Protein AF-A0A7S2UP08-F1 (afdb_monomer_lite)

Sequence (417 aa):
ATNTATASASAKASRRDDASAARTVTSLYASFSDHDEEEDDNLSGISNASERPEPPRLHTQDLPDSFAPLLSSSEMEFLFNQLTADLIHAVHLKGGVRLREGRHEIPLDRDQSRPQFIVVAPKGGCRITAAAGIGSDGFSSQQDLDVSQPVRSRSRPMVKHAGIVLDPPLQLQNVAPTLIHFPTLFEDNVVPTLRRRQILRFALDLLISLSSFIEKILWIIESKCQVHLSKIRVTPLYKGRRQTKSSTDGSSFSSPQWRLDLAFSGHVSLFGWIPIPFISVTLPTFIIPQPHALLEYLLTAQPLASAKLKRENVDEQKIMLALLDMVDRWNLEATAVATPPAVMVDLTLPGGLTLAFEMMHGRDATGVRHGGVSSPSKRSGGIPESISGDSLSTWGSHSVDVNMPQLSSTSRGKKRG

Structure (mmCIF, N/CA/C/O backbone):
data_AF-A0A7S2UP08-F1
#
_entry.id   AF-A0A7S2UP08-F1
#
loop_
_atom_site.group_PDB
_atom_site.id
_atom_site.type_symbol
_atom_site.label_atom_id
_atom_site.label_alt_id
_atom_site.label_comp_id
_atom_site.label_asym_id
_atom_site.label_entity_id
_atom_site.label_seq_id
_atom_site.pdbx_PDB_ins_code
_atom_site.Cartn_x
_atom_site.Cartn_y
_atom_site.Cartn_z
_atom_site.occupancy
_atom_site.B_iso_or_equiv
_atom_site.auth_seq_id
_atom_site.auth_comp_id
_atom_site.auth_asym_id
_atom_site.auth_atom_id
_atom_site.pdbx_PDB_model_num
ATOM 1 N N . ALA A 1 1 ? -22.226 29.136 60.217 1.00 41.28 1 ALA A N 1
ATOM 2 C CA . ALA A 1 1 ? -22.351 28.718 61.622 1.00 41.28 1 ALA A CA 1
ATOM 3 C C . ALA A 1 1 ? -23.608 27.877 61.766 1.00 41.28 1 ALA A C 1
ATOM 5 O O . ALA A 1 1 ? -24.674 28.461 61.795 1.00 41.28 1 ALA A O 1
ATOM 6 N N . THR A 1 2 ? -23.455 26.550 61.762 1.00 36.75 2 THR A N 1
ATOM 7 C CA . THR A 1 2 ? -24.227 25.544 62.521 1.00 36.75 2 THR A CA 1
ATOM 8 C C . THR A 1 2 ? -23.760 24.170 62.044 1.00 36.75 2 THR A C 1
ATOM 10 O O . THR A 1 2 ? -24.014 23.753 60.920 1.00 36.75 2 THR A O 1
ATOM 13 N N . ASN A 1 3 ? -22.996 23.513 62.912 1.00 30.33 3 ASN A N 1
ATOM 14 C CA . ASN A 1 3 ? -22.605 22.117 62.794 1.00 30.33 3 ASN A CA 1
ATOM 15 C C . ASN A 1 3 ? -23.787 21.226 63.180 1.00 30.33 3 ASN A C 1
ATOM 17 O O . ASN A 1 3 ? -24.498 21.527 64.135 1.00 30.33 3 ASN A O 1
ATOM 21 N N . THR A 1 4 ? -23.908 20.076 62.529 1.00 36.66 4 THR A N 1
ATOM 22 C CA . THR A 1 4 ? -24.427 18.854 63.154 1.00 36.66 4 THR A CA 1
ATOM 23 C C . THR A 1 4 ? -23.675 17.673 62.552 1.00 36.66 4 THR A C 1
ATOM 25 O O . THR A 1 4 ? -23.637 17.477 61.342 1.00 36.66 4 THR A O 1
ATOM 28 N N . ALA A 1 5 ? -23.000 16.946 63.434 1.00 33.19 5 ALA A N 1
ATOM 29 C CA . ALA A 1 5 ? -22.283 15.707 63.187 1.00 33.19 5 ALA A CA 1
ATOM 30 C C . ALA A 1 5 ? -22.940 14.595 64.020 1.00 33.19 5 ALA A C 1
ATOM 32 O O . ALA A 1 5 ? -23.767 14.894 64.881 1.00 33.19 5 ALA A O 1
ATOM 33 N N . THR A 1 6 ? -22.456 13.362 63.822 1.00 29.92 6 THR A N 1
ATOM 34 C CA . THR A 1 6 ? -22.753 12.078 64.509 1.00 29.92 6 THR A CA 1
ATOM 35 C C . THR A 1 6 ? -23.987 11.313 64.013 1.00 29.92 6 THR A C 1
ATOM 37 O O . THR A 1 6 ? -25.017 11.915 63.762 1.00 29.92 6 THR A O 1
ATOM 40 N N . ALA A 1 7 ? -23.999 9.983 63.864 1.00 29.70 7 ALA A N 1
ATOM 41 C CA . ALA A 1 7 ? -22.993 8.908 63.830 1.00 29.70 7 ALA A CA 1
ATOM 42 C C . ALA A 1 7 ? -23.730 7.573 63.517 1.00 29.70 7 ALA A C 1
ATOM 44 O O . ALA A 1 7 ? -24.946 7.497 63.667 1.00 29.70 7 ALA A O 1
ATOM 45 N N . SER A 1 8 ? -22.960 6.512 63.225 1.00 28.72 8 SER A N 1
ATOM 46 C CA . SER A 1 8 ? -23.284 5.062 63.321 1.00 28.72 8 SER A CA 1
ATOM 47 C C . SER A 1 8 ? -24.187 4.451 62.226 1.00 28.72 8 SER A C 1
ATOM 49 O O . SER A 1 8 ? -25.308 4.884 62.013 1.00 28.72 8 SER A O 1
ATOM 51 N N . ALA A 1 9 ? -23.685 3.578 61.341 1.00 31.19 9 ALA A N 1
ATOM 52 C CA . ALA A 1 9 ? -23.204 2.190 61.500 1.00 31.19 9 ALA A CA 1
ATOM 53 C C . ALA A 1 9 ? -24.337 1.142 61.472 1.00 31.19 9 ALA A C 1
ATOM 55 O O . ALA A 1 9 ? -25.090 1.008 62.427 1.00 31.19 9 ALA A O 1
ATOM 56 N N . SER A 1 10 ? -24.397 0.337 60.404 1.00 31.97 10 SER A N 1
ATOM 57 C CA . SER A 1 10 ? -24.912 -1.036 60.468 1.00 31.97 10 SER A CA 1
ATOM 58 C C . SER A 1 10 ? -24.390 -1.861 59.293 1.00 31.97 10 SER A C 1
ATOM 60 O O . SER A 1 10 ? -24.509 -1.486 58.128 1.00 31.97 10 SER A O 1
ATOM 62 N N . ALA A 1 11 ? -23.761 -2.974 59.647 1.00 32.41 11 ALA A N 1
ATOM 63 C CA . ALA A 1 11 ? -23.191 -3.969 58.766 1.00 32.41 11 ALA A CA 1
ATOM 64 C C . ALA A 1 11 ? -24.276 -4.892 58.194 1.00 32.41 11 ALA A C 1
ATOM 66 O O . ALA A 1 11 ? -25.198 -5.294 58.903 1.00 32.41 11 ALA A O 1
ATOM 67 N N . LYS A 1 12 ? -24.101 -5.347 56.949 1.00 35.34 12 LYS A N 1
ATOM 68 C CA . LYS A 1 12 ? -24.614 -6.661 56.551 1.00 35.34 12 LYS A CA 1
ATOM 69 C C . LYS A 1 12 ? -23.697 -7.313 55.527 1.00 35.34 12 LYS A C 1
ATOM 71 O O . LYS A 1 12 ? -23.622 -6.916 54.369 1.00 35.34 12 LYS A O 1
ATOM 76 N N . ALA A 1 13 ? -22.983 -8.312 56.025 1.00 33.34 13 ALA A N 1
ATOM 77 C CA . ALA A 1 13 ? -22.244 -9.292 55.262 1.00 33.34 13 ALA A CA 1
ATOM 78 C C . ALA A 1 13 ? -23.208 -10.149 54.426 1.00 33.34 13 ALA A C 1
ATOM 80 O O . ALA A 1 13 ? -24.230 -10.609 54.935 1.00 33.34 13 ALA A O 1
ATOM 81 N N . SER A 1 14 ? -22.850 -10.414 53.170 1.00 39.62 14 SER A N 1
ATOM 82 C CA . SER A 1 14 ? -23.363 -11.560 52.420 1.00 39.62 14 SER A CA 1
ATOM 83 C C . SER A 1 14 ? -22.185 -12.290 51.799 1.00 39.62 14 SER A C 1
ATOM 85 O O . SER A 1 14 ? -21.625 -11.896 50.782 1.00 39.62 14 SER A O 1
ATOM 87 N N . ARG A 1 15 ? -21.833 -13.351 52.510 1.00 33.25 15 ARG A N 1
ATOM 88 C CA . ARG A 1 15 ? -20.907 -14.427 52.197 1.00 33.25 15 ARG A CA 1
ATOM 89 C C . ARG A 1 15 ? -21.455 -15.241 51.017 1.00 33.25 15 ARG A C 1
ATOM 91 O O . ARG A 1 15 ? -22.618 -15.639 51.051 1.00 33.25 15 ARG A O 1
ATOM 98 N N . ARG A 1 16 ? -20.618 -15.543 50.029 1.00 38.16 16 ARG A N 1
ATOM 99 C CA . ARG A 1 16 ? -20.699 -16.793 49.265 1.00 38.16 16 ARG A CA 1
ATOM 100 C C . ARG A 1 16 ? -19.281 -17.176 48.865 1.00 38.16 16 ARG A C 1
ATOM 102 O O . ARG A 1 16 ? -18.704 -16.593 47.954 1.00 38.16 16 ARG A O 1
ATOM 109 N N . ASP A 1 17 ? -18.751 -18.081 49.674 1.00 37.50 17 ASP A N 1
ATOM 110 C CA . ASP A 1 17 ? -17.548 -18.860 49.436 1.00 37.50 17 ASP A CA 1
ATOM 111 C C . ASP A 1 17 ? -17.874 -20.053 48.515 1.00 37.50 17 ASP A C 1
ATOM 113 O O . ASP A 1 17 ? -19.046 -20.387 48.314 1.00 37.50 17 ASP A O 1
ATOM 117 N N . ASP A 1 18 ? -16.784 -20.657 48.035 1.00 35.81 18 ASP A N 1
ATOM 118 C CA . ASP A 1 18 ? -16.583 -21.975 47.406 1.00 35.81 18 ASP A CA 1
ATOM 119 C C . ASP A 1 18 ? -16.184 -21.874 45.918 1.00 35.81 18 ASP A C 1
ATOM 121 O O . ASP A 1 18 ? -17.007 -21.618 45.044 1.00 35.81 18 ASP A O 1
ATOM 125 N N . ALA A 1 19 ? -14.882 -21.834 45.578 1.00 34.44 19 ALA A N 1
ATOM 126 C CA . ALA A 1 19 ? -13.882 -22.927 45.628 1.00 34.44 19 ALA A CA 1
ATOM 127 C C . ALA A 1 19 ? -14.303 -24.093 44.707 1.00 34.44 19 ALA A C 1
ATOM 129 O O . ALA A 1 19 ? -15.436 -24.534 44.753 1.00 34.44 19 ALA A O 1
ATOM 130 N N . SER A 1 20 ? -13.503 -24.699 43.835 1.00 31.61 20 SER A N 1
ATOM 131 C CA . SER A 1 20 ? -12.060 -24.786 43.630 1.00 31.61 20 SER A CA 1
ATOM 132 C C . SER A 1 20 ? -11.844 -25.481 42.273 1.00 31.61 20 SER A C 1
ATOM 134 O O . SER A 1 20 ? -12.682 -26.288 41.882 1.00 31.61 20 SER A O 1
ATOM 136 N N . ALA A 1 21 ? -10.731 -25.222 41.587 1.00 31.42 21 ALA A N 1
ATOM 137 C CA . ALA A 1 21 ? -10.004 -26.242 40.821 1.00 31.42 21 ALA A CA 1
ATOM 138 C C . ALA A 1 21 ? -8.688 -25.630 40.337 1.00 31.42 21 ALA A C 1
ATOM 140 O O . ALA A 1 21 ? -8.648 -24.776 39.454 1.00 31.42 21 ALA A O 1
ATOM 141 N N . ALA A 1 22 ? -7.610 -26.043 40.989 1.00 32.78 22 ALA A N 1
ATOM 142 C CA . ALA A 1 22 ? -6.250 -25.681 40.657 1.00 32.78 22 ALA A CA 1
ATOM 143 C C . ALA A 1 22 ? -5.657 -26.672 39.645 1.00 32.78 22 ALA A C 1
ATOM 145 O O . ALA A 1 22 ? -5.979 -27.854 39.685 1.00 32.78 22 ALA A O 1
ATOM 146 N N . ARG A 1 23 ? -4.688 -26.158 38.873 1.00 31.97 23 ARG A N 1
ATOM 147 C CA . ARG A 1 23 ? -3.528 -26.850 38.280 1.00 31.97 23 ARG A CA 1
ATOM 148 C C . ARG A 1 23 ? -3.795 -27.991 37.293 1.00 31.97 23 ARG A C 1
ATOM 150 O O . ARG A 1 23 ? -4.070 -29.094 37.731 1.00 31.97 23 ARG A O 1
ATOM 157 N N . THR A 1 24 ? -3.390 -27.762 36.038 1.00 28.09 24 THR A N 1
ATOM 158 C CA . THR A 1 24 ? -2.429 -28.648 35.350 1.00 28.09 24 THR A CA 1
ATOM 159 C C . THR A 1 24 ? -1.573 -27.833 34.376 1.00 28.09 24 THR A C 1
ATOM 161 O O . THR A 1 24 ? -2.083 -27.214 33.449 1.00 28.09 24 THR A O 1
ATOM 164 N N . VAL A 1 25 ? -0.259 -27.835 34.611 1.00 34.84 25 VAL A N 1
ATOM 165 C CA . VAL A 1 25 ? 0.796 -27.448 33.665 1.00 34.84 25 VAL A CA 1
ATOM 166 C C . VAL A 1 25 ? 1.508 -28.741 33.290 1.00 34.84 25 VAL A C 1
ATOM 168 O O . VAL A 1 25 ? 2.118 -29.355 34.162 1.00 34.84 25 VAL A O 1
ATOM 171 N N . THR A 1 26 ? 1.425 -29.167 32.029 1.00 30.69 26 THR A N 1
ATOM 172 C CA . THR A 1 26 ? 2.316 -30.164 31.392 1.00 30.69 26 THR A CA 1
ATOM 173 C C . THR A 1 26 ? 2.113 -30.018 29.875 1.00 30.69 26 THR A C 1
ATOM 175 O O . THR A 1 26 ? 1.002 -30.182 29.391 1.00 30.69 26 THR A O 1
ATOM 178 N N . SER A 1 27 ? 3.030 -29.375 29.145 1.00 33.50 27 SER A N 1
ATOM 179 C CA . SER A 1 27 ? 4.113 -30.017 28.379 1.00 33.50 27 SER A CA 1
ATOM 180 C C . SER A 1 27 ? 3.636 -31.171 27.491 1.00 33.50 27 SER A C 1
ATOM 182 O O . SER A 1 27 ? 3.550 -32.297 27.966 1.00 33.50 27 SER A O 1
ATOM 184 N N . LEU A 1 28 ? 3.437 -30.900 26.196 1.00 32.03 28 LEU A N 1
ATOM 185 C CA . LEU A 1 28 ? 3.489 -31.912 25.138 1.00 32.03 28 LEU A CA 1
ATOM 186 C C . LEU A 1 28 ? 4.263 -31.356 23.933 1.00 32.03 28 LEU A C 1
ATOM 188 O O . LEU A 1 28 ? 3.722 -30.675 23.066 1.00 32.03 28 LEU A O 1
ATOM 192 N N . TYR A 1 29 ? 5.563 -31.648 23.943 1.00 34.31 29 TYR A N 1
ATOM 193 C CA . TYR A 1 29 ? 6.340 -31.977 22.753 1.00 34.31 29 TYR A CA 1
ATOM 194 C C . TYR A 1 29 ? 6.031 -33.446 22.411 1.00 34.31 29 TYR A C 1
ATOM 196 O O . TYR A 1 29 ? 6.154 -34.307 23.278 1.00 34.31 29 TYR A O 1
ATOM 204 N N . ALA A 1 30 ? 5.659 -33.725 21.166 1.00 33.00 30 ALA A N 1
ATOM 205 C CA . ALA A 1 30 ? 5.719 -35.039 20.517 1.00 33.00 30 ALA A CA 1
ATOM 206 C C . ALA A 1 30 ? 6.007 -34.713 19.040 1.00 33.00 30 ALA A C 1
ATOM 208 O O . ALA A 1 30 ? 5.207 -34.027 18.413 1.00 33.00 30 ALA A O 1
ATOM 209 N N . SER A 1 31 ? 7.216 -34.876 18.495 1.00 31.64 31 SER A N 1
ATOM 210 C CA . SER A 1 31 ? 8.018 -36.097 18.322 1.00 31.64 31 SER A CA 1
ATOM 211 C C . SER A 1 31 ? 7.214 -37.206 17.646 1.00 31.64 31 SER A C 1
ATOM 213 O O . SER A 1 31 ? 6.534 -37.975 18.313 1.00 31.64 31 SER A O 1
ATOM 215 N N . PHE A 1 32 ? 7.293 -37.240 16.315 1.00 31.33 32 PHE A N 1
ATOM 216 C CA . PHE A 1 32 ? 6.953 -38.388 15.481 1.00 31.33 32 PHE A CA 1
ATOM 217 C C . PHE A 1 32 ? 8.262 -38.882 14.860 1.00 31.33 32 PHE A C 1
ATOM 219 O O . PHE A 1 32 ? 8.738 -38.311 13.880 1.00 31.33 32 PHE A O 1
ATOM 226 N N . SER A 1 33 ? 8.831 -39.909 15.482 1.00 37.72 33 SER A N 1
ATOM 227 C CA . SER A 1 33 ? 9.824 -40.813 14.910 1.00 37.72 33 SER A CA 1
ATOM 228 C C . SER A 1 33 ? 9.404 -42.235 15.266 1.00 37.72 33 SER A C 1
ATOM 230 O O . SER A 1 33 ? 8.808 -42.449 16.320 1.00 37.72 33 SER A O 1
ATOM 232 N N . ASP A 1 34 ? 9.792 -43.139 14.377 1.00 33.53 34 ASP A N 1
ATOM 233 C CA . ASP A 1 34 ? 9.967 -44.577 14.561 1.00 33.53 34 ASP A CA 1
ATOM 234 C C . ASP A 1 34 ? 8.716 -45.460 14.507 1.00 33.53 34 ASP A C 1
ATOM 236 O O . ASP A 1 34 ? 7.857 -45.496 15.385 1.00 33.53 34 ASP A O 1
ATOM 240 N N . HIS A 1 35 ? 8.651 -46.178 13.383 1.00 39.34 35 HIS A N 1
ATOM 241 C CA . HIS A 1 35 ? 7.831 -47.354 13.180 1.00 39.34 35 HIS A CA 1
ATOM 242 C C . HIS A 1 35 ? 8.716 -48.558 13.498 1.00 39.34 35 HIS A C 1
ATOM 244 O O . HIS A 1 35 ? 9.706 -48.792 12.801 1.00 39.34 35 HIS A O 1
ATOM 250 N N . ASP A 1 36 ? 8.356 -49.248 14.575 1.00 43.56 36 ASP A N 1
ATOM 251 C CA . ASP A 1 36 ? 9.024 -50.438 15.077 1.00 43.56 36 ASP A CA 1
ATOM 252 C C . ASP A 1 36 ? 8.933 -51.632 14.123 1.00 43.56 36 ASP A C 1
ATOM 254 O O . ASP A 1 36 ? 7.954 -51.847 13.401 1.00 43.56 36 ASP A O 1
ATOM 258 N N . GLU A 1 37 ? 10.018 -52.391 14.203 1.00 44.38 37 GLU A N 1
ATOM 259 C CA . GLU A 1 37 ? 10.237 -53.753 13.759 1.00 44.38 37 GLU A CA 1
ATOM 260 C C . GLU A 1 37 ? 9.276 -54.722 14.471 1.00 44.38 37 GLU A C 1
ATOM 262 O O . GLU A 1 37 ? 9.091 -54.643 15.684 1.00 44.38 37 GLU A O 1
ATOM 267 N N . GLU A 1 38 ? 8.729 -55.691 13.735 1.00 51.19 38 GLU A N 1
ATOM 268 C CA . GLU A 1 38 ? 8.321 -56.975 14.310 1.00 51.19 38 GLU A CA 1
ATOM 269 C C . GLU A 1 38 ? 9.062 -58.090 13.566 1.00 51.19 38 GLU A C 1
ATOM 271 O O . GLU A 1 38 ? 8.920 -58.280 12.353 1.00 51.19 38 GLU A O 1
ATOM 276 N N . GLU A 1 39 ? 9.910 -58.772 14.336 1.00 47.31 39 GLU A N 1
ATOM 277 C CA . GLU A 1 39 ? 10.458 -60.095 14.073 1.00 47.31 39 GLU A CA 1
ATOM 278 C C . GLU A 1 39 ? 9.319 -61.116 14.005 1.00 47.31 39 GLU A C 1
ATOM 280 O O . GLU A 1 39 ? 8.429 -61.104 14.851 1.00 47.31 39 GLU A O 1
ATOM 285 N N . ASP A 1 40 ? 9.400 -62.057 13.065 1.00 49.84 40 ASP A N 1
ATOM 286 C CA . ASP A 1 40 ? 8.863 -63.391 13.305 1.00 49.84 40 ASP A CA 1
ATOM 287 C C . ASP A 1 40 ? 9.660 -64.460 12.545 1.00 49.84 40 ASP A C 1
ATOM 289 O O . ASP A 1 40 ? 10.155 -64.279 11.428 1.00 49.84 40 ASP A O 1
ATOM 293 N N . ASP A 1 41 ? 9.806 -65.569 13.254 1.00 48.38 41 ASP A N 1
ATOM 294 C CA . ASP A 1 41 ? 10.808 -66.617 13.151 1.00 48.38 41 ASP A CA 1
ATOM 295 C C . ASP A 1 41 ? 10.665 -67.616 11.981 1.00 48.38 41 ASP A C 1
ATOM 297 O O . ASP A 1 41 ? 9.579 -67.964 11.529 1.00 48.38 41 ASP A O 1
ATOM 301 N N . ASN A 1 42 ? 11.822 -68.203 11.642 1.00 41.66 42 ASN A N 1
ATOM 302 C CA . ASN A 1 42 ? 12.063 -69.600 11.241 1.00 41.66 42 ASN A CA 1
ATOM 303 C C . ASN A 1 42 ? 11.245 -70.253 10.106 1.00 41.66 42 ASN A C 1
ATOM 305 O O . ASN A 1 42 ? 10.087 -70.616 10.271 1.00 41.66 42 ASN A O 1
ATOM 309 N N . LEU A 1 43 ? 11.964 -70.707 9.066 1.00 47.88 43 LEU A N 1
ATOM 310 C CA . LEU A 1 43 ? 12.069 -72.143 8.741 1.00 47.88 43 LEU A CA 1
ATOM 311 C C . LEU A 1 43 ? 13.160 -72.406 7.691 1.00 47.88 43 LEU A C 1
ATOM 313 O O . LEU A 1 43 ? 13.165 -71.867 6.587 1.00 47.88 43 LEU A O 1
ATOM 317 N N . SER A 1 44 ? 14.087 -73.283 8.064 1.00 47.19 44 SER A N 1
ATOM 318 C CA . SER A 1 44 ? 15.120 -73.866 7.215 1.00 47.19 44 SER A CA 1
ATOM 319 C C . SER A 1 44 ? 14.543 -74.982 6.337 1.00 47.19 44 SER A C 1
ATOM 321 O O . SER A 1 44 ? 13.720 -75.782 6.778 1.00 47.19 44 SER A O 1
ATOM 323 N N . GLY A 1 45 ? 15.013 -75.070 5.090 1.00 39.38 45 GLY A N 1
ATOM 324 C CA . GLY A 1 45 ? 14.627 -76.123 4.150 1.00 39.38 45 GLY A CA 1
ATOM 325 C C . GLY A 1 45 ? 15.608 -76.234 2.988 1.00 39.38 45 GLY A C 1
ATOM 326 O O . GLY A 1 45 ? 15.556 -75.472 2.032 1.00 39.38 45 GLY A O 1
ATOM 327 N N . ILE A 1 46 ? 16.524 -77.189 3.110 1.00 47.22 46 ILE A N 1
ATOM 328 C CA . ILE A 1 46 ? 17.547 -77.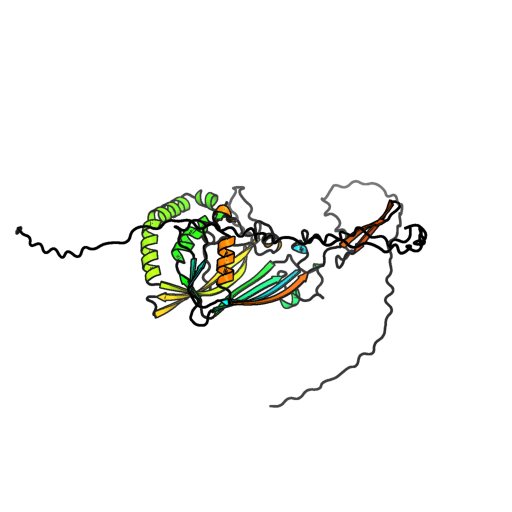594 2.142 1.00 47.22 46 ILE A CA 1
ATOM 329 C C . ILE A 1 46 ? 16.891 -78.207 0.894 1.00 47.22 46 ILE A C 1
ATOM 331 O O . ILE A 1 46 ? 16.143 -79.170 1.037 1.00 47.22 46 ILE A O 1
ATOM 335 N N . SER A 1 47 ? 17.275 -77.780 -0.316 1.00 43.34 47 SER A N 1
ATOM 336 C CA . SER A 1 47 ? 17.384 -78.700 -1.465 1.00 43.34 47 SER A CA 1
ATOM 337 C C . SER A 1 47 ? 18.201 -78.136 -2.635 1.00 43.34 47 SER A C 1
ATOM 339 O O . SER A 1 47 ? 17.815 -77.181 -3.301 1.00 43.34 47 SER A O 1
ATOM 341 N N . ASN A 1 48 ? 19.328 -78.810 -2.847 1.00 40.50 48 ASN A N 1
ATOM 342 C CA . ASN A 1 48 ? 20.136 -79.051 -4.042 1.00 40.50 48 ASN A CA 1
ATOM 343 C C . ASN A 1 48 ? 19.624 -78.660 -5.448 1.00 40.50 48 ASN A C 1
ATOM 345 O O . ASN A 1 48 ? 18.478 -78.897 -5.810 1.00 40.50 48 ASN A O 1
ATOM 349 N N . ALA A 1 49 ? 20.637 -78.349 -6.272 1.00 45.56 49 ALA A N 1
ATOM 350 C CA . ALA A 1 49 ? 20.789 -78.668 -7.697 1.00 45.56 49 ALA A CA 1
ATOM 351 C C . ALA A 1 49 ? 20.012 -77.832 -8.728 1.00 45.56 49 ALA A C 1
ATOM 353 O O . ALA A 1 49 ? 18.824 -78.020 -8.952 1.00 45.56 49 ALA A O 1
ATOM 354 N N . SER A 1 50 ? 20.750 -77.023 -9.493 1.00 47.91 50 SER A N 1
ATOM 355 C CA . SER A 1 50 ? 20.992 -77.295 -10.919 1.00 47.91 50 SER A CA 1
ATOM 356 C C . SER A 1 50 ? 21.873 -76.187 -11.494 1.00 47.91 50 SER A C 1
ATOM 358 O O . SER A 1 50 ? 21.423 -75.061 -11.696 1.00 47.91 50 SER A O 1
ATOM 360 N N . GLU A 1 51 ? 23.121 -76.531 -11.806 1.00 51.50 51 GLU A N 1
ATOM 361 C CA . GLU A 1 51 ? 23.962 -75.764 -12.721 1.00 51.50 51 GLU A CA 1
ATOM 362 C C . GLU A 1 51 ? 23.215 -75.552 -14.048 1.00 51.50 51 GLU A C 1
ATOM 364 O O . GLU A 1 51 ? 22.681 -76.494 -14.641 1.00 51.50 51 GLU A O 1
ATOM 369 N N . ARG A 1 52 ? 23.180 -74.305 -14.520 1.00 48.38 52 ARG A N 1
ATOM 370 C CA . ARG A 1 52 ? 22.940 -73.969 -15.925 1.00 48.38 52 ARG A CA 1
ATOM 371 C C . ARG A 1 52 ? 24.098 -73.085 -16.391 1.00 48.38 52 ARG A C 1
ATOM 373 O O . ARG A 1 52 ? 24.397 -72.108 -15.709 1.00 48.38 52 ARG A O 1
ATOM 380 N N . PRO A 1 53 ? 24.750 -73.410 -17.516 1.00 56.75 53 PRO A N 1
ATOM 381 C CA . PRO A 1 53 ? 25.874 -72.635 -18.023 1.00 56.75 53 PRO A CA 1
ATOM 382 C C . PRO A 1 53 ? 25.385 -71.285 -18.567 1.00 56.75 53 PRO A C 1
ATOM 384 O O . PRO A 1 53 ? 24.535 -71.243 -19.460 1.00 56.75 53 PRO A O 1
ATOM 387 N N . GLU A 1 54 ? 25.917 -70.185 -18.027 1.00 52.25 54 GLU A N 1
ATOM 388 C CA . GLU A 1 54 ? 25.754 -68.849 -18.609 1.00 52.25 54 GLU A CA 1
ATOM 389 C C . GLU A 1 54 ? 26.448 -68.794 -19.984 1.00 52.25 54 GLU A C 1
ATOM 391 O O . GLU A 1 54 ? 27.609 -69.196 -20.104 1.00 52.25 54 GLU A O 1
ATOM 396 N N . PRO A 1 55 ? 25.780 -68.289 -21.037 1.00 60.62 55 PRO A N 1
ATOM 397 C CA . PRO A 1 55 ? 26.439 -68.021 -22.305 1.00 60.62 55 PRO A CA 1
ATOM 398 C C . PRO A 1 55 ? 27.386 -66.814 -22.170 1.00 60.62 55 PRO A C 1
ATOM 400 O O . PRO A 1 55 ? 27.084 -65.869 -21.435 1.00 60.62 55 PRO A O 1
ATOM 403 N N . PRO A 1 56 ? 28.516 -66.802 -22.899 1.00 56.72 56 PRO A N 1
ATOM 404 C CA . PRO A 1 56 ? 29.482 -65.714 -22.842 1.00 56.72 56 PRO A CA 1
ATOM 405 C C . PRO A 1 56 ? 28.820 -64.409 -23.290 1.00 56.72 56 PRO A C 1
ATOM 407 O O . PRO A 1 56 ? 28.406 -64.263 -24.442 1.00 56.72 56 PRO A O 1
ATOM 410 N N . ARG A 1 57 ? 28.721 -63.447 -22.366 1.00 47.28 57 ARG A N 1
ATOM 411 C CA . ARG A 1 57 ? 28.340 -62.070 -22.684 1.00 47.28 57 ARG A CA 1
ATOM 412 C C . ARG A 1 57 ? 29.428 -61.485 -23.579 1.00 47.28 57 ARG A C 1
ATOM 414 O O . ARG A 1 57 ? 30.515 -61.154 -23.116 1.00 47.28 57 ARG A O 1
ATOM 421 N N . LEU A 1 58 ? 29.126 -61.406 -24.872 1.00 47.34 58 LEU A N 1
ATOM 422 C CA . LEU A 1 58 ? 29.890 -60.650 -25.854 1.00 47.34 58 LEU A CA 1
ATOM 423 C C . LEU A 1 58 ? 30.088 -59.226 -25.322 1.00 47.34 58 LEU A C 1
ATOM 425 O O . LEU A 1 58 ? 29.126 -58.469 -25.197 1.00 47.34 58 LEU A O 1
ATOM 429 N N . HIS A 1 59 ? 31.337 -58.882 -25.000 1.00 54.06 59 HIS A N 1
ATOM 430 C CA . HIS A 1 59 ? 31.789 -57.504 -24.869 1.00 54.06 59 HIS A CA 1
ATOM 431 C C . HIS A 1 59 ? 31.533 -56.800 -26.203 1.00 54.06 59 HIS A C 1
ATOM 433 O O . HIS A 1 59 ? 32.319 -56.893 -27.148 1.00 54.06 59 HIS A O 1
ATOM 439 N N . THR A 1 60 ? 30.397 -56.114 -26.292 1.00 50.09 60 THR A N 1
ATOM 440 C CA . THR A 1 60 ? 30.181 -55.054 -27.268 1.00 50.09 60 THR A CA 1
ATOM 441 C C . THR A 1 60 ? 31.155 -53.937 -26.941 1.00 50.09 60 THR A C 1
ATOM 443 O O . THR A 1 60 ? 30.886 -53.103 -26.087 1.00 50.09 60 THR A O 1
ATOM 446 N N . GLN A 1 61 ? 32.320 -54.039 -27.577 1.00 52.78 61 GLN A N 1
ATOM 447 C CA . GLN A 1 61 ? 33.036 -52.955 -28.233 1.00 52.78 61 GLN A CA 1
ATOM 448 C C . GLN A 1 61 ? 32.897 -51.594 -27.551 1.00 52.78 61 GLN A C 1
ATOM 450 O O . GLN A 1 61 ? 31.903 -50.891 -27.733 1.00 52.78 61 GLN A O 1
ATOM 455 N N . ASP A 1 62 ? 33.982 -51.230 -26.869 1.00 52.06 62 ASP A N 1
ATOM 456 C CA . ASP A 1 62 ? 34.470 -49.868 -26.690 1.00 52.06 62 ASP A CA 1
ATOM 457 C C . ASP A 1 62 ? 34.397 -49.104 -28.023 1.00 52.06 62 ASP A C 1
ATOM 459 O O . ASP A 1 62 ? 35.345 -49.045 -28.811 1.00 52.06 62 ASP A O 1
ATOM 463 N N . LEU A 1 63 ? 33.233 -48.532 -28.309 1.00 51.81 63 LEU A N 1
ATOM 464 C CA . LEU A 1 63 ? 33.143 -47.385 -29.190 1.00 51.81 63 LEU A CA 1
ATOM 465 C C . LEU A 1 63 ? 33.777 -46.223 -28.418 1.00 51.81 63 LEU A C 1
ATOM 467 O O . LEU A 1 63 ? 33.416 -46.016 -27.258 1.00 51.81 63 LEU A O 1
ATOM 471 N N . PRO A 1 64 ? 34.726 -45.474 -29.008 1.00 52.47 64 PRO A N 1
ATOM 472 C CA . PRO A 1 64 ? 35.265 -44.299 -28.352 1.00 52.47 64 PRO A CA 1
ATOM 473 C C . PRO A 1 64 ? 34.096 -43.379 -28.010 1.00 52.47 64 PRO A C 1
ATOM 475 O O . PRO A 1 64 ? 33.313 -43.010 -28.888 1.00 52.47 64 PRO A O 1
ATOM 478 N N . ASP A 1 65 ? 34.006 -43.007 -26.737 1.00 53.31 65 ASP A N 1
ATOM 479 C CA . ASP A 1 65 ? 33.017 -42.109 -26.124 1.00 53.31 65 ASP A CA 1
ATOM 480 C C . ASP A 1 65 ? 33.142 -40.654 -26.649 1.00 53.31 65 ASP A C 1
ATOM 482 O O . ASP A 1 65 ? 32.924 -39.666 -25.960 1.00 53.31 65 ASP A O 1
ATOM 486 N N . SER A 1 66 ? 33.571 -40.498 -27.905 1.00 54.41 66 SER A N 1
ATOM 487 C CA . SER A 1 66 ? 33.799 -39.244 -28.627 1.00 54.41 66 SER A CA 1
ATOM 488 C C . SER A 1 66 ? 32.524 -38.682 -29.266 1.00 54.41 66 SER A C 1
ATOM 490 O O . SER A 1 66 ? 32.582 -37.660 -29.945 1.00 54.41 66 SER A O 1
ATOM 492 N N . PHE A 1 67 ? 31.379 -39.335 -29.048 1.00 48.78 67 PHE A N 1
ATOM 493 C CA . PHE A 1 67 ? 30.052 -38.866 -29.454 1.00 48.78 67 PHE A CA 1
ATOM 494 C C . PHE A 1 67 ? 29.037 -38.899 -28.306 1.00 48.78 67 PHE A C 1
ATOM 496 O O . PHE A 1 67 ? 27.834 -38.882 -28.569 1.00 48.78 67 PHE A O 1
ATOM 503 N N . ALA A 1 68 ? 29.482 -38.898 -27.042 1.00 55.41 68 ALA A N 1
ATOM 504 C CA . ALA A 1 68 ? 28.602 -38.448 -25.973 1.00 55.41 68 ALA A CA 1
ATOM 505 C C . ALA A 1 68 ? 28.146 -37.030 -26.367 1.00 55.41 68 ALA A C 1
ATOM 507 O O . ALA A 1 68 ? 29.008 -36.154 -26.512 1.00 55.41 68 ALA A O 1
ATOM 508 N N . PRO A 1 69 ? 26.847 -36.800 -26.661 1.00 48.28 69 PRO A N 1
ATOM 509 C CA . PRO A 1 69 ? 26.367 -35.472 -27.008 1.00 48.28 69 PRO A CA 1
ATOM 510 C C . PRO A 1 69 ? 26.799 -34.594 -25.856 1.00 48.28 69 PRO A C 1
ATOM 512 O O . PRO A 1 69 ? 26.401 -34.892 -24.734 1.00 48.28 69 PRO A O 1
ATOM 515 N N . LEU A 1 70 ? 27.692 -33.636 -26.144 1.00 47.94 70 LEU A N 1
ATOM 516 C CA . LEU A 1 70 ? 28.337 -32.771 -25.167 1.00 47.94 70 LEU A CA 1
ATOM 517 C C . LEU A 1 70 ? 27.294 -32.427 -24.115 1.00 47.94 70 LEU A C 1
ATOM 519 O O . LEU A 1 70 ? 26.405 -31.613 -24.376 1.00 47.94 70 LEU A O 1
ATOM 523 N N . LEU A 1 71 ? 27.362 -33.122 -22.975 1.00 44.72 71 LEU A N 1
ATOM 524 C CA . LEU A 1 71 ? 26.568 -32.822 -21.804 1.00 44.72 71 LEU A CA 1
ATOM 525 C C . LEU A 1 71 ? 27.187 -31.525 -21.333 1.00 44.72 71 LEU A C 1
ATOM 527 O O . LEU A 1 71 ? 28.096 -31.502 -20.508 1.00 44.72 71 LEU A O 1
ATOM 531 N N . SER A 1 72 ? 26.776 -30.451 -22.007 1.00 43.28 72 SER A N 1
ATOM 532 C CA . SER A 1 72 ? 26.971 -29.101 -21.566 1.00 43.28 72 SER A CA 1
ATOM 533 C C . SER A 1 72 ? 26.572 -29.163 -20.110 1.00 43.28 72 SER A C 1
ATOM 535 O O . SER A 1 72 ? 25.427 -29.483 -19.784 1.00 43.28 72 SER A O 1
ATOM 537 N N . SER A 1 73 ? 27.535 -28.937 -19.227 1.00 46.03 73 SER A N 1
ATOM 538 C CA . SER A 1 73 ? 27.261 -28.511 -17.870 1.00 46.03 73 SER A CA 1
ATOM 539 C C . SER A 1 73 ? 26.620 -27.124 -17.982 1.00 46.03 73 SER A C 1
ATOM 541 O O . SER A 1 73 ? 27.210 -26.115 -17.611 1.00 46.03 73 SER A O 1
ATOM 543 N N . SER A 1 74 ? 25.452 -27.051 -18.622 1.00 45.66 74 SER A N 1
ATOM 544 C CA . SER A 1 74 ? 24.637 -25.867 -18.787 1.00 45.66 74 SER A CA 1
ATOM 545 C C . SER A 1 74 ? 23.844 -25.729 -17.504 1.00 45.66 74 SER A C 1
ATOM 547 O O . SER A 1 74 ? 22.619 -25.855 -17.490 1.00 45.66 74 SER A O 1
ATOM 549 N N . GLU A 1 75 ? 24.552 -25.490 -16.404 1.00 45.56 75 GLU A N 1
ATOM 550 C CA . GLU A 1 75 ? 23.962 -24.678 -15.355 1.00 45.56 75 GLU A CA 1
ATOM 551 C C . GLU A 1 75 ? 23.780 -23.288 -15.959 1.00 45.56 75 GLU A C 1
ATOM 553 O O . GLU A 1 75 ? 24.668 -22.441 -15.976 1.00 45.56 75 GLU A O 1
ATOM 558 N N . MET A 1 76 ? 22.617 -23.098 -16.574 1.00 47.31 76 MET A N 1
ATOM 559 C CA . MET A 1 76 ? 22.154 -21.79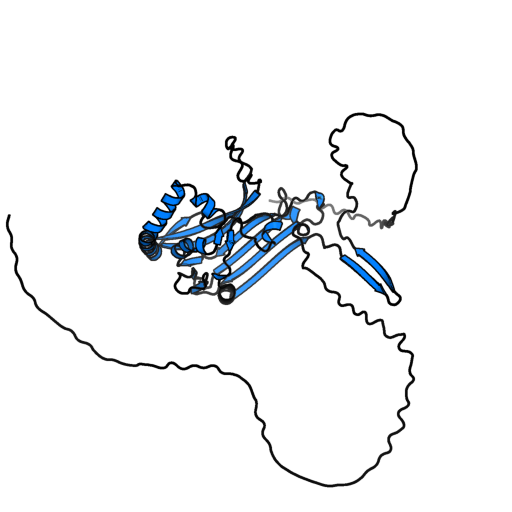5 -16.997 1.00 47.31 76 MET A CA 1
ATOM 560 C C . MET A 1 76 ? 21.469 -21.164 -15.788 1.00 47.31 76 MET A C 1
ATOM 562 O O . MET A 1 76 ? 20.287 -21.398 -15.535 1.00 47.31 76 MET A O 1
ATOM 566 N N . GLU A 1 77 ? 22.220 -20.393 -15.008 1.00 49.69 77 GLU A N 1
ATOM 567 C CA . GLU A 1 77 ? 21.646 -19.621 -13.912 1.00 49.69 77 GLU A CA 1
ATOM 568 C C . GLU A 1 77 ? 21.062 -18.311 -14.458 1.00 49.69 77 GLU A C 1
ATOM 570 O O . GLU A 1 77 ? 21.776 -17.398 -14.876 1.00 49.69 77 GLU A O 1
ATOM 575 N N . PHE A 1 78 ? 19.733 -18.199 -14.459 1.00 47.31 78 PHE A N 1
ATOM 576 C CA . PHE A 1 78 ? 19.063 -16.930 -14.731 1.00 47.31 78 PHE A CA 1
ATOM 577 C C . PHE A 1 78 ? 19.078 -16.063 -13.469 1.00 47.31 78 PHE A C 1
ATOM 579 O O . PHE A 1 78 ? 18.198 -16.151 -12.612 1.00 47.31 78 PHE A O 1
ATOM 586 N N . LEU A 1 79 ? 20.077 -15.189 -13.358 1.00 52.06 79 LEU A N 1
ATOM 587 C CA . LEU A 1 79 ? 20.168 -14.216 -12.272 1.00 52.06 79 LEU A CA 1
ATOM 588 C C . LEU A 1 79 ? 19.188 -13.052 -12.498 1.00 52.06 79 LEU A C 1
ATOM 590 O O . LEU A 1 79 ? 19.551 -11.987 -12.994 1.00 52.06 79 LEU A O 1
ATOM 594 N N . PHE A 1 80 ? 17.939 -13.213 -12.055 1.00 55.00 80 PHE A N 1
ATOM 595 C CA . PHE A 1 80 ? 16.951 -12.119 -12.006 1.00 55.00 80 PHE A CA 1
ATOM 596 C C . PHE A 1 80 ? 17.318 -10.999 -11.009 1.00 55.00 80 PHE A C 1
ATOM 598 O O . PHE A 1 80 ? 16.651 -9.965 -10.959 1.00 55.00 80 PHE A O 1
ATOM 605 N N . ASN A 1 81 ? 18.410 -11.161 -10.256 1.00 54.69 81 ASN A N 1
ATOM 606 C CA . ASN A 1 81 ? 18.927 -10.209 -9.268 1.00 54.69 81 ASN A CA 1
ATOM 607 C C . ASN A 1 81 ? 19.347 -8.847 -9.861 1.00 54.69 81 ASN A C 1
ATOM 609 O O . ASN A 1 81 ? 19.662 -7.929 -9.108 1.00 54.69 81 ASN A O 1
ATOM 613 N N . GLN A 1 82 ? 19.348 -8.700 -11.191 1.00 62.41 82 GLN A N 1
ATOM 614 C CA . GLN A 1 82 ? 19.701 -7.459 -11.889 1.00 62.41 82 GLN A CA 1
ATOM 615 C C . GLN A 1 82 ? 18.513 -6.751 -12.551 1.00 62.41 82 GLN A C 1
ATOM 617 O O . GLN A 1 82 ? 18.720 -5.871 -13.387 1.00 62.41 82 GLN A O 1
ATOM 622 N N . LEU A 1 83 ? 17.267 -7.101 -12.213 1.00 66.50 83 LEU A N 1
ATOM 623 C CA . LEU A 1 83 ? 16.110 -6.386 -12.748 1.00 66.50 83 LEU A CA 1
ATOM 624 C C . LEU A 1 83 ? 16.047 -4.981 -12.126 1.00 66.50 83 LEU A C 1
ATOM 626 O O . LEU A 1 83 ? 15.474 -4.759 -11.061 1.00 66.50 83 LEU A O 1
ATOM 630 N N . THR A 1 84 ? 16.716 -4.029 -12.773 1.00 82.12 84 THR A N 1
ATOM 631 C CA . THR A 1 84 ? 16.761 -2.637 -12.338 1.00 82.12 84 THR A CA 1
ATOM 632 C C . THR A 1 84 ? 15.440 -1.949 -12.658 1.00 82.12 84 THR A C 1
ATOM 634 O O . THR A 1 84 ? 14.768 -2.261 -13.643 1.00 82.12 84 THR A O 1
ATOM 637 N N . ALA A 1 85 ? 15.065 -0.971 -11.832 1.00 85.38 85 ALA A N 1
ATOM 638 C CA . ALA A 1 85 ? 13.849 -0.188 -12.047 1.00 85.38 85 ALA A CA 1
ATOM 639 C C . ALA A 1 85 ? 13.813 0.485 -13.430 1.00 85.38 85 ALA A C 1
ATOM 641 O O . ALA A 1 85 ? 12.734 0.691 -13.969 1.00 85.38 85 ALA A O 1
ATOM 642 N N . ASP A 1 86 ? 14.979 0.778 -14.012 1.00 83.94 86 ASP A N 1
ATOM 643 C CA . ASP A 1 86 ? 15.123 1.405 -15.329 1.00 83.94 86 ASP A CA 1
ATOM 644 C C . ASP A 1 86 ? 14.633 0.521 -16.487 1.00 83.94 86 ASP A C 1
ATOM 646 O O . ASP A 1 86 ? 14.335 1.030 -17.567 1.00 83.94 86 ASP A O 1
ATOM 650 N N . LEU A 1 87 ? 14.543 -0.797 -16.279 1.00 87.88 87 LEU A N 1
ATOM 651 C CA . LEU A 1 87 ? 13.992 -1.723 -17.268 1.00 87.88 87 LEU A CA 1
ATOM 652 C C . LEU A 1 87 ? 12.463 -1.739 -17.253 1.00 87.88 87 LEU A C 1
ATOM 654 O O . LEU A 1 87 ? 11.850 -2.133 -18.242 1.00 87.88 87 LEU A O 1
ATOM 658 N N . ILE A 1 88 ? 11.835 -1.317 -16.155 1.00 91.62 88 ILE A N 1
ATOM 659 C CA . ILE A 1 88 ? 10.384 -1.330 -15.992 1.00 91.62 88 ILE A CA 1
ATOM 660 C C . ILE A 1 88 ? 9.829 0.024 -16.428 1.00 91.62 88 ILE A C 1
ATOM 662 O O . ILE A 1 88 ? 10.005 1.027 -15.744 1.00 91.62 88 ILE A O 1
ATOM 666 N N . HIS A 1 89 ? 9.088 0.055 -17.531 1.00 93.44 89 HIS A N 1
ATOM 667 C CA . HIS A 1 89 ? 8.493 1.300 -18.024 1.00 93.44 89 HIS A CA 1
ATOM 668 C C . HIS A 1 89 ? 7.127 1.563 -17.422 1.00 93.44 89 HIS A C 1
ATOM 670 O O . HIS A 1 89 ? 6.808 2.691 -17.049 1.00 93.44 89 HIS A O 1
ATOM 676 N N . ALA A 1 90 ? 6.311 0.516 -17.353 1.00 96.00 90 ALA A N 1
ATOM 677 C CA . ALA A 1 90 ? 4.931 0.610 -16.928 1.00 96.00 90 ALA A CA 1
ATOM 678 C C . ALA A 1 90 ? 4.497 -0.665 -16.228 1.00 96.00 90 ALA A C 1
ATOM 680 O O . ALA A 1 90 ? 4.809 -1.766 -16.678 1.00 96.00 90 ALA A O 1
ATOM 681 N N . VAL A 1 91 ? 3.731 -0.516 -15.156 1.00 96.12 91 VAL A N 1
ATOM 682 C CA . VAL A 1 91 ? 3.090 -1.640 -14.476 1.00 96.12 91 VAL A CA 1
ATOM 683 C C . VAL A 1 91 ? 1.697 -1.206 -14.067 1.00 96.12 91 VAL A C 1
ATOM 685 O O . VAL A 1 91 ? 1.528 -0.203 -13.382 1.00 96.12 91 VAL A O 1
ATOM 688 N N . HIS A 1 92 ? 0.692 -1.973 -14.453 1.00 97.31 92 HIS A N 1
ATOM 689 C CA . HIS A 1 92 ? -0.670 -1.815 -13.987 1.00 97.31 92 HIS A CA 1
ATOM 690 C C . HIS A 1 92 ? -1.111 -3.111 -13.309 1.00 97.31 92 HIS A C 1
ATOM 692 O O . HIS A 1 92 ? -1.206 -4.170 -13.933 1.00 97.31 92 HIS A O 1
ATOM 698 N N . LEU A 1 93 ? -1.331 -3.004 -12.002 1.00 97.19 93 LEU A N 1
ATOM 699 C CA . LEU A 1 93 ? -1.758 -4.077 -11.118 1.00 97.19 93 LEU A CA 1
ATOM 700 C C . LEU A 1 93 ? -3.193 -3.817 -10.691 1.00 97.19 93 LEU A C 1
ATOM 702 O O . LEU A 1 93 ? -3.525 -2.728 -10.218 1.00 97.19 93 LEU A O 1
ATOM 706 N N . LYS A 1 94 ? -4.028 -4.842 -10.784 1.00 97.81 94 LYS A N 1
ATOM 707 C CA . LYS A 1 94 ? -5.385 -4.839 -10.259 1.00 97.81 94 LYS A CA 1
ATOM 708 C C . LYS A 1 94 ? -5.618 -6.147 -9.523 1.00 97.81 94 LYS A C 1
ATOM 710 O O . LYS A 1 94 ? -5.569 -7.220 -10.107 1.00 97.81 94 LYS A O 1
ATOM 715 N N . GLY A 1 95 ? -5.864 -6.052 -8.227 1.00 97.81 95 GLY A N 1
ATOM 716 C CA . GLY A 1 95 ? -6.131 -7.190 -7.365 1.00 97.81 95 GLY A CA 1
ATOM 717 C C . GLY A 1 95 ? -7.491 -7.070 -6.699 1.00 97.81 95 GLY A C 1
ATOM 718 O O . GLY A 1 95 ? -7.944 -5.974 -6.367 1.00 97.81 95 GLY A O 1
ATOM 719 N N . GLY A 1 96 ? -8.146 -8.198 -6.484 1.00 97.69 96 GLY A N 1
ATOM 720 C CA . GLY A 1 96 ? -9.283 -8.319 -5.589 1.00 97.69 96 GLY A CA 1
ATOM 721 C C . GLY A 1 96 ? -8.980 -9.361 -4.524 1.00 97.69 96 GLY A C 1
ATOM 722 O O . GLY A 1 96 ? -8.369 -10.390 -4.790 1.00 97.69 96 GLY A O 1
ATOM 723 N N . VAL A 1 97 ? -9.401 -9.090 -3.300 1.00 97.81 97 VAL A N 1
ATOM 724 C CA . VAL A 1 97 ? -9.276 -10.002 -2.169 1.00 97.81 97 VAL A CA 1
ATOM 725 C C . VAL A 1 97 ? -10.615 -10.021 -1.454 1.00 97.81 97 VAL A C 1
ATOM 727 O O . VAL A 1 97 ? -11.187 -8.975 -1.163 1.00 97.81 97 VAL A O 1
ATOM 730 N N . ARG A 1 98 ? -11.146 -11.207 -1.183 1.00 98.12 98 ARG A N 1
ATOM 731 C CA . ARG A 1 98 ? -12.305 -11.391 -0.319 1.00 98.12 98 ARG A CA 1
ATOM 732 C C . ARG A 1 98 ? -11.803 -11.772 1.064 1.00 98.12 98 ARG A C 1
ATOM 734 O O . ARG A 1 98 ? -11.119 -12.781 1.203 1.00 98.12 98 ARG A O 1
ATOM 741 N N . LEU A 1 99 ? -12.141 -10.968 2.062 1.00 98.00 99 LEU A N 1
ATOM 742 C CA . LEU A 1 99 ? -11.881 -11.275 3.460 1.00 98.00 99 LEU A CA 1
ATOM 743 C C . LEU A 1 99 ? -12.966 -12.192 4.010 1.00 98.00 99 LEU A C 1
ATOM 745 O O . LEU A 1 99 ? -14.152 -11.999 3.710 1.00 98.00 99 LEU A O 1
ATOM 749 N N . ARG A 1 100 ? -12.559 -13.139 4.853 1.00 97.88 100 ARG A N 1
ATOM 750 C CA . ARG A 1 100 ? -13.469 -13.950 5.663 1.00 97.88 100 ARG A CA 1
ATOM 751 C C . ARG A 1 100 ? -14.216 -13.062 6.648 1.00 97.88 100 ARG A C 1
ATOM 753 O O . ARG A 1 100 ? -13.664 -12.088 7.157 1.00 97.88 100 ARG A O 1
ATOM 760 N N . GLU A 1 101 ? -15.474 -13.391 6.915 1.00 97.81 101 GLU A N 1
ATOM 761 C CA . GLU A 1 101 ? -16.225 -12.723 7.978 1.00 97.81 101 GLU A CA 1
ATOM 762 C C . GLU A 1 101 ? -15.584 -12.984 9.346 1.00 97.81 101 GLU A C 1
ATOM 764 O O . GLU A 1 101 ? -14.966 -14.026 9.558 1.00 97.81 101 GLU A O 1
ATOM 769 N N . GLY A 1 102 ? -15.728 -12.037 10.272 1.00 97.50 102 GLY A N 1
ATOM 770 C CA . GLY A 1 102 ? -15.222 -12.183 11.633 1.00 97.50 102 GLY A CA 1
ATOM 771 C C . GLY A 1 102 ? -14.225 -11.108 12.044 1.00 97.50 102 GLY A C 1
ATOM 772 O O . GLY A 1 102 ? -14.018 -10.101 11.363 1.00 97.50 102 GLY A O 1
ATOM 773 N N . ARG A 1 103 ? -13.654 -11.312 13.230 1.00 97.50 103 ARG A N 1
ATOM 774 C CA . ARG A 1 103 ? -12.669 -10.423 13.843 1.00 97.50 103 ARG A CA 1
ATOM 775 C C . ARG A 1 103 ? -11.280 -10.995 13.594 1.00 97.50 103 ARG A C 1
ATOM 777 O O . ARG A 1 103 ? -10.997 -12.101 14.038 1.00 97.50 103 ARG A O 1
ATOM 784 N N . HIS A 1 104 ? -10.438 -10.208 12.943 1.00 96.94 104 HIS A N 1
ATOM 785 C CA . HIS A 1 104 ? -9.078 -10.565 12.562 1.00 96.94 104 HIS A CA 1
ATOM 786 C C . HIS A 1 104 ? -8.104 -9.638 13.276 1.00 96.94 104 HIS A C 1
ATOM 788 O O . HIS A 1 104 ? -8.225 -8.414 13.199 1.00 96.94 104 HIS A O 1
ATOM 794 N N . GLU A 1 105 ? -7.160 -10.217 14.003 1.00 95.81 105 GLU A N 1
ATOM 795 C CA . GLU A 1 105 ? -6.123 -9.478 14.714 1.00 95.81 105 GLU A CA 1
ATOM 796 C C . GLU A 1 105 ? -4.837 -9.493 13.892 1.00 95.81 105 GLU A C 1
ATOM 798 O O . GLU A 1 105 ? -4.361 -10.552 13.491 1.00 95.81 105 GLU A O 1
ATOM 803 N N . ILE A 1 106 ? -4.286 -8.310 13.625 1.00 94.94 106 ILE A N 1
ATOM 804 C CA . ILE A 1 106 ? -3.041 -8.138 12.882 1.00 94.94 106 ILE A CA 1
ATOM 805 C C . ILE A 1 106 ? -1.970 -7.706 13.889 1.00 94.94 106 ILE A C 1
ATOM 807 O O . ILE A 1 106 ? -1.988 -6.551 14.336 1.00 94.94 106 ILE A O 1
ATOM 811 N N . PRO A 1 107 ? -1.046 -8.611 14.261 1.00 93.00 107 PRO A N 1
ATOM 812 C CA . PRO A 1 107 ? -0.043 -8.321 15.270 1.00 93.00 107 PRO A CA 1
ATOM 813 C C . PRO A 1 107 ? 1.047 -7.418 14.684 1.00 93.00 107 PRO A C 1
ATOM 815 O O . PRO A 1 107 ? 1.941 -7.893 13.991 1.00 93.00 107 PRO A O 1
ATOM 818 N N . LEU A 1 108 ? 0.968 -6.108 14.916 1.00 89.12 108 LEU A N 1
ATOM 819 C CA . LEU A 1 108 ? 1.926 -5.144 14.355 1.00 89.12 108 LEU A CA 1
ATOM 820 C C . LEU A 1 108 ? 3.250 -5.101 15.126 1.00 89.12 108 LEU A C 1
ATOM 822 O O . LEU A 1 108 ? 4.273 -4.727 14.553 1.00 89.12 108 LEU A O 1
ATOM 826 N N . ASP A 1 109 ? 3.220 -5.465 16.407 1.00 89.62 109 ASP A N 1
ATOM 827 C CA . ASP A 1 109 ? 4.370 -5.439 17.311 1.00 89.62 109 ASP A CA 1
ATOM 828 C C . ASP A 1 109 ? 4.603 -6.841 17.899 1.00 89.62 109 ASP A C 1
ATOM 830 O O . ASP A 1 109 ? 3.653 -7.586 18.159 1.00 89.62 109 ASP A O 1
ATOM 834 N N . ARG A 1 110 ? 5.870 -7.211 18.114 1.00 91.38 110 ARG A N 1
ATOM 835 C CA . ARG A 1 110 ? 6.246 -8.459 18.799 1.00 91.38 110 ARG A CA 1
ATOM 836 C C . ARG A 1 110 ? 5.781 -8.475 20.250 1.00 91.38 110 ARG A C 1
ATOM 838 O O . ARG A 1 110 ? 5.516 -9.550 20.791 1.00 91.38 110 ARG A O 1
ATOM 845 N N . ASP A 1 111 ? 5.707 -7.305 20.876 1.00 91.62 111 ASP A N 1
ATOM 846 C CA . ASP A 1 111 ? 5.228 -7.155 22.241 1.00 91.62 111 ASP A CA 1
ATOM 847 C C . ASP A 1 111 ? 3.697 -7.286 22.298 1.00 91.62 111 ASP A C 1
ATOM 849 O O . ASP A 1 111 ? 2.950 -6.405 21.872 1.00 91.62 111 ASP A O 1
ATOM 853 N N . GLN A 1 112 ? 3.223 -8.400 22.862 1.00 89.25 112 GLN A N 1
ATOM 854 C CA . GLN A 1 112 ? 1.793 -8.693 23.009 1.00 89.25 112 GLN A CA 1
ATOM 855 C C . GLN A 1 112 ? 1.077 -7.754 23.985 1.00 89.25 112 GLN A C 1
ATOM 857 O O . GLN A 1 112 ? -0.149 -7.682 23.963 1.00 89.25 112 GLN A O 1
ATOM 862 N N . SER A 1 113 ? 1.809 -7.037 24.844 1.00 87.56 113 SER A N 1
ATOM 863 C CA . SER A 1 113 ? 1.198 -6.072 25.765 1.00 87.56 113 SER A CA 1
ATOM 864 C C . SER A 1 113 ? 0.695 -4.814 25.052 1.00 87.56 113 SER A C 1
ATOM 866 O O . SER A 1 113 ? -0.101 -4.057 25.610 1.00 87.56 113 SER A O 1
ATOM 868 N N . ARG A 1 114 ? 1.142 -4.588 23.812 1.00 87.06 114 ARG A N 1
ATOM 869 C CA . ARG A 1 114 ? 0.766 -3.428 23.011 1.00 87.06 114 ARG A CA 1
ATOM 870 C C . ARG A 1 114 ? -0.548 -3.655 22.270 1.00 87.06 114 ARG A C 1
ATOM 872 O O . ARG A 1 114 ? -0.859 -4.781 21.881 1.00 87.06 114 ARG A O 1
ATOM 879 N N . PRO A 1 115 ? -1.320 -2.580 22.034 1.00 86.00 115 PRO A N 1
ATOM 880 C CA . PRO A 1 115 ? -2.585 -2.679 21.325 1.00 86.00 115 PRO A CA 1
ATOM 881 C C . PRO A 1 115 ? -2.351 -3.132 19.881 1.00 86.00 115 PRO A C 1
ATOM 883 O O . PRO A 1 115 ? -1.749 -2.415 19.076 1.00 86.00 115 PRO A O 1
ATOM 886 N N . GLN A 1 116 ? -2.861 -4.318 19.558 1.00 90.38 116 GLN A N 1
ATOM 887 C CA . GLN A 1 116 ? -2.813 -4.864 18.208 1.00 90.38 116 GLN A CA 1
ATOM 888 C C . GLN A 1 116 ? -3.911 -4.256 17.339 1.00 90.38 116 GLN A C 1
ATOM 890 O O . GLN A 1 116 ? -4.973 -3.853 17.828 1.00 90.38 116 GLN A O 1
ATOM 895 N N . PHE A 1 117 ? -3.647 -4.183 16.037 1.00 92.50 117 PHE A N 1
ATOM 896 C CA . PHE A 1 117 ? -4.591 -3.633 15.077 1.00 92.50 117 PHE A CA 1
ATOM 897 C C . PHE A 1 117 ? -5.655 -4.676 14.753 1.00 92.50 117 PHE A C 1
ATOM 899 O O . PHE A 1 117 ? -5.334 -5.801 14.376 1.00 92.50 117 PHE A O 1
ATOM 906 N N . ILE A 1 118 ? -6.927 -4.316 14.906 1.00 95.38 118 ILE A N 1
ATOM 907 C CA . ILE A 1 118 ? -8.024 -5.273 14.772 1.00 95.38 118 ILE A CA 1
ATOM 908 C C . ILE A 1 118 ? -8.949 -4.837 13.648 1.00 95.38 118 ILE A C 1
ATOM 910 O O . ILE A 1 118 ? -9.462 -3.717 13.615 1.00 95.38 118 ILE A O 1
ATOM 914 N N . VAL A 1 119 ? -9.193 -5.776 12.747 1.00 96.44 119 VAL A N 1
ATOM 915 C CA . VAL A 1 119 ? -10.056 -5.631 11.588 1.00 96.44 119 VAL A CA 1
ATOM 916 C C . VAL A 1 119 ? -11.308 -6.464 11.813 1.00 96.44 119 VAL A C 1
ATOM 918 O O . VAL A 1 119 ? -11.225 -7.656 12.090 1.00 96.44 119 VAL A O 1
ATOM 921 N N . VAL A 1 120 ? -12.485 -5.856 11.682 1.00 97.31 120 VAL A N 1
ATOM 922 C CA . VAL A 1 120 ? -13.758 -6.579 11.781 1.00 97.31 120 VAL A CA 1
ATOM 923 C C . VAL A 1 120 ? -14.434 -6.587 10.419 1.00 97.31 120 VAL A C 1
ATOM 925 O O . VAL A 1 120 ? -14.964 -5.573 9.957 1.00 97.31 120 VAL A O 1
ATOM 928 N N . ALA A 1 121 ? -14.404 -7.751 9.774 1.00 97.50 121 ALA A N 1
ATOM 929 C CA . ALA A 1 121 ? -15.120 -8.004 8.538 1.00 97.50 121 ALA A CA 1
ATOM 930 C C . ALA A 1 121 ? -16.593 -8.328 8.856 1.00 97.50 121 ALA A C 1
ATOM 932 O O . ALA A 1 121 ? -16.863 -9.199 9.692 1.00 97.50 121 ALA A O 1
ATOM 933 N N . PRO A 1 122 ? -17.560 -7.647 8.216 1.00 96.94 122 PRO A N 1
ATOM 934 C CA . PRO A 1 122 ? -18.975 -7.875 8.478 1.00 96.94 122 PRO A CA 1
ATOM 935 C C . PRO A 1 122 ? -19.436 -9.251 7.983 1.00 96.94 122 PRO A C 1
ATOM 937 O O . PRO A 1 122 ? -18.714 -9.962 7.280 1.00 96.94 122 PRO A O 1
ATOM 940 N N . LYS A 1 123 ? -20.671 -9.619 8.345 1.00 96.94 123 LYS A N 1
ATOM 941 C CA . LYS A 1 123 ? -21.306 -10.862 7.885 1.00 96.94 123 LYS A CA 1
ATOM 942 C C . LYS A 1 123 ? -21.309 -10.929 6.356 1.00 96.94 123 LYS A C 1
ATOM 944 O O . LYS A 1 123 ? -21.704 -9.967 5.701 1.00 96.94 123 LYS A O 1
ATOM 949 N N . GLY A 1 124 ? -20.884 -12.061 5.801 1.00 96.06 124 GLY A N 1
ATOM 950 C CA . GLY A 1 124 ? -20.693 -12.248 4.357 1.00 96.06 124 GLY A CA 1
ATOM 951 C C . GLY A 1 124 ? -19.309 -11.842 3.824 1.00 96.06 124 GLY A C 1
ATOM 952 O O . GLY A 1 124 ? -19.018 -12.085 2.642 1.00 96.06 124 GLY A O 1
ATOM 953 N N . GLY A 1 125 ? -18.445 -11.296 4.687 1.00 96.12 125 GLY A N 1
ATOM 954 C CA . GLY A 1 125 ? -17.072 -10.900 4.387 1.00 96.12 125 GLY A CA 1
ATOM 955 C C . GLY A 1 125 ? -16.937 -9.451 3.913 1.00 96.12 125 GLY A C 1
ATOM 956 O O . GLY A 1 125 ? -17.879 -8.662 3.942 1.00 96.12 125 GLY A O 1
ATOM 957 N N . CYS A 1 126 ? -15.737 -9.094 3.458 1.00 97.81 126 CYS A N 1
ATOM 958 C CA . CYS A 1 126 ? -15.450 -7.792 2.850 1.00 97.81 126 CYS A CA 1
ATOM 959 C C . CYS A 1 126 ? -14.697 -7.995 1.538 1.00 97.81 126 CYS A C 1
ATOM 961 O O . CYS A 1 126 ? -13.765 -8.794 1.472 1.00 97.81 126 CYS A O 1
ATOM 963 N N . ARG A 1 127 ? -15.084 -7.282 0.482 1.00 98.25 127 ARG A N 1
ATOM 964 C CA . ARG A 1 127 ? -14.342 -7.255 -0.774 1.00 98.25 127 ARG A CA 1
ATOM 965 C C . ARG A 1 127 ? -13.368 -6.087 -0.757 1.00 98.25 127 ARG A C 1
ATOM 967 O O . ARG A 1 127 ? -13.757 -4.924 -0.767 1.00 98.25 127 ARG A O 1
ATOM 974 N N . ILE A 1 128 ? -12.090 -6.411 -0.823 1.00 98.06 128 ILE A N 1
ATOM 975 C CA . ILE A 1 128 ? -11.002 -5.469 -1.023 1.00 98.06 128 ILE A CA 1
ATOM 976 C C . ILE A 1 128 ? -10.655 -5.457 -2.505 1.00 98.06 128 ILE A C 1
ATOM 978 O O . ILE A 1 128 ? -10.393 -6.498 -3.094 1.00 98.06 128 ILE A O 1
ATOM 982 N N . THR A 1 129 ? -10.642 -4.284 -3.124 1.00 98.38 129 THR A N 1
ATOM 983 C CA . THR A 1 129 ? -10.123 -4.097 -4.482 1.00 98.38 129 THR A CA 1
ATOM 984 C C . THR A 1 129 ? -8.927 -3.167 -4.413 1.00 98.38 129 THR A C 1
ATOM 986 O O . THR A 1 129 ? -9.065 -2.018 -4.004 1.00 98.38 129 THR A O 1
ATOM 989 N N . ALA A 1 130 ? -7.760 -3.656 -4.811 1.00 98.00 130 ALA A N 1
ATOM 990 C CA . ALA A 1 130 ? -6.535 -2.883 -4.907 1.00 98.00 130 ALA A CA 1
ATOM 991 C C . ALA A 1 130 ? -6.214 -2.604 -6.379 1.00 98.00 130 ALA A C 1
ATOM 993 O O . ALA A 1 130 ? -6.349 -3.479 -7.232 1.00 98.00 130 ALA A O 1
ATOM 994 N N . ALA A 1 131 ? -5.784 -1.390 -6.689 1.00 97.94 131 ALA A N 1
ATOM 995 C CA . ALA A 1 131 ? -5.279 -1.035 -8.007 1.00 97.94 131 ALA A CA 1
ATOM 996 C C . ALA A 1 131 ? -4.045 -0.153 -7.851 1.00 97.94 131 ALA A C 1
ATOM 998 O O . ALA A 1 131 ? -4.043 0.764 -7.029 1.00 97.94 131 ALA A O 1
ATOM 999 N N . ALA A 1 132 ? -3.009 -0.419 -8.635 1.00 97.56 132 ALA A N 1
ATOM 1000 C CA . ALA A 1 132 ? -1.797 0.379 -8.676 1.00 97.56 132 ALA A CA 1
ATOM 1001 C C . ALA A 1 132 ? -1.331 0.547 -10.121 1.00 97.56 132 ALA A C 1
ATOM 1003 O O . ALA A 1 132 ? -1.322 -0.405 -10.896 1.00 97.56 132 ALA A O 1
ATOM 1004 N N . GLY A 1 133 ? -0.934 1.764 -10.472 1.00 97.38 133 GLY A N 1
ATOM 1005 C CA . GLY A 1 133 ? -0.365 2.108 -11.763 1.00 97.38 133 GLY A CA 1
ATOM 1006 C C . GLY A 1 133 ? 0.974 2.799 -11.582 1.00 97.38 133 GLY A C 1
ATOM 1007 O O . GLY A 1 133 ? 1.073 3.809 -10.880 1.00 97.38 133 GLY A O 1
ATOM 1008 N N . ILE A 1 134 ? 1.986 2.262 -12.245 1.00 97.12 134 ILE A N 1
ATOM 1009 C CA . ILE A 1 134 ? 3.336 2.792 -12.363 1.00 97.12 134 ILE A CA 1
ATOM 1010 C C . ILE A 1 134 ? 3.563 3.128 -13.835 1.00 97.12 134 ILE A C 1
ATOM 1012 O O . ILE A 1 134 ? 3.198 2.341 -14.707 1.00 97.12 134 ILE A O 1
ATOM 1016 N N . GLY A 1 135 ? 4.152 4.286 -14.108 1.00 96.50 135 GLY A N 1
ATOM 1017 C CA . GLY A 1 135 ? 4.441 4.733 -15.467 1.00 96.50 135 GLY A CA 1
ATOM 1018 C C . GLY A 1 135 ? 5.262 6.016 -15.501 1.00 96.50 135 GLY A C 1
ATOM 1019 O O . GLY A 1 135 ? 5.704 6.508 -14.460 1.00 96.50 135 GLY A O 1
ATOM 1020 N N . SER A 1 136 ? 5.426 6.592 -16.687 1.00 94.94 136 SER A N 1
ATOM 1021 C CA . SER A 1 136 ? 6.211 7.811 -16.899 1.00 94.94 136 SER A CA 1
ATOM 1022 C C . SER A 1 136 ? 5.399 9.077 -16.627 1.00 94.94 136 SER A C 1
ATOM 1024 O O . SER A 1 136 ? 4.253 9.194 -17.050 1.00 94.94 136 SER A O 1
ATOM 1026 N N . ASP A 1 137 ? 5.985 10.072 -15.969 1.00 93.19 137 ASP A N 1
ATOM 1027 C CA . ASP A 1 137 ? 5.380 11.403 -15.824 1.00 93.19 137 ASP A CA 1
ATOM 1028 C C . ASP A 1 137 ? 4.929 11.983 -17.177 1.00 93.19 137 ASP A C 1
ATOM 1030 O O . ASP A 1 137 ? 5.648 11.870 -18.170 1.00 93.19 137 ASP A O 1
ATOM 1034 N N . GLY A 1 138 ? 3.741 12.588 -17.211 1.00 91.75 138 GLY A N 1
ATOM 1035 C CA . GLY A 1 138 ? 3.132 13.183 -18.408 1.00 91.75 138 GLY A CA 1
ATOM 1036 C C . GLY A 1 138 ? 2.399 12.222 -19.356 1.00 91.75 138 GLY A C 1
ATOM 1037 O O . GLY A 1 138 ? 1.638 12.688 -20.200 1.00 91.75 138 GLY A O 1
ATOM 1038 N N . PHE A 1 139 ? 2.564 10.906 -19.213 1.00 94.44 139 PHE A N 1
ATOM 1039 C CA . PHE A 1 139 ? 1.879 9.913 -20.054 1.00 94.44 139 PHE A CA 1
ATOM 1040 C C . PHE A 1 139 ? 0.523 9.509 -19.446 1.00 94.44 139 PHE A C 1
ATOM 1042 O O . PHE A 1 139 ? 0.311 9.606 -18.233 1.00 94.44 139 PHE A O 1
ATOM 1049 N N . SER A 1 140 ? -0.417 9.025 -20.255 1.00 95.69 140 SER A N 1
ATOM 1050 C CA . SER A 1 140 ? -1.604 8.326 -19.741 1.00 95.69 140 SER A CA 1
ATOM 1051 C C . SER A 1 140 ? -1.274 6.861 -19.427 1.00 95.69 140 SER A C 1
ATOM 1053 O O . SER A 1 140 ? -0.343 6.302 -20.000 1.00 95.69 140 SER A O 1
ATOM 1055 N N . SER A 1 141 ? -2.059 6.200 -18.566 1.00 93.81 141 SER A N 1
ATOM 1056 C CA . SER A 1 141 ? -1.844 4.774 -18.258 1.00 93.81 141 SER A CA 1
ATOM 1057 C C . SER A 1 141 ? -1.890 3.879 -19.504 1.00 93.81 141 SER A C 1
ATOM 1059 O O . SER A 1 141 ? -1.225 2.853 -19.547 1.00 93.81 141 SER A O 1
ATOM 1061 N N . GLN A 1 142 ? -2.671 4.255 -20.524 1.00 95.50 142 GLN A N 1
ATOM 1062 C CA . GLN A 1 142 ? -2.734 3.519 -21.791 1.00 95.50 142 GLN A CA 1
ATOM 1063 C C . GLN A 1 142 ? -1.472 3.732 -22.629 1.00 95.50 142 GLN A C 1
ATOM 1065 O O . GLN A 1 142 ? -0.964 2.777 -23.202 1.00 95.50 142 GLN A O 1
ATOM 1070 N N . GLN A 1 143 ? -0.947 4.961 -22.668 1.00 96.19 143 GLN A N 1
ATOM 1071 C CA . GLN A 1 143 ? 0.296 5.266 -23.379 1.00 96.19 143 GLN A CA 1
ATOM 1072 C C . GLN A 1 143 ? 1.513 4.613 -22.715 1.00 96.19 143 GLN A C 1
ATOM 1074 O O . GLN A 1 143 ? 2.431 4.197 -23.409 1.00 96.19 143 GLN A O 1
ATOM 1079 N N . ASP A 1 144 ? 1.525 4.490 -21.386 1.00 95.06 144 ASP A N 1
ATOM 1080 C CA . ASP A 1 144 ? 2.589 3.764 -20.686 1.00 95.06 144 ASP A CA 1
ATOM 1081 C C . ASP A 1 144 ? 2.612 2.274 -21.067 1.00 95.06 144 ASP A C 1
ATOM 1083 O O . ASP A 1 144 ? 3.682 1.683 -21.224 1.00 95.06 144 ASP A O 1
ATOM 1087 N N . LEU A 1 145 ? 1.432 1.666 -21.226 1.00 94.88 145 LEU A N 1
ATOM 1088 C CA . LEU A 1 145 ? 1.279 0.256 -21.595 1.00 94.88 145 LEU A CA 1
ATOM 1089 C C . LEU A 1 145 ? 1.427 0.002 -23.106 1.00 94.88 145 LEU A C 1
ATOM 1091 O O . LEU A 1 145 ? 1.465 -1.150 -23.533 1.00 94.88 145 LEU A O 1
ATOM 1095 N N . ASP A 1 146 ? 1.523 1.053 -23.916 1.00 95.06 146 ASP A N 1
ATOM 1096 C CA . ASP A 1 146 ? 1.728 0.947 -25.356 1.00 95.06 146 ASP A CA 1
ATOM 1097 C C . ASP A 1 146 ? 3.199 0.628 -25.657 1.00 95.06 146 ASP A C 1
ATOM 1099 O O . ASP A 1 146 ? 4.102 1.425 -25.393 1.00 95.06 146 ASP A O 1
ATOM 1103 N N . VAL A 1 147 ? 3.452 -0.558 -26.211 1.00 92.31 147 VAL A N 1
ATOM 1104 C CA . VAL A 1 147 ? 4.802 -1.037 -26.555 1.00 92.31 147 VAL A CA 1
ATOM 1105 C C . VAL A 1 147 ? 5.374 -0.296 -27.772 1.00 92.31 147 VAL A C 1
ATOM 1107 O O . VAL A 1 147 ? 6.588 -0.270 -27.952 1.00 92.31 147 VAL A O 1
ATOM 1110 N N . SER A 1 148 ? 4.534 0.363 -28.580 1.00 92.50 148 SER A N 1
ATOM 1111 C CA . SER A 1 148 ? 4.989 1.128 -29.749 1.00 92.50 148 SER A CA 1
ATOM 1112 C C . SER A 1 148 ? 5.658 2.461 -29.388 1.00 92.50 148 SER A C 1
ATOM 1114 O O . SER A 1 148 ? 6.381 3.033 -30.204 1.00 92.50 148 SER A O 1
ATOM 1116 N N . GLN A 1 149 ? 5.456 2.954 -28.159 1.00 91.00 149 GLN A N 1
ATOM 1117 C CA . GLN A 1 149 ? 6.057 4.203 -27.696 1.00 91.00 149 GLN A CA 1
ATOM 1118 C C . GLN A 1 149 ? 7.568 4.042 -27.471 1.00 91.00 149 GLN A C 1
ATOM 1120 O O . GLN A 1 149 ? 7.972 3.160 -26.697 1.00 91.00 149 GLN A O 1
ATOM 1125 N N . PRO A 1 150 ? 8.407 4.922 -28.054 1.00 89.75 150 PRO A N 1
ATOM 1126 C CA . PRO A 1 150 ? 9.854 4.817 -27.948 1.00 89.75 150 PRO A CA 1
ATOM 1127 C C . PRO A 1 150 ? 10.314 4.966 -26.496 1.00 89.75 150 PRO A C 1
ATOM 1129 O O . PRO A 1 150 ? 9.885 5.857 -25.768 1.00 89.75 150 PRO A O 1
ATOM 1132 N N . VAL A 1 151 ? 11.253 4.123 -26.067 1.00 87.00 151 VAL A N 1
ATOM 1133 C CA . VAL A 1 151 ? 11.751 4.121 -24.679 1.00 87.00 151 VAL A CA 1
ATOM 1134 C C . VAL A 1 151 ? 12.371 5.471 -24.289 1.00 87.00 151 VAL A C 1
ATOM 1136 O O . VAL A 1 151 ? 12.230 5.914 -23.155 1.00 87.00 151 VAL A O 1
ATOM 1139 N N . ARG A 1 152 ? 12.996 6.186 -25.234 1.00 87.44 152 ARG A N 1
ATOM 1140 C CA . ARG A 1 152 ? 13.667 7.475 -24.975 1.00 87.44 152 ARG A CA 1
ATOM 1141 C C . ARG A 1 152 ? 12.719 8.619 -24.602 1.00 87.44 152 ARG A C 1
ATOM 1143 O O . ARG A 1 152 ? 13.177 9.591 -24.009 1.00 87.44 152 ARG A O 1
ATOM 1150 N N . SER A 1 153 ? 11.433 8.539 -24.952 1.00 90.25 153 SER A N 1
ATOM 1151 C CA . SER A 1 153 ? 10.451 9.557 -24.553 1.00 90.25 153 SER A CA 1
ATOM 1152 C C . SER A 1 153 ? 9.899 9.326 -23.148 1.00 90.25 153 SER A C 1
ATOM 1154 O O . SER A 1 153 ? 9.227 10.201 -22.605 1.00 90.25 153 SER A O 1
ATOM 1156 N N . ARG A 1 154 ? 10.159 8.153 -22.562 1.00 91.06 154 ARG A N 1
ATOM 1157 C CA . ARG A 1 154 ? 9.671 7.771 -21.241 1.00 91.06 154 ARG A CA 1
ATOM 1158 C C . ARG A 1 154 ? 10.541 8.420 -20.171 1.00 91.06 154 ARG A C 1
ATOM 1160 O O . ARG A 1 154 ? 11.768 8.367 -20.213 1.00 91.06 154 ARG A O 1
ATOM 1167 N N . SER A 1 155 ? 9.896 9.056 -19.203 1.00 92.25 155 SER A N 1
ATOM 1168 C CA . SER A 1 155 ? 10.568 9.522 -17.992 1.00 92.25 155 SER A CA 1
ATOM 1169 C C . SER A 1 155 ? 10.719 8.374 -16.993 1.00 92.25 155 SER A C 1
ATOM 1171 O O . SER A 1 155 ? 10.150 7.295 -17.176 1.00 92.25 155 SER A O 1
ATOM 1173 N N . ARG A 1 156 ? 11.484 8.616 -15.922 1.00 92.62 156 ARG A N 1
ATOM 1174 C CA . ARG A 1 156 ? 11.710 7.628 -14.862 1.00 92.62 156 ARG A CA 1
ATOM 1175 C C . ARG A 1 156 ? 10.375 7.086 -14.327 1.00 92.62 156 ARG A C 1
ATOM 1177 O O . ARG A 1 156 ? 9.503 7.895 -13.992 1.00 92.62 156 ARG A O 1
ATOM 1184 N N . PRO A 1 157 ? 10.224 5.757 -14.208 1.00 94.00 157 PRO A N 1
ATOM 1185 C CA . PRO A 1 157 ? 8.979 5.143 -13.773 1.00 94.00 157 PRO A CA 1
ATOM 1186 C C . PRO A 1 157 ? 8.626 5.585 -12.352 1.00 94.00 157 PRO A C 1
ATOM 1188 O O . PRO A 1 157 ? 9.443 5.534 -11.425 1.00 94.00 157 PRO A O 1
ATOM 1191 N N . MET A 1 158 ? 7.383 6.021 -12.173 1.00 95.25 158 MET A N 1
ATOM 1192 C CA . MET A 1 158 ? 6.841 6.437 -10.887 1.00 95.25 158 MET A CA 1
ATOM 1193 C C . MET A 1 158 ? 5.428 5.911 -10.679 1.00 95.25 158 MET A C 1
ATOM 1195 O O . MET A 1 158 ? 4.674 5.693 -11.625 1.00 95.25 158 MET A O 1
ATOM 1199 N N . VAL A 1 159 ? 5.046 5.751 -9.419 1.00 95.81 159 VAL A N 1
ATOM 1200 C CA . VAL A 1 159 ? 3.676 5.426 -9.031 1.00 95.81 159 VAL A CA 1
ATOM 1201 C C . VAL A 1 159 ? 2.772 6.615 -9.372 1.00 95.81 159 VAL A C 1
ATOM 1203 O O . VAL A 1 159 ? 2.859 7.679 -8.759 1.00 95.81 159 VAL A O 1
ATOM 1206 N N . LYS A 1 160 ? 1.878 6.422 -10.343 1.00 96.12 160 LYS A N 1
ATOM 1207 C CA . LYS A 1 160 ? 0.875 7.409 -10.771 1.00 96.12 160 LYS A CA 1
ATOM 1208 C C . LYS A 1 160 ? -0.346 7.412 -9.876 1.00 96.12 160 LYS A C 1
ATOM 1210 O O . LYS A 1 160 ? -0.928 8.454 -9.588 1.00 96.12 160 LYS A O 1
ATOM 1215 N N . HIS A 1 161 ? -0.761 6.224 -9.467 1.00 96.19 161 HIS A N 1
ATOM 1216 C CA . HIS A 1 161 ? -1.857 6.032 -8.540 1.00 96.19 161 HIS A CA 1
ATOM 1217 C C . HIS A 1 161 ? -1.680 4.686 -7.854 1.00 96.19 161 HIS A C 1
ATOM 1219 O O . HIS A 1 161 ? -1.293 3.710 -8.487 1.00 96.19 161 HIS A O 1
ATOM 1225 N N . ALA A 1 162 ? -2.013 4.618 -6.576 1.00 97.19 162 ALA A N 1
ATOM 1226 C CA . ALA A 1 162 ? -2.376 3.358 -5.956 1.00 97.19 162 ALA A CA 1
ATOM 1227 C C . ALA A 1 162 ? -3.605 3.584 -5.084 1.00 97.19 162 ALA A C 1
ATOM 1229 O O . ALA A 1 162 ? -3.854 4.687 -4.597 1.00 97.19 162 ALA A O 1
ATOM 1230 N N . GLY A 1 163 ? -4.437 2.571 -4.934 1.00 97.62 163 GLY A N 1
ATOM 1231 C CA . GLY A 1 163 ? -5.651 2.703 -4.161 1.00 97.62 163 GLY A CA 1
ATOM 1232 C C . GLY A 1 163 ? -6.199 1.363 -3.746 1.00 97.62 163 GLY A C 1
ATOM 1233 O O . GLY A 1 163 ? -6.061 0.371 -4.454 1.00 97.62 163 GLY A O 1
ATOM 1234 N N . ILE A 1 164 ? -6.833 1.366 -2.585 1.00 98.06 164 ILE A N 1
ATOM 1235 C CA . ILE A 1 164 ? -7.528 0.224 -2.018 1.00 98.06 164 ILE A CA 1
ATOM 1236 C C . ILE A 1 164 ? -8.952 0.685 -1.737 1.00 98.06 164 ILE A C 1
ATOM 1238 O O . ILE A 1 164 ? -9.159 1.742 -1.144 1.00 98.06 164 ILE A O 1
ATOM 1242 N N . VAL A 1 165 ? -9.931 -0.082 -2.191 1.00 98.38 165 VAL A N 1
ATOM 1243 C CA . VAL A 1 165 ? -11.355 0.132 -1.938 1.00 98.38 165 VAL A CA 1
ATOM 1244 C C . VAL A 1 165 ? -11.868 -1.057 -1.140 1.00 98.38 165 VAL A C 1
ATOM 1246 O O . VAL A 1 165 ? -11.583 -2.198 -1.494 1.00 98.38 165 VAL A O 1
ATOM 1249 N N . LEU A 1 166 ? -12.596 -0.777 -0.066 1.00 98.38 166 LEU A N 1
ATOM 1250 C CA . LEU A 1 166 ? -13.144 -1.738 0.883 1.00 98.38 166 LEU A CA 1
ATOM 1251 C C . LEU A 1 166 ? -14.670 -1.677 0.781 1.00 98.38 166 LEU A C 1
ATOM 1253 O O . LEU A 1 166 ? -15.259 -0.623 1.035 1.00 98.38 166 LEU A O 1
ATOM 1257 N N . ASP A 1 167 ? -15.290 -2.781 0.373 1.00 97.94 167 ASP A N 1
ATOM 1258 C CA . ASP A 1 167 ? -16.730 -2.869 0.132 1.00 97.94 167 ASP A CA 1
ATOM 1259 C C . ASP A 1 167 ? -17.333 -4.142 0.766 1.00 97.94 167 ASP A C 1
ATOM 1261 O O . ASP A 1 167 ? -17.022 -5.253 0.321 1.00 97.94 167 ASP A O 1
ATOM 1265 N N . PRO A 1 168 ? -18.171 -4.025 1.813 1.00 98.00 168 PRO A N 1
ATOM 1266 C CA . PRO A 1 168 ? -18.544 -2.785 2.510 1.00 98.00 168 PRO A CA 1
ATOM 1267 C C . PRO A 1 168 ? -17.364 -2.163 3.295 1.00 98.00 168 PRO A C 1
ATOM 1269 O O . PRO A 1 168 ? -16.342 -2.829 3.489 1.00 98.00 168 PRO A O 1
ATOM 1272 N N . PRO A 1 169 ? -17.494 -0.910 3.790 1.00 97.75 169 PRO A N 1
ATOM 1273 C CA . PRO A 1 169 ? -16.476 -0.270 4.619 1.00 97.75 169 PRO A CA 1
ATOM 1274 C C . PRO A 1 169 ? -16.088 -1.118 5.833 1.00 97.75 169 PRO A C 1
ATOM 1276 O O . PRO A 1 169 ? -16.938 -1.579 6.596 1.00 97.75 169 PRO A O 1
ATOM 1279 N N . LEU A 1 170 ? -14.786 -1.287 6.024 1.00 97.50 170 LEU A N 1
ATOM 1280 C CA . LEU A 1 170 ? -14.207 -2.180 7.013 1.00 97.50 170 LEU A CA 1
ATOM 1281 C C . LEU A 1 170 ? -14.109 -1.483 8.367 1.00 97.50 170 LEU A C 1
ATOM 1283 O O . LEU A 1 170 ? -13.531 -0.399 8.462 1.00 97.50 170 LEU A O 1
ATOM 1287 N N . GLN A 1 171 ? -14.663 -2.095 9.411 1.00 96.81 171 GLN A N 1
ATOM 1288 C CA . GLN A 1 171 ? -14.549 -1.556 10.759 1.00 96.81 171 GLN A CA 1
ATOM 1289 C C . GLN A 1 171 ? -13.141 -1.815 11.295 1.00 96.81 171 GLN A C 1
ATOM 1291 O O . GLN A 1 171 ? -12.666 -2.952 11.319 1.00 96.81 171 GLN A O 1
ATOM 1296 N N . LEU A 1 172 ? -12.494 -0.747 11.745 1.00 95.94 172 LEU A N 1
ATOM 1297 C CA . LEU A 1 172 ? -11.185 -0.775 12.369 1.00 95.94 172 LEU A CA 1
ATOM 1298 C C . LEU A 1 172 ? -11.343 -0.508 13.865 1.00 95.94 172 LEU A C 1
ATOM 1300 O O . LEU A 1 172 ? -11.983 0.463 14.274 1.00 95.94 172 LEU A O 1
ATOM 1304 N N . GLN A 1 173 ? -10.753 -1.378 14.672 1.00 94.38 173 GLN A N 1
ATOM 1305 C CA . GLN A 1 173 ? -10.651 -1.239 16.119 1.00 94.38 173 GLN A CA 1
ATOM 1306 C C . GLN A 1 173 ? -9.189 -0.994 16.498 1.00 94.38 173 GLN A C 1
ATOM 1308 O O . GLN A 1 173 ? -8.275 -1.357 15.756 1.00 94.38 173 GLN A O 1
ATOM 1313 N N . ASN A 1 174 ? -8.971 -0.370 17.651 1.00 91.75 174 ASN A N 1
ATOM 1314 C CA . ASN A 1 174 ? -7.663 0.014 18.179 1.00 91.75 174 ASN A CA 1
ATOM 1315 C C . ASN A 1 174 ? -6.913 1.029 17.307 1.00 91.75 174 ASN A C 1
ATOM 1317 O O . ASN A 1 174 ? -5.700 1.166 17.417 1.00 91.75 174 ASN A O 1
ATOM 1321 N N . VAL A 1 175 ? -7.611 1.799 16.463 1.00 91.31 175 VAL A N 1
ATOM 1322 C CA . VAL A 1 175 ? -6.960 2.723 15.516 1.00 91.31 175 VAL A CA 1
ATOM 1323 C C . VAL A 1 175 ? -6.145 3.785 16.246 1.00 91.31 175 VAL A C 1
ATOM 1325 O O . VAL A 1 175 ? -4.989 4.011 15.903 1.00 91.31 175 VAL A O 1
ATOM 1328 N N . ALA A 1 176 ? -6.726 4.454 17.244 1.00 89.12 176 ALA A N 1
ATOM 1329 C CA . ALA A 1 176 ? -6.043 5.558 17.910 1.00 89.12 176 ALA A CA 1
ATOM 1330 C C . ALA A 1 176 ? -4.850 5.094 18.770 1.00 89.12 176 ALA A C 1
ATOM 1332 O O . ALA A 1 176 ? -3.772 5.672 18.600 1.00 89.12 176 ALA A O 1
ATOM 1333 N N . PRO A 1 177 ? -4.973 4.039 19.606 1.00 87.25 177 PRO A N 1
ATOM 1334 C CA . PRO A 1 177 ? -3.819 3.461 20.294 1.00 87.25 177 PRO A CA 1
ATOM 1335 C C . PRO A 1 177 ? -2.723 3.012 19.319 1.00 87.25 177 PRO A C 1
ATOM 1337 O O . PRO A 1 177 ? -1.562 3.387 19.478 1.00 87.25 177 PRO A O 1
ATOM 1340 N N . THR A 1 178 ? -3.082 2.295 18.248 1.00 88.62 178 THR A N 1
ATOM 1341 C CA . THR A 1 178 ? -2.111 1.861 17.237 1.00 88.62 178 THR A CA 1
ATOM 1342 C C . THR A 1 178 ? -1.417 3.052 16.571 1.00 88.62 178 THR A C 1
ATOM 1344 O O . THR A 1 178 ? -0.199 3.025 16.431 1.00 88.62 178 THR A O 1
ATOM 1347 N N . LEU A 1 179 ? -2.132 4.128 16.215 1.00 87.31 179 LEU A N 1
ATOM 1348 C CA . LEU A 1 179 ? -1.534 5.321 15.596 1.00 87.31 179 LEU A CA 1
ATOM 1349 C C . LEU A 1 179 ? -0.566 6.071 16.522 1.00 87.31 179 LEU A C 1
ATOM 1351 O O . LEU A 1 179 ? 0.379 6.681 16.025 1.00 87.31 179 LEU A O 1
ATOM 1355 N N . ILE A 1 180 ? -0.768 6.029 17.843 1.00 85.75 180 ILE A N 1
ATOM 1356 C CA . ILE A 1 180 ? 0.178 6.606 18.814 1.00 85.75 180 ILE A CA 1
ATOM 1357 C C . ILE A 1 180 ? 1.485 5.815 18.836 1.00 85.75 180 ILE A C 1
ATOM 1359 O O . ILE A 1 180 ? 2.564 6.404 18.917 1.00 85.75 180 ILE A O 1
ATOM 1363 N N . HIS A 1 181 ? 1.398 4.488 18.753 1.00 85.25 181 HIS A N 1
ATOM 1364 C CA . HIS A 1 181 ? 2.570 3.616 18.775 1.00 85.25 181 HIS A CA 1
ATOM 1365 C C . HIS A 1 181 ? 3.226 3.455 17.404 1.00 85.25 181 HIS A C 1
ATOM 1367 O O . HIS A 1 181 ? 4.409 3.125 17.336 1.00 85.25 181 HIS A O 1
ATOM 1373 N N . PHE A 1 182 ? 2.509 3.745 16.320 1.00 86.62 182 PHE A N 1
ATOM 1374 C CA . PHE A 1 182 ? 2.986 3.567 14.952 1.00 86.62 182 PHE A CA 1
ATOM 1375 C C . PHE A 1 182 ? 4.334 4.257 14.672 1.00 86.62 182 PHE A C 1
ATOM 1377 O O . PHE A 1 182 ? 5.216 3.594 14.131 1.00 86.62 182 PHE A O 1
ATOM 1384 N N . PRO A 1 183 ? 4.597 5.509 15.112 1.00 85.75 183 PRO A N 1
ATOM 1385 C CA . PRO A 1 183 ? 5.905 6.140 14.931 1.00 85.75 183 PRO A CA 1
ATOM 1386 C C . PRO A 1 183 ? 7.059 5.385 15.600 1.00 85.75 183 PRO A C 1
ATOM 1388 O O . PRO A 1 183 ? 8.193 5.496 15.150 1.00 85.75 183 PRO A O 1
ATOM 1391 N N . THR A 1 184 ? 6.799 4.602 16.654 1.00 86.75 184 THR A N 1
ATOM 1392 C CA . THR A 1 184 ? 7.844 3.819 17.340 1.00 86.75 184 THR A CA 1
ATOM 1393 C C . THR A 1 184 ? 8.323 2.613 16.531 1.00 86.75 184 THR A C 1
ATOM 1395 O O . THR A 1 184 ? 9.395 2.077 16.813 1.00 86.75 184 THR A O 1
ATOM 1398 N N . LEU A 1 185 ? 7.571 2.224 15.495 1.00 86.69 185 LEU A N 1
ATOM 1399 C CA . LEU A 1 185 ? 7.964 1.187 14.541 1.00 86.69 185 LEU A CA 1
ATOM 1400 C C . LEU A 1 185 ? 9.011 1.689 13.534 1.00 86.69 185 LEU A C 1
ATOM 1402 O O . LEU A 1 185 ? 9.618 0.881 12.834 1.00 86.69 185 LEU A O 1
ATOM 1406 N N . PHE A 1 186 ? 9.257 3.002 13.468 1.00 86.62 186 PHE A N 1
ATOM 1407 C CA . PHE A 1 186 ? 10.167 3.609 12.503 1.00 86.62 186 PHE A CA 1
ATOM 1408 C C . PHE A 1 186 ? 11.329 4.344 13.185 1.00 86.62 186 PHE A C 1
ATOM 1410 O O . PHE A 1 186 ? 11.154 5.132 14.111 1.00 86.62 186 PHE A O 1
ATOM 1417 N N . GLU A 1 187 ? 12.540 4.142 12.677 1.00 83.38 187 GLU A N 1
ATOM 1418 C CA . GLU A 1 187 ? 13.702 4.993 12.918 1.00 83.38 187 GLU A CA 1
ATOM 1419 C C . GLU A 1 187 ? 13.705 6.129 11.909 1.00 83.38 187 GLU A C 1
ATOM 1421 O O . GLU A 1 187 ? 14.256 6.006 10.814 1.00 83.38 187 GLU A O 1
ATOM 1426 N N . ASP A 1 188 ? 13.074 7.245 12.255 1.00 74.38 188 ASP A N 1
ATOM 1427 C CA . ASP A 1 188 ? 13.185 8.448 11.439 1.00 74.38 188 ASP A CA 1
ATOM 1428 C C . ASP A 1 188 ? 14.424 9.249 11.850 1.00 74.38 188 ASP A C 1
ATOM 1430 O O . ASP A 1 188 ? 14.529 9.737 12.977 1.00 74.38 188 ASP A O 1
ATOM 1434 N N . ASN A 1 189 ? 15.351 9.435 10.910 1.00 70.62 189 ASN A N 1
ATOM 1435 C CA . ASN A 1 189 ? 16.517 10.300 11.102 1.00 70.62 189 ASN A CA 1
ATOM 1436 C C . ASN A 1 189 ? 16.123 11.787 11.152 1.00 70.62 189 ASN A C 1
ATOM 1438 O O . ASN A 1 189 ? 16.884 12.624 11.640 1.00 70.62 189 ASN A O 1
ATOM 1442 N N . VAL A 1 190 ? 14.925 12.137 10.671 1.00 67.06 190 VAL A N 1
ATOM 1443 C CA . VAL A 1 190 ? 14.432 13.516 10.609 1.00 67.06 190 VAL A CA 1
ATOM 1444 C C . VAL A 1 190 ? 13.757 13.931 11.914 1.00 67.06 190 VAL A C 1
ATOM 1446 O O . VAL A 1 190 ? 13.932 15.075 12.338 1.00 67.06 190 VAL A O 1
ATOM 1449 N N . VAL A 1 191 ? 13.067 13.028 12.617 1.00 66.44 191 VAL A N 1
ATOM 1450 C CA . VAL A 1 191 ? 12.470 13.315 13.936 1.00 66.44 191 VAL A CA 1
ATOM 1451 C C . VAL A 1 191 ? 13.470 13.931 14.927 1.00 66.44 191 VAL A C 1
ATOM 1453 O O . VAL A 1 191 ? 13.127 14.959 15.512 1.00 66.44 191 VAL A O 1
ATOM 1456 N N . PRO A 1 192 ? 14.712 13.438 15.106 1.00 63.38 192 PRO A N 1
ATOM 1457 C CA . PRO A 1 192 ? 15.669 14.083 16.003 1.00 63.38 192 PRO A CA 1
ATOM 1458 C C . PRO A 1 192 ? 16.116 15.469 15.510 1.00 63.38 192 PRO A C 1
ATOM 1460 O O . PRO A 1 192 ? 16.357 16.352 16.335 1.00 63.38 192 PRO A O 1
ATOM 1463 N N . THR A 1 193 ? 16.163 15.717 14.194 1.00 67.12 193 THR A N 1
ATOM 1464 C CA . THR A 1 193 ? 16.444 17.067 13.659 1.00 67.12 193 THR A CA 1
ATOM 1465 C C . THR A 1 193 ? 15.297 18.040 13.930 1.00 67.12 193 THR A C 1
ATOM 1467 O O . THR A 1 193 ? 15.526 19.188 14.308 1.00 67.12 193 THR A O 1
ATOM 1470 N N . LEU A 1 194 ? 14.056 17.567 13.833 1.00 63.06 194 LEU A N 1
ATOM 1471 C CA . LEU A 1 194 ? 12.856 18.320 14.180 1.00 63.06 194 LEU A CA 1
ATOM 1472 C C . LEU A 1 194 ? 12.758 18.549 15.698 1.00 63.06 194 LEU A C 1
ATOM 1474 O O . LEU A 1 194 ? 12.431 19.655 16.128 1.00 63.06 194 LEU A O 1
ATOM 1478 N N . ARG A 1 195 ? 13.155 17.562 16.513 1.00 60.66 195 ARG A N 1
ATOM 1479 C CA . ARG A 1 195 ? 13.238 17.653 17.981 1.00 60.66 195 ARG A CA 1
ATOM 1480 C C . ARG A 1 195 ? 14.270 18.678 18.459 1.00 60.66 195 ARG A C 1
ATOM 1482 O O . ARG A 1 195 ? 14.135 19.197 19.563 1.00 60.66 195 ARG A O 1
ATOM 1489 N N . ARG A 1 196 ? 15.276 19.026 17.642 1.00 66.06 196 ARG A N 1
ATOM 1490 C CA . ARG A 1 196 ? 16.211 20.125 17.957 1.00 66.06 196 ARG A CA 1
ATOM 1491 C C . ARG A 1 196 ? 15.549 21.505 17.930 1.00 66.06 196 ARG A C 1
ATOM 1493 O O . ARG A 1 196 ? 16.082 22.426 18.544 1.00 66.06 196 ARG A O 1
ATOM 1500 N N . ARG A 1 197 ? 14.384 21.677 17.291 1.00 76.75 197 ARG A N 1
ATOM 1501 C CA . ARG A 1 197 ? 13.619 22.928 17.399 1.00 76.75 197 ARG A CA 1
ATOM 1502 C C . ARG A 1 197 ? 12.908 22.953 18.754 1.00 76.75 197 ARG A C 1
ATOM 1504 O O . ARG A 1 197 ? 11.994 22.168 18.985 1.00 76.75 197 ARG A O 1
ATOM 1511 N N . GLN A 1 198 ? 13.314 23.865 19.639 1.00 70.81 198 GLN A N 1
ATOM 1512 C CA . GLN A 1 198 ? 12.835 23.958 21.030 1.00 70.81 198 GLN A CA 1
ATOM 1513 C C . GLN A 1 198 ? 11.301 23.941 21.169 1.00 70.81 198 GLN A C 1
ATOM 1515 O O . GLN A 1 198 ? 10.779 23.294 22.071 1.00 70.81 198 GLN A O 1
ATOM 1520 N N . ILE A 1 199 ? 10.576 24.568 20.237 1.00 73.38 199 ILE A N 1
ATOM 1521 C CA . ILE A 1 199 ? 9.102 24.581 20.214 1.00 73.38 199 ILE A CA 1
ATOM 1522 C C . ILE A 1 199 ? 8.529 23.173 20.010 1.00 73.38 199 ILE A C 1
ATOM 1524 O O . ILE A 1 199 ? 7.571 22.788 20.675 1.00 73.38 199 ILE A O 1
ATOM 1528 N N . LEU A 1 200 ? 9.125 22.380 19.115 1.00 69.56 200 LEU A N 1
ATOM 1529 C CA . LEU A 1 200 ? 8.658 21.023 18.851 1.00 69.56 200 LEU A CA 1
ATOM 1530 C C . LEU A 1 200 ? 9.012 20.080 19.998 1.00 69.56 200 LEU A C 1
ATOM 1532 O O . LEU A 1 200 ? 8.236 19.185 20.301 1.00 69.56 200 LEU A O 1
ATOM 1536 N N . ARG A 1 201 ? 10.155 20.298 20.659 1.00 71.94 201 ARG A N 1
ATOM 1537 C CA . ARG A 1 201 ? 10.500 19.571 21.883 1.00 71.94 201 ARG A CA 1
ATOM 1538 C C . ARG A 1 201 ? 9.473 19.829 22.977 1.00 71.94 201 ARG A C 1
ATOM 1540 O O . ARG A 1 201 ? 8.969 18.870 23.537 1.00 71.94 201 ARG A O 1
ATOM 1547 N N . PHE A 1 202 ? 9.109 21.089 23.214 1.00 77.75 202 PHE A N 1
ATOM 1548 C CA . PHE A 1 202 ? 8.068 21.424 24.184 1.00 77.75 202 PHE A CA 1
ATOM 1549 C C . PHE A 1 202 ? 6.719 20.805 23.801 1.00 77.75 202 PHE A C 1
ATOM 1551 O O . PHE A 1 202 ? 6.067 20.214 24.649 1.00 77.75 202 PHE A O 1
ATOM 1558 N N . ALA A 1 203 ? 6.326 20.863 22.525 1.00 75.94 203 ALA A N 1
ATOM 1559 C CA . ALA A 1 203 ? 5.089 20.242 22.055 1.00 75.94 203 ALA A CA 1
ATOM 1560 C C . ALA A 1 203 ? 5.100 18.708 22.186 1.00 75.94 203 ALA A C 1
ATOM 1562 O O . ALA A 1 203 ? 4.094 18.130 22.576 1.00 75.94 203 ALA A O 1
ATOM 1563 N N . LEU A 1 204 ? 6.223 18.045 21.893 1.00 71.88 204 LEU A N 1
ATOM 1564 C CA . LEU A 1 204 ? 6.378 16.598 22.057 1.00 71.88 204 LEU A CA 1
ATOM 1565 C C . LEU A 1 204 ? 6.402 16.192 23.526 1.00 71.88 204 LEU A C 1
ATOM 1567 O O . LEU A 1 204 ? 5.717 15.249 23.892 1.00 71.88 204 LEU A O 1
ATOM 1571 N N . ASP A 1 205 ? 7.149 16.899 24.370 1.00 74.31 205 ASP A N 1
ATOM 1572 C CA . ASP A 1 205 ? 7.216 16.612 25.802 1.00 74.31 205 ASP A CA 1
ATOM 1573 C C . ASP A 1 205 ? 5.853 16.899 26.468 1.00 74.31 205 ASP A C 1
ATOM 1575 O O . ASP A 1 205 ? 5.415 16.133 27.326 1.00 74.31 205 ASP A O 1
ATOM 1579 N N . LEU A 1 206 ? 5.117 17.918 26.000 1.00 79.56 206 LEU A N 1
ATOM 1580 C CA . LEU A 1 206 ? 3.719 18.159 26.362 1.00 79.56 206 LEU A CA 1
ATOM 1581 C C . LEU A 1 206 ? 2.817 17.014 25.884 1.00 79.56 206 LEU A C 1
ATOM 1583 O O . LEU A 1 206 ? 2.022 16.527 26.673 1.00 79.56 206 LEU A O 1
ATOM 1587 N N . LEU A 1 207 ? 2.945 16.551 24.635 1.00 74.56 207 LEU A N 1
ATOM 1588 C CA . LEU A 1 207 ? 2.180 15.414 24.105 1.00 74.56 207 LEU A CA 1
ATOM 1589 C C . LEU A 1 207 ? 2.478 14.114 24.859 1.00 74.56 207 LEU A C 1
ATOM 1591 O O . LEU A 1 207 ? 1.564 13.331 25.081 1.00 74.56 207 LEU A O 1
ATOM 1595 N N . ILE A 1 208 ? 3.724 13.892 25.282 1.00 74.62 208 ILE A N 1
ATOM 1596 C CA . ILE A 1 208 ? 4.125 12.740 26.097 1.00 74.62 208 ILE A CA 1
ATOM 1597 C C . ILE A 1 208 ? 3.570 12.884 27.517 1.00 74.62 208 ILE A C 1
ATOM 1599 O O . ILE A 1 208 ? 3.020 11.927 28.049 1.00 74.62 208 ILE A O 1
ATOM 1603 N N . SER A 1 209 ? 3.640 14.068 28.129 1.00 78.19 209 SER A N 1
ATOM 1604 C CA . SER A 1 209 ? 3.043 14.313 29.449 1.00 78.19 209 SER A CA 1
ATOM 1605 C C . SER A 1 209 ? 1.517 14.169 29.418 1.00 78.19 209 SER A C 1
ATOM 1607 O O . SER A 1 209 ? 0.934 13.539 30.300 1.00 78.19 209 SER A O 1
ATOM 1609 N N . LEU A 1 210 ? 0.879 14.662 28.354 1.00 79.75 210 LEU A N 1
ATOM 1610 C CA . LEU A 1 210 ? -0.535 14.451 28.084 1.00 79.75 210 LEU A CA 1
ATOM 1611 C C . LEU A 1 210 ? -0.843 13.044 27.580 1.00 79.75 210 LEU A C 1
ATOM 1613 O O . LEU A 1 210 ? -2.020 12.719 27.539 1.00 79.75 210 LEU A O 1
ATOM 1617 N N . SER A 1 211 ? 0.132 12.205 27.218 1.00 76.81 211 SER A N 1
ATOM 1618 C CA . SER A 1 211 ? -0.148 10.916 26.570 1.00 76.81 211 SER A CA 1
ATOM 1619 C C . SER A 1 211 ? -1.042 10.036 27.435 1.00 76.81 211 SER A C 1
ATOM 1621 O O . SER A 1 211 ? -2.021 9.522 26.922 1.00 76.81 211 SER A O 1
ATOM 1623 N N . SER A 1 212 ? -0.817 9.990 28.751 1.00 77.25 212 SER A N 1
ATOM 1624 C CA . SER A 1 212 ? -1.673 9.246 29.691 1.00 77.25 212 SER A CA 1
ATOM 1625 C C . SER A 1 212 ? -3.106 9.798 29.795 1.00 77.25 212 SER A C 1
ATOM 1627 O O . SER A 1 212 ? -4.062 9.054 30.014 1.00 77.25 212 SER A O 1
ATOM 1629 N N . PHE A 1 213 ? -3.287 11.112 29.633 1.00 80.62 213 PHE A N 1
ATOM 1630 C CA . PHE A 1 213 ? -4.603 11.756 29.633 1.00 80.62 213 PHE A CA 1
ATOM 1631 C C . PHE A 1 213 ? -5.306 11.603 28.280 1.00 80.62 213 PHE A C 1
ATOM 1633 O O . PHE A 1 213 ? -6.494 11.289 28.224 1.00 80.62 213 PHE A O 1
ATOM 1640 N N . ILE A 1 214 ? -4.555 11.773 27.193 1.00 79.62 214 ILE A N 1
ATOM 1641 C CA . ILE A 1 214 ? -4.980 11.534 25.817 1.00 79.62 214 ILE A CA 1
ATOM 1642 C C . ILE A 1 214 ? -5.375 10.073 25.659 1.00 79.62 214 ILE A C 1
ATOM 1644 O O . ILE A 1 214 ? -6.409 9.819 25.072 1.00 79.62 214 ILE A O 1
ATOM 1648 N N . GLU A 1 215 ? -4.641 9.125 26.232 1.00 78.12 215 GLU A N 1
ATOM 1649 C CA . GLU A 1 215 ? -4.969 7.701 26.215 1.00 78.12 215 GLU A CA 1
ATOM 1650 C C . GLU A 1 215 ? -6.330 7.440 26.868 1.00 78.12 215 GLU A C 1
ATOM 1652 O O . GLU A 1 215 ? -7.175 6.779 26.271 1.00 78.12 215 GLU A O 1
ATOM 1657 N N . LYS A 1 216 ? -6.619 8.054 28.025 1.00 82.38 216 LYS A N 1
ATOM 1658 C CA . LYS A 1 216 ? -7.952 7.973 28.651 1.00 82.38 216 LYS A CA 1
ATOM 1659 C C . LYS A 1 216 ? -9.048 8.588 27.781 1.00 82.38 216 LYS A C 1
ATOM 1661 O O . LYS A 1 216 ? -10.116 7.996 27.640 1.00 82.38 216 LYS A O 1
ATOM 1666 N N . ILE A 1 217 ? -8.808 9.766 27.203 1.00 79.00 217 ILE A N 1
ATOM 1667 C CA . ILE A 1 217 ? -9.772 10.414 26.300 1.00 79.00 217 ILE A CA 1
ATOM 1668 C C . ILE A 1 217 ? -9.987 9.568 25.048 1.00 79.00 217 ILE A C 1
ATOM 1670 O O . ILE A 1 217 ? -11.124 9.387 24.626 1.00 79.00 217 ILE A O 1
ATOM 1674 N N . LEU A 1 218 ? -8.921 9.032 24.464 1.00 78.88 218 LEU A N 1
ATOM 1675 C CA . LEU A 1 218 ? -8.971 8.190 23.281 1.00 78.88 218 LEU A CA 1
ATOM 1676 C C . LEU A 1 218 ? -9.694 6.891 23.570 1.00 78.88 218 LEU A C 1
ATOM 1678 O O . LEU A 1 218 ? -10.491 6.488 22.740 1.00 78.88 218 LEU A O 1
ATOM 1682 N N . TRP A 1 219 ? -9.509 6.297 24.746 1.00 79.25 219 TRP A N 1
ATOM 1683 C CA . TRP A 1 219 ? -10.268 5.124 25.161 1.00 79.25 219 TRP A CA 1
ATOM 1684 C C . TRP A 1 219 ? -11.768 5.432 25.267 1.00 79.25 219 TRP A C 1
ATOM 1686 O O . TRP A 1 219 ? -12.604 4.663 24.794 1.00 79.25 219 TRP A O 1
ATOM 1696 N N . ILE A 1 220 ? -12.133 6.602 25.807 1.00 82.31 220 ILE A N 1
ATOM 1697 C CA . ILE A 1 220 ? -13.531 7.060 25.840 1.00 82.31 220 ILE A CA 1
ATOM 1698 C C . ILE A 1 220 ? -14.060 7.276 24.419 1.00 82.31 220 ILE A C 1
ATOM 1700 O O . ILE A 1 220 ? -15.150 6.799 24.099 1.00 82.31 220 ILE A O 1
ATOM 1704 N N . ILE A 1 221 ? -13.300 7.965 23.566 1.00 82.75 221 ILE A N 1
ATOM 1705 C CA . ILE A 1 221 ? -13.672 8.221 22.173 1.00 82.75 221 ILE A CA 1
ATOM 1706 C C . ILE A 1 221 ? -13.836 6.894 21.442 1.00 82.75 221 ILE A C 1
ATOM 1708 O O . ILE A 1 221 ? -14.880 6.685 20.850 1.00 82.75 221 ILE A O 1
ATOM 1712 N N . GLU A 1 222 ? -12.884 5.977 21.537 1.00 80.19 222 GLU A N 1
ATOM 1713 C CA . GLU A 1 222 ? -12.898 4.664 20.894 1.00 80.19 222 GLU A CA 1
ATOM 1714 C C . GLU A 1 222 ? -14.063 3.795 21.370 1.00 80.19 222 GLU A C 1
ATOM 1716 O O . GLU A 1 222 ? -14.757 3.192 20.553 1.00 80.19 222 GLU A O 1
ATOM 1721 N N . SER A 1 223 ? -14.379 3.823 22.669 1.00 84.94 223 SER A N 1
ATOM 1722 C CA . SER A 1 223 ? -15.560 3.131 23.198 1.00 84.94 223 SER A CA 1
ATOM 1723 C C . SER A 1 223 ? -16.874 3.632 22.580 1.00 84.94 223 SER A C 1
ATOM 1725 O O . SER A 1 223 ? -17.886 2.928 22.607 1.00 84.94 223 SER A O 1
ATOM 1727 N N . LYS A 1 224 ? -16.879 4.854 22.028 1.00 89.56 224 LYS A N 1
ATOM 1728 C CA . LYS A 1 224 ? -18.054 5.511 21.441 1.00 89.56 224 LYS A CA 1
ATOM 1729 C C . LYS A 1 224 ? -17.943 5.767 19.937 1.00 89.56 224 LYS A C 1
ATOM 1731 O O . LYS A 1 224 ? -18.957 6.115 19.342 1.00 89.56 224 LYS A O 1
ATOM 1736 N N . CYS A 1 225 ? -16.778 5.604 19.322 1.00 92.69 225 CYS A N 1
ATOM 1737 C CA . CYS A 1 225 ? -16.495 5.990 17.943 1.00 92.69 225 CYS A CA 1
ATOM 1738 C C . CYS A 1 225 ? -15.877 4.807 17.214 1.00 92.69 225 CYS A C 1
ATOM 1740 O O . CYS A 1 225 ? -14.721 4.459 17.436 1.00 92.69 225 CYS A O 1
ATOM 1742 N N . GLN A 1 226 ? -16.645 4.209 16.309 1.00 94.81 226 GLN A N 1
ATOM 1743 C CA . GLN A 1 226 ? -16.150 3.130 15.462 1.00 94.81 226 GLN A CA 1
ATOM 1744 C C . GLN A 1 226 ? -15.677 3.725 14.142 1.00 94.81 226 GLN A C 1
ATOM 1746 O O . GLN A 1 226 ? -16.436 4.413 13.460 1.00 94.81 226 GLN A O 1
ATOM 1751 N N . VAL A 1 227 ? -14.417 3.493 13.786 1.00 96.12 227 VAL A N 1
ATOM 1752 C CA . VAL A 1 227 ? -13.856 3.990 12.529 1.00 96.12 227 VAL A CA 1
ATOM 1753 C C . VAL A 1 227 ? -14.099 2.945 11.451 1.00 96.12 227 VAL A C 1
ATOM 1755 O O . VAL A 1 227 ? -13.660 1.807 11.575 1.00 96.12 227 VAL A O 1
ATOM 1758 N N . HIS A 1 228 ? -14.778 3.333 10.380 1.00 97.50 228 HIS A N 1
ATOM 1759 C CA . HIS A 1 228 ? -14.974 2.500 9.204 1.00 97.50 228 HIS A CA 1
ATOM 1760 C C . HIS A 1 228 ? -14.160 3.065 8.049 1.00 97.50 228 HIS A C 1
ATOM 1762 O O . HIS A 1 228 ? -14.370 4.203 7.622 1.00 97.50 228 HIS A O 1
ATOM 1768 N N . LEU A 1 229 ? -13.241 2.266 7.520 1.00 97.88 229 LEU A N 1
ATOM 1769 C CA . LEU A 1 229 ? -12.424 2.639 6.378 1.00 97.88 229 LEU A CA 1
ATOM 1770 C C . LEU A 1 229 ? -13.064 2.117 5.092 1.00 97.88 229 LEU A C 1
ATOM 1772 O O . LEU A 1 229 ? -13.403 0.945 4.985 1.00 97.88 229 LEU A O 1
ATOM 1776 N N . SER A 1 230 ? -13.223 2.993 4.104 1.00 98.06 230 SER A N 1
ATOM 1777 C CA . SER A 1 230 ? -13.821 2.641 2.807 1.00 98.06 230 SER A CA 1
ATOM 1778 C C . SER A 1 230 ? -12.810 2.690 1.669 1.00 98.06 230 SER A C 1
ATOM 1780 O O . SER A 1 230 ? -12.862 1.884 0.745 1.00 98.06 230 SER A O 1
ATOM 1782 N N . LYS A 1 231 ? -11.877 3.645 1.709 1.00 98.25 231 LYS A N 1
ATOM 1783 C CA . LYS A 1 231 ? -10.935 3.869 0.620 1.00 98.25 231 LYS A CA 1
ATOM 1784 C C . LYS A 1 231 ? -9.615 4.401 1.141 1.00 98.25 231 LYS A C 1
ATOM 1786 O O . LYS A 1 231 ? -9.584 5.352 1.919 1.00 98.25 231 LYS A O 1
ATOM 1791 N N . ILE A 1 232 ? -8.534 3.828 0.640 1.00 97.62 232 ILE A N 1
ATOM 1792 C CA . ILE A 1 232 ? -7.174 4.333 0.775 1.00 97.62 232 ILE A CA 1
ATOM 1793 C C . ILE A 1 232 ? -6.747 4.768 -0.618 1.00 97.62 232 ILE A C 1
ATOM 1795 O O . ILE A 1 232 ? -6.914 4.027 -1.586 1.00 97.62 232 ILE A O 1
ATOM 1799 N N . ARG A 1 233 ? -6.229 5.982 -0.745 1.00 97.56 233 ARG A N 1
ATOM 1800 C CA . ARG A 1 233 ? -5.724 6.522 -2.000 1.00 97.56 233 ARG A CA 1
ATOM 1801 C C . ARG A 1 233 ? -4.298 6.990 -1.785 1.00 97.56 233 ARG A C 1
ATOM 1803 O O . ARG A 1 233 ? -4.012 7.699 -0.832 1.00 97.56 233 ARG A O 1
ATOM 1810 N N . VAL A 1 234 ? -3.434 6.611 -2.705 1.00 96.50 234 VAL A N 1
ATOM 1811 C CA . VAL A 1 234 ? -2.036 6.998 -2.753 1.00 96.50 234 VAL A CA 1
ATOM 1812 C C . VAL A 1 234 ? -1.834 7.796 -4.033 1.00 96.50 234 VAL A C 1
ATOM 1814 O O . VAL A 1 234 ? -2.091 7.298 -5.134 1.00 96.50 234 VAL A O 1
ATOM 1817 N N . THR A 1 235 ? -1.425 9.052 -3.892 1.00 95.69 235 THR A N 1
ATOM 1818 C CA . THR A 1 235 ? -1.214 9.967 -5.021 1.00 95.69 235 THR A CA 1
ATOM 1819 C C . THR A 1 235 ? 0.195 10.537 -5.011 1.00 95.69 235 THR A C 1
ATOM 1821 O O . THR A 1 235 ? 0.688 10.897 -3.941 1.00 95.69 235 THR A O 1
ATOM 1824 N N . PRO A 1 236 ? 0.846 10.675 -6.176 1.00 95.56 236 PRO A N 1
ATOM 1825 C CA . PRO A 1 236 ? 2.128 11.349 -6.257 1.00 95.56 236 PRO A CA 1
ATOM 1826 C C . PRO A 1 236 ? 1.964 12.846 -5.961 1.00 95.56 236 PRO A C 1
ATOM 1828 O O . PRO A 1 236 ? 1.084 13.522 -6.490 1.00 95.56 236 PRO A O 1
ATOM 1831 N N . LEU A 1 237 ? 2.845 13.362 -5.114 1.00 93.69 237 LEU A N 1
ATOM 1832 C CA . LEU A 1 237 ? 2.976 14.754 -4.721 1.00 93.69 237 LEU A CA 1
ATOM 1833 C C . LEU A 1 237 ? 4.391 15.217 -5.071 1.00 93.69 237 LEU A C 1
ATOM 1835 O O . LEU A 1 237 ? 5.383 14.731 -4.514 1.00 93.69 237 LEU A O 1
ATOM 1839 N N . TYR A 1 238 ? 4.494 16.193 -5.969 1.00 91.56 238 TYR A N 1
ATOM 1840 C CA . TYR A 1 238 ? 5.770 16.819 -6.283 1.00 91.56 238 TYR A CA 1
ATOM 1841 C C . TYR A 1 238 ? 6.155 17.821 -5.193 1.00 91.56 238 TYR A C 1
ATOM 1843 O O . TYR A 1 238 ? 5.566 18.898 -5.075 1.00 91.56 238 TYR A O 1
ATOM 1851 N N . LYS A 1 239 ? 7.180 17.500 -4.398 1.00 86.50 239 LYS A N 1
ATOM 1852 C CA . LYS A 1 239 ? 7.800 18.472 -3.492 1.00 86.50 239 LYS A CA 1
ATOM 1853 C C . LYS A 1 239 ? 8.932 19.173 -4.231 1.00 86.50 239 LYS A C 1
ATOM 1855 O O . LYS A 1 239 ? 10.097 18.800 -4.120 1.00 86.50 239 LYS A O 1
ATOM 1860 N N . GLY A 1 240 ? 8.567 20.182 -5.018 1.00 83.31 240 GLY A N 1
ATOM 1861 C CA . GLY A 1 240 ? 9.531 21.062 -5.670 1.00 83.31 240 GLY A CA 1
ATOM 1862 C C . GLY A 1 240 ? 10.343 21.869 -4.655 1.00 83.31 240 GLY A C 1
ATOM 1863 O O . GLY A 1 240 ? 9.889 22.129 -3.537 1.00 83.31 240 GLY A O 1
ATOM 1864 N N . ARG A 1 241 ? 11.544 22.300 -5.060 1.00 69.31 241 ARG A N 1
ATOM 1865 C CA . ARG A 1 241 ? 12.387 23.231 -4.300 1.00 69.31 241 ARG A CA 1
ATOM 1866 C C . ARG A 1 241 ? 11.605 24.531 -4.110 1.00 69.31 241 ARG A C 1
ATOM 1868 O O . ARG A 1 241 ? 11.644 25.405 -4.973 1.00 69.31 241 ARG A O 1
ATOM 1875 N N . ARG A 1 242 ? 10.876 24.675 -2.996 1.00 60.56 242 ARG A N 1
ATOM 1876 C CA . ARG A 1 242 ? 10.409 25.995 -2.565 1.00 60.56 242 ARG A CA 1
ATOM 1877 C C . ARG A 1 242 ? 11.677 26.822 -2.420 1.00 60.56 242 ARG A C 1
ATOM 1879 O O . ARG A 1 242 ? 12.492 26.540 -1.547 1.00 60.56 242 ARG A O 1
ATOM 1886 N N . GLN A 1 243 ? 11.883 27.779 -3.320 1.00 52.56 243 GLN A N 1
ATOM 1887 C CA . GLN A 1 243 ? 12.928 28.783 -3.187 1.00 52.56 243 GLN A CA 1
ATOM 1888 C C . GLN A 1 243 ? 12.568 29.667 -1.990 1.00 52.56 243 GLN A C 1
ATOM 1890 O O . GLN A 1 243 ? 12.124 30.801 -2.139 1.00 52.56 243 GLN A O 1
ATOM 1895 N N . THR A 1 244 ? 12.706 29.146 -0.775 1.00 53.31 244 THR A N 1
ATOM 1896 C CA . THR A 1 244 ? 12.790 29.989 0.406 1.00 53.31 244 THR A CA 1
ATOM 1897 C C . THR A 1 244 ? 14.136 30.688 0.291 1.00 53.31 244 THR A C 1
ATOM 1899 O O . THR A 1 244 ? 15.174 30.113 0.604 1.00 53.31 244 THR A O 1
ATOM 1902 N N . LYS A 1 245 ? 14.115 31.900 -0.272 1.00 55.59 245 LYS A N 1
ATOM 1903 C CA . LYS A 1 245 ? 15.264 32.755 -0.614 1.00 55.59 245 LYS A CA 1
ATOM 1904 C C . LYS A 1 245 ? 16.154 33.164 0.579 1.00 55.59 245 LYS A C 1
ATOM 1906 O O . LYS A 1 245 ? 16.932 34.097 0.445 1.00 55.59 245 LYS A O 1
ATOM 1911 N N . SER A 1 246 ? 16.067 32.531 1.745 1.00 53.44 246 SER A N 1
ATOM 1912 C CA . SER A 1 246 ? 16.619 33.112 2.972 1.00 53.44 246 SER A CA 1
ATOM 1913 C C . SER A 1 246 ? 17.014 32.079 4.027 1.00 53.44 246 SER A C 1
ATOM 1915 O O . SER A 1 246 ? 16.465 32.067 5.128 1.00 53.44 246 SER A O 1
ATOM 1917 N N . SER A 1 247 ? 17.981 31.218 3.729 1.00 49.00 247 SER A N 1
ATOM 1918 C CA . SER A 1 247 ? 18.722 30.557 4.805 1.00 49.00 247 SER A CA 1
ATOM 1919 C C . SER A 1 247 ? 20.153 30.282 4.370 1.00 49.00 247 SER A C 1
ATOM 1921 O O . SER A 1 247 ? 20.420 29.371 3.592 1.00 49.00 247 SER A O 1
ATOM 1923 N N . THR A 1 248 ? 21.051 31.111 4.892 1.00 60.91 248 THR A N 1
ATOM 1924 C CA . THR A 1 248 ? 22.515 31.074 4.771 1.00 60.91 248 THR A CA 1
ATOM 1925 C C . THR A 1 248 ? 23.143 29.872 5.494 1.00 60.91 248 THR A C 1
ATOM 1927 O O . THR A 1 248 ? 24.352 29.684 5.437 1.00 60.91 248 THR A O 1
ATOM 1930 N N . ASP A 1 249 ? 22.341 29.022 6.138 1.00 55.78 249 ASP A N 1
ATOM 1931 C CA . ASP A 1 249 ? 22.827 27.820 6.808 1.00 55.78 249 ASP A CA 1
ATOM 1932 C C . ASP A 1 249 ? 22.883 26.643 5.833 1.00 55.78 249 ASP A C 1
ATOM 1934 O O . ASP A 1 249 ? 21.859 26.113 5.400 1.00 55.78 249 ASP A O 1
ATOM 1938 N N . GLY A 1 250 ? 24.106 26.223 5.502 1.00 57.41 250 GLY A N 1
ATOM 1939 C CA . GLY A 1 250 ? 24.445 25.154 4.558 1.00 57.41 250 GLY A CA 1
ATOM 1940 C C . GLY A 1 250 ? 24.044 23.735 4.976 1.00 57.41 250 GLY A C 1
ATOM 1941 O O . GLY A 1 250 ? 24.785 22.794 4.707 1.00 57.41 250 GLY A O 1
ATOM 1942 N N . SER A 1 251 ? 22.889 23.543 5.618 1.00 55.06 251 SER A N 1
ATOM 1943 C CA . SER A 1 251 ? 22.402 22.215 5.998 1.00 55.06 251 SER A CA 1
ATOM 1944 C C . SER A 1 251 ? 21.221 21.760 5.130 1.00 55.06 251 SER A C 1
ATOM 1946 O O . SER A 1 251 ? 20.095 22.241 5.220 1.00 55.06 251 SER A O 1
ATOM 1948 N N . SER A 1 252 ? 21.514 20.771 4.283 1.00 55.00 252 SER A N 1
ATOM 1949 C CA . SER A 1 252 ? 20.599 19.976 3.451 1.00 55.00 252 SER A CA 1
ATOM 1950 C C . SER A 1 252 ? 19.808 20.738 2.377 1.00 55.00 252 SER A C 1
ATOM 1952 O O . SER A 1 252 ? 18.658 21.142 2.543 1.00 55.00 252 SER A O 1
ATOM 1954 N N . PHE A 1 253 ? 20.400 20.840 1.187 1.00 55.47 253 PHE A N 1
ATOM 1955 C CA . PHE A 1 253 ? 19.624 21.045 -0.031 1.00 55.47 253 PHE A CA 1
ATOM 1956 C C . PHE A 1 253 ? 18.736 19.816 -0.258 1.00 55.47 253 PHE A C 1
ATOM 1958 O O . PHE A 1 253 ? 19.185 18.818 -0.813 1.00 55.47 253 PHE A O 1
ATOM 1965 N N . SER A 1 254 ? 17.474 19.874 0.173 1.00 65.00 254 SER A N 1
ATOM 1966 C CA . SER A 1 254 ? 16.481 18.890 -0.261 1.00 65.00 254 SER A CA 1
ATOM 1967 C C . SER A 1 254 ? 16.307 19.054 -1.768 1.00 65.00 254 SER A C 1
ATOM 1969 O O . SER A 1 254 ? 15.748 20.053 -2.232 1.00 65.00 254 SER A O 1
ATOM 1971 N N . SER A 1 255 ? 16.817 18.095 -2.539 1.00 71.31 255 SER A N 1
ATOM 1972 C CA . SER A 1 255 ? 16.537 18.000 -3.966 1.00 71.31 255 SER A CA 1
ATOM 1973 C C . SER A 1 255 ? 15.019 17.887 -4.182 1.00 71.31 255 SER A C 1
ATOM 1975 O O . SER A 1 255 ? 14.306 17.362 -3.317 1.00 71.31 255 SER A O 1
ATOM 1977 N N . PRO A 1 256 ? 14.488 18.436 -5.290 1.00 80.88 256 PRO A N 1
ATOM 1978 C CA . PRO A 1 256 ? 13.090 18.235 -5.641 1.00 80.88 256 PRO A CA 1
ATOM 1979 C C . PRO A 1 256 ? 12.821 16.735 -5.763 1.00 80.88 256 PRO A C 1
ATOM 1981 O O . PRO A 1 256 ? 13.574 16.022 -6.425 1.00 80.88 256 PRO A O 1
ATOM 1984 N N . GLN A 1 257 ? 11.770 16.253 -5.104 1.00 88.00 257 GLN A N 1
ATOM 1985 C CA . GLN A 1 257 ? 11.496 14.823 -5.049 1.00 88.00 257 GLN A CA 1
ATOM 1986 C C . GLN A 1 257 ? 9.999 14.536 -5.114 1.00 88.00 257 GLN A C 1
ATOM 1988 O O . GLN A 1 257 ? 9.190 15.177 -4.437 1.00 88.00 257 GLN A O 1
ATOM 1993 N N . TRP A 1 258 ? 9.645 13.533 -5.914 1.00 91.44 258 TRP A N 1
ATOM 1994 C CA . TRP A 1 258 ? 8.306 12.965 -5.949 1.00 91.44 258 TRP A CA 1
ATOM 1995 C C . TRP A 1 258 ? 8.084 12.060 -4.737 1.00 91.44 258 TRP A C 1
ATOM 1997 O O . TRP A 1 258 ? 8.850 11.122 -4.490 1.00 91.44 258 TRP A O 1
ATOM 2007 N N . ARG A 1 259 ? 7.035 12.351 -3.971 1.00 92.31 259 ARG A N 1
ATOM 2008 C CA . ARG A 1 259 ? 6.623 11.568 -2.802 1.00 92.31 259 ARG A CA 1
ATOM 2009 C C . ARG A 1 259 ? 5.200 11.081 -2.967 1.00 92.31 259 ARG A C 1
ATOM 2011 O O . ARG A 1 259 ? 4.453 11.632 -3.760 1.00 92.31 259 ARG A O 1
ATOM 2018 N N . LEU A 1 260 ? 4.832 10.064 -2.214 1.00 93.62 260 LEU A N 1
ATOM 2019 C CA . LEU A 1 260 ? 3.481 9.542 -2.175 1.00 93.62 260 LEU A CA 1
ATOM 2020 C C . LEU A 1 260 ? 2.742 10.140 -0.988 1.00 93.62 260 LEU A C 1
ATOM 2022 O O . LEU A 1 260 ? 3.227 10.118 0.143 1.00 93.62 260 LEU A O 1
ATOM 2026 N N . ASP A 1 261 ? 1.575 10.694 -1.275 1.00 94.00 261 ASP A N 1
ATOM 2027 C CA . ASP A 1 261 ? 0.632 11.177 -0.284 1.00 94.00 261 ASP A CA 1
ATOM 2028 C C . ASP A 1 261 ? -0.452 10.124 -0.062 1.00 94.00 261 ASP A C 1
ATOM 2030 O O . ASP A 1 261 ? -1.005 9.594 -1.029 1.00 94.00 261 ASP A O 1
ATOM 2034 N N . LEU A 1 262 ? -0.716 9.796 1.203 1.00 94.69 262 LEU A N 1
ATOM 2035 C CA . LEU A 1 262 ? -1.694 8.788 1.600 1.00 94.69 262 LEU A CA 1
ATOM 2036 C C . LEU A 1 262 ? -2.937 9.486 2.149 1.00 94.69 262 LEU A C 1
ATOM 2038 O O . LEU A 1 262 ? -2.883 10.161 3.177 1.00 94.69 262 LEU A O 1
ATOM 2042 N N . ALA A 1 263 ? -4.061 9.285 1.472 1.00 96.94 263 ALA A N 1
ATOM 2043 C CA . ALA A 1 263 ? -5.355 9.841 1.823 1.00 96.94 263 ALA A CA 1
ATOM 2044 C C . ALA A 1 263 ? -6.354 8.724 2.149 1.00 96.94 263 ALA A C 1
ATOM 2046 O O . ALA A 1 263 ? -6.505 7.755 1.403 1.00 96.94 263 ALA A O 1
ATOM 2047 N N . PHE A 1 264 ? -7.085 8.893 3.245 1.00 97.50 264 PHE A N 1
ATOM 2048 C CA . PHE A 1 264 ? -8.042 7.924 3.769 1.00 97.50 264 PHE A CA 1
ATOM 2049 C C . PHE A 1 264 ? -9.460 8.484 3.663 1.00 97.50 264 PHE A C 1
ATOM 2051 O O . PHE A 1 264 ? -9.699 9.667 3.898 1.00 97.50 264 PHE A O 1
ATOM 2058 N N . SER A 1 265 ? -10.421 7.648 3.285 1.00 98.50 265 SER A N 1
ATOM 2059 C CA . SER A 1 265 ? -11.841 8.009 3.253 1.00 98.50 265 SER A CA 1
ATOM 2060 C C . SER A 1 265 ? -12.679 6.925 3.907 1.00 98.50 265 SER A C 1
ATOM 2062 O O . SER A 1 265 ? -12.383 5.731 3.798 1.00 98.50 265 SER A O 1
ATOM 2064 N N . GLY A 1 266 ? -13.762 7.324 4.552 1.00 98.12 266 GLY A N 1
ATOM 2065 C CA . GLY A 1 266 ? -14.585 6.427 5.343 1.00 98.12 266 GLY A CA 1
ATOM 2066 C C . GLY A 1 266 ? -15.632 7.189 6.129 1.00 98.12 266 GLY A C 1
ATOM 2067 O O . GLY A 1 266 ? -16.051 8.278 5.737 1.00 98.12 266 GLY A O 1
ATOM 2068 N N . HIS A 1 267 ? -16.056 6.610 7.241 1.00 97.62 267 HIS A N 1
ATOM 2069 C CA . HIS A 1 267 ? -16.922 7.284 8.193 1.00 97.62 267 HIS A CA 1
ATOM 2070 C C . HIS A 1 267 ? -16.582 6.863 9.618 1.00 97.62 267 HIS A C 1
ATOM 2072 O O . HIS A 1 267 ? -16.042 5.785 9.854 1.00 97.62 267 HIS A O 1
ATOM 2078 N N . VAL A 1 268 ? -16.884 7.732 10.572 1.00 96.75 268 VAL A N 1
ATOM 2079 C CA . VAL A 1 268 ? -16.836 7.423 11.998 1.00 96.75 268 VAL A CA 1
ATOM 2080 C C . VAL A 1 268 ? -18.267 7.294 12.488 1.00 96.75 268 VAL A C 1
ATOM 2082 O O . VAL A 1 268 ? -19.054 8.223 12.341 1.00 96.75 268 VAL A O 1
ATOM 2085 N N . SER A 1 269 ? -18.611 6.155 13.072 1.00 96.25 269 SER A N 1
ATOM 2086 C CA . SER A 1 269 ? -19.918 5.927 13.679 1.00 96.25 269 SER A CA 1
ATOM 2087 C C . SER A 1 269 ? -19.873 6.394 15.129 1.00 96.25 269 SER A C 1
ATOM 2089 O O . SER A 1 269 ? -19.334 5.697 15.993 1.00 96.25 269 SER A O 1
ATOM 2091 N N . LEU A 1 270 ? -20.424 7.579 15.405 1.00 93.88 270 LEU A N 1
ATOM 2092 C CA . LEU A 1 270 ? -20.603 8.064 16.773 1.00 93.88 270 LEU A CA 1
ATOM 2093 C C . LEU A 1 270 ? -21.736 7.291 17.437 1.00 93.88 270 LEU A C 1
ATOM 2095 O O . LEU A 1 270 ? -22.802 7.134 16.846 1.00 93.88 270 LEU A O 1
ATOM 2099 N N . PHE A 1 271 ? -21.513 6.817 18.660 1.00 90.38 271 PHE A N 1
ATOM 2100 C CA . PHE A 1 271 ? -22.454 6.025 19.458 1.00 90.38 271 PHE A CA 1
ATOM 2101 C C . PHE A 1 271 ? -23.037 4.807 18.713 1.00 90.38 271 PHE A C 1
ATOM 2103 O O . PHE A 1 271 ? -24.121 4.339 19.043 1.00 90.38 271 PHE A O 1
ATOM 2110 N N . GLY A 1 272 ? -22.333 4.307 17.690 1.00 89.06 272 GLY A N 1
ATOM 2111 C CA . GLY A 1 272 ? -22.754 3.168 16.868 1.00 89.06 272 GLY A CA 1
ATOM 2112 C C . GLY A 1 272 ? -23.894 3.438 15.876 1.00 89.06 272 GLY A C 1
ATOM 2113 O O . GLY A 1 272 ? -24.269 2.521 15.155 1.00 89.06 272 GLY A O 1
ATOM 2114 N N . TRP A 1 273 ? -24.438 4.659 15.806 1.00 92.94 273 TRP A N 1
ATOM 2115 C CA . TRP A 1 273 ? -25.637 4.951 14.997 1.00 92.94 273 TRP A CA 1
ATOM 2116 C C . TRP A 1 273 ? -25.554 6.188 14.092 1.00 92.94 273 TRP A C 1
ATOM 2118 O O . TRP A 1 273 ? -26.305 6.265 13.124 1.00 92.94 273 TRP A O 1
ATOM 2128 N N . ILE A 1 274 ? -24.657 7.147 14.355 1.00 96.38 274 ILE A N 1
ATOM 2129 C CA . ILE A 1 274 ? -24.543 8.384 13.568 1.00 96.38 274 ILE A CA 1
ATOM 2130 C C . ILE A 1 274 ? -23.259 8.294 12.738 1.00 96.38 274 ILE A C 1
ATOM 2132 O O . ILE A 1 274 ? -22.175 8.495 13.295 1.00 96.38 274 ILE A O 1
ATOM 2136 N N . PRO A 1 275 ? -23.347 7.987 11.431 1.00 96.88 275 PRO A N 1
ATOM 2137 C CA . PRO A 1 275 ? -22.181 7.951 10.563 1.00 96.88 275 PRO A CA 1
ATOM 2138 C C . PRO A 1 275 ? -21.768 9.374 10.172 1.00 96.88 275 PRO A C 1
ATOM 2140 O O . PRO A 1 275 ? -22.506 10.093 9.500 1.00 96.88 275 PRO A O 1
ATOM 2143 N N . ILE A 1 276 ? -20.561 9.777 10.561 1.00 97.31 276 ILE A N 1
ATOM 2144 C CA . ILE A 1 276 ? -19.933 11.031 10.138 1.00 97.31 276 ILE A CA 1
ATOM 2145 C C . ILE A 1 276 ? -18.885 10.709 9.071 1.00 97.31 276 ILE A C 1
ATOM 2147 O O . ILE A 1 276 ? -17.861 10.102 9.398 1.00 97.31 276 ILE A O 1
ATOM 2151 N N . PRO A 1 277 ? -19.102 11.084 7.798 1.00 97.81 277 PRO A N 1
ATOM 2152 C CA . PRO A 1 277 ? -18.152 10.789 6.738 1.00 97.81 277 PRO A CA 1
ATOM 2153 C C . PRO A 1 277 ? -16.887 11.639 6.870 1.00 97.81 277 PRO A C 1
ATOM 2155 O O . PRO A 1 277 ? -16.936 12.816 7.225 1.00 97.81 277 PRO A O 1
ATOM 2158 N N . PHE A 1 278 ? -15.752 11.055 6.499 1.00 97.31 278 PHE A N 1
ATOM 2159 C CA . PHE A 1 278 ? -14.506 11.775 6.271 1.00 97.31 278 PHE A CA 1
ATOM 2160 C C . PHE A 1 278 ? -13.965 11.422 4.886 1.00 97.31 278 PHE A C 1
ATOM 2162 O O . PHE A 1 278 ? -13.983 10.264 4.461 1.00 97.31 278 PHE A O 1
ATOM 2169 N N . ILE A 1 279 ? -13.507 12.435 4.154 1.00 97.31 279 ILE A N 1
ATOM 2170 C CA . ILE A 1 279 ? -13.156 12.309 2.738 1.00 97.31 279 ILE A CA 1
ATOM 2171 C C . ILE A 1 279 ? -11.726 12.791 2.546 1.00 97.31 279 ILE A C 1
ATOM 2173 O O . ILE A 1 279 ? -11.415 13.941 2.835 1.00 97.31 279 ILE A O 1
ATOM 2177 N N . SER A 1 280 ? -10.880 11.913 2.007 1.00 95.62 280 SER A N 1
ATOM 2178 C CA . SER A 1 280 ? -9.487 12.212 1.652 1.00 95.62 280 SER A CA 1
ATOM 2179 C C . SER A 1 280 ? -8.685 12.866 2.784 1.00 95.62 280 SER A C 1
ATOM 2181 O O . SER A 1 280 ? -7.947 13.822 2.564 1.00 95.62 280 SER A O 1
ATOM 2183 N N . VAL A 1 281 ? -8.824 12.344 4.002 1.00 96.56 281 VAL A N 1
ATOM 2184 C CA . VAL A 1 281 ? -8.031 12.782 5.153 1.00 96.56 281 VAL A CA 1
ATOM 2185 C C . VAL A 1 281 ? -6.601 12.293 4.972 1.00 96.56 281 VAL A C 1
ATOM 2187 O O . VAL A 1 281 ? -6.360 11.090 4.902 1.00 96.56 281 VAL A O 1
ATOM 2190 N N . THR A 1 282 ? -5.655 13.221 4.899 1.00 94.50 282 THR A N 1
ATOM 2191 C CA . THR A 1 282 ? -4.220 12.927 4.828 1.00 94.50 282 THR A CA 1
ATOM 2192 C C . THR A 1 282 ? -3.625 12.920 6.227 1.00 94.50 282 THR A C 1
ATOM 2194 O O . THR A 1 282 ? -3.789 13.892 6.972 1.00 94.50 282 THR A O 1
ATOM 2197 N N . LEU A 1 283 ? -2.919 11.849 6.589 1.00 88.38 283 LEU A N 1
ATOM 2198 C CA . LEU A 1 283 ? -2.242 11.790 7.882 1.00 88.38 283 LEU A CA 1
ATOM 2199 C C . LEU A 1 283 ? -0.948 12.621 7.856 1.00 88.38 283 LEU A C 1
ATOM 2201 O O . LEU A 1 283 ? -0.240 12.636 6.846 1.00 88.38 283 LEU A O 1
ATOM 2205 N N . PRO A 1 284 ? -0.608 13.317 8.955 1.00 85.31 284 PRO A N 1
ATOM 2206 C CA . PRO A 1 284 ? 0.649 14.043 9.049 1.00 85.31 284 PRO A CA 1
ATOM 2207 C C . PRO A 1 284 ? 1.875 13.143 8.850 1.00 85.31 284 PRO A C 1
ATOM 2209 O O . PRO A 1 284 ? 1.914 12.004 9.314 1.00 85.31 284 PRO A O 1
ATOM 2212 N N . THR A 1 285 ? 2.932 13.700 8.252 1.00 82.75 285 THR A N 1
ATOM 2213 C CA . THR A 1 285 ? 4.172 12.969 7.917 1.00 82.75 285 THR A CA 1
ATOM 2214 C C . THR A 1 285 ? 4.917 12.401 9.121 1.00 82.75 285 THR A C 1
ATOM 2216 O O . THR A 1 285 ? 5.753 11.525 8.951 1.00 82.75 285 THR A O 1
ATOM 2219 N N . PHE A 1 286 ? 4.672 12.935 10.321 1.00 79.81 286 PHE A N 1
ATOM 2220 C CA . PHE A 1 286 ? 5.274 12.423 11.553 1.00 79.81 286 PHE A CA 1
ATOM 2221 C C . PHE A 1 286 ? 4.574 11.158 12.070 1.00 79.81 286 PHE A C 1
ATOM 2223 O O . PHE A 1 286 ? 5.153 10.450 12.885 1.00 79.81 286 PHE A O 1
ATOM 2230 N N . ILE A 1 287 ? 3.336 10.897 11.627 1.00 83.75 287 ILE A N 1
ATOM 2231 C CA . ILE A 1 287 ? 2.615 9.657 11.930 1.00 83.75 287 ILE A CA 1
ATOM 2232 C C . ILE A 1 287 ? 2.998 8.610 10.893 1.00 83.75 287 ILE A C 1
ATOM 2234 O O . ILE A 1 287 ? 3.475 7.542 11.249 1.00 83.75 287 ILE A O 1
ATOM 2238 N N . ILE A 1 288 ? 2.820 8.935 9.610 1.00 85.25 288 ILE A N 1
ATOM 2239 C CA . ILE A 1 288 ? 3.146 8.038 8.500 1.00 85.25 288 ILE A CA 1
ATOM 2240 C C . ILE A 1 288 ? 4.187 8.718 7.608 1.00 85.25 288 ILE A C 1
ATOM 2242 O O . ILE A 1 288 ? 3.862 9.706 6.936 1.00 85.25 288 ILE A O 1
ATOM 2246 N N . PRO A 1 289 ? 5.432 8.207 7.569 1.00 84.81 289 PRO A N 1
ATOM 2247 C CA . PRO A 1 289 ? 6.443 8.686 6.639 1.00 84.81 289 PRO A CA 1
ATOM 2248 C C . PRO A 1 289 ? 5.945 8.572 5.192 1.00 84.81 289 PRO A C 1
ATOM 2250 O O . PRO A 1 289 ? 5.420 7.540 4.787 1.00 84.81 289 PRO A O 1
ATOM 2253 N N . GLN A 1 290 ? 6.103 9.636 4.402 1.00 87.94 290 GLN A N 1
ATOM 2254 C CA . GLN A 1 290 ? 5.647 9.671 3.006 1.00 87.94 290 GLN A CA 1
ATOM 2255 C C . GLN A 1 290 ? 6.632 8.939 2.082 1.00 87.94 290 GLN A C 1
ATOM 2257 O O . GLN A 1 290 ? 7.723 9.482 1.867 1.00 87.94 290 GLN A O 1
ATOM 2262 N N . PRO A 1 291 ? 6.270 7.779 1.497 1.00 89.94 291 PRO A N 1
ATOM 2263 C CA . PRO A 1 291 ? 7.178 6.994 0.669 1.00 89.94 291 PRO A CA 1
ATOM 2264 C C . PRO A 1 291 ? 7.598 7.737 -0.602 1.00 89.94 291 PRO A C 1
ATOM 2266 O O . PRO A 1 291 ? 6.972 8.712 -1.029 1.00 89.94 291 PRO A O 1
ATOM 2269 N N . HIS A 1 292 ? 8.681 7.277 -1.221 1.00 91.31 292 HIS A N 1
ATOM 2270 C CA . HIS A 1 292 ? 9.107 7.789 -2.519 1.00 91.31 292 HIS A CA 1
ATOM 2271 C C . HIS A 1 292 ? 8.137 7.340 -3.614 1.00 91.31 292 HIS A C 1
ATOM 2273 O O . HIS A 1 292 ? 7.637 6.223 -3.577 1.00 91.31 292 HIS A O 1
ATOM 2279 N N . ALA A 1 293 ? 7.862 8.205 -4.593 1.00 93.75 293 ALA A N 1
ATOM 2280 C CA . ALA A 1 293 ? 6.994 7.825 -5.711 1.00 93.75 293 ALA A CA 1
ATOM 2281 C C . ALA A 1 293 ? 7.752 7.138 -6.853 1.00 93.75 293 ALA A C 1
ATOM 2283 O O . ALA A 1 293 ? 7.138 6.443 -7.655 1.00 93.75 293 ALA A O 1
ATOM 2284 N N . LEU A 1 294 ? 9.067 7.350 -6.955 1.00 93.25 294 LEU A N 1
ATOM 2285 C CA . LEU A 1 294 ? 9.893 6.753 -8.005 1.00 93.25 294 LEU A CA 1
ATOM 2286 C C . LEU A 1 294 ? 10.111 5.267 -7.722 1.00 93.25 294 LEU A C 1
ATOM 2288 O O . LEU A 1 294 ? 10.481 4.898 -6.605 1.00 93.25 294 LEU A O 1
ATOM 2292 N N . LEU A 1 295 ? 9.925 4.438 -8.749 1.00 92.19 295 LEU A N 1
ATOM 2293 C CA . LEU A 1 295 ? 10.039 2.985 -8.641 1.00 92.19 295 LEU A CA 1
ATOM 2294 C C . LEU A 1 295 ? 11.447 2.550 -8.217 1.00 92.19 295 LEU A C 1
ATOM 2296 O O . LEU A 1 295 ? 11.578 1.633 -7.414 1.00 92.19 295 LEU A O 1
ATOM 2300 N N . GLU A 1 296 ? 12.476 3.262 -8.688 1.00 90.31 296 GLU A N 1
ATOM 2301 C CA . GLU A 1 296 ? 13.880 3.060 -8.301 1.00 90.31 296 GLU A CA 1
ATOM 2302 C C . GLU A 1 296 ? 14.035 2.970 -6.783 1.00 90.31 296 GLU A C 1
ATOM 2304 O O . GLU A 1 296 ? 14.616 2.014 -6.284 1.00 90.31 296 GLU A O 1
ATOM 2309 N N . TYR A 1 297 ? 13.441 3.909 -6.042 1.00 88.88 297 TYR A N 1
ATOM 2310 C CA . TYR A 1 297 ? 13.530 3.932 -4.583 1.00 88.88 297 TYR A CA 1
ATOM 2311 C C . TYR A 1 297 ? 12.644 2.876 -3.917 1.00 88.88 297 TYR A C 1
ATOM 2313 O O . TYR A 1 297 ? 13.036 2.325 -2.891 1.00 88.88 297 TYR A O 1
ATOM 2321 N N . LEU A 1 298 ? 11.481 2.566 -4.495 1.00 87.25 298 LEU A N 1
ATOM 2322 C CA . LEU A 1 298 ? 10.554 1.561 -3.960 1.00 87.25 298 LEU A CA 1
ATOM 2323 C C . LEU A 1 298 ? 11.070 0.124 -4.096 1.00 87.25 298 LEU A C 1
ATOM 2325 O O . LEU A 1 298 ? 10.706 -0.718 -3.282 1.00 87.25 298 LEU A O 1
ATOM 2329 N N . LEU A 1 299 ? 11.903 -0.154 -5.102 1.00 85.94 299 LEU A N 1
ATOM 2330 C CA . LEU A 1 299 ? 12.534 -1.465 -5.288 1.00 85.94 299 LEU A CA 1
ATOM 2331 C C . LEU A 1 299 ? 13.820 -1.633 -4.471 1.00 85.94 299 LEU A C 1
ATOM 2333 O O . LEU A 1 299 ? 14.334 -2.744 -4.359 1.00 85.94 299 LEU A O 1
ATOM 2337 N N . THR A 1 300 ? 14.348 -0.560 -3.875 1.00 83.44 300 THR A N 1
ATOM 2338 C CA . THR A 1 300 ? 15.475 -0.700 -2.948 1.00 83.44 300 THR A CA 1
ATOM 2339 C C . THR A 1 300 ? 15.046 -1.376 -1.648 1.00 83.44 300 THR A C 1
ATOM 2341 O O . THR A 1 300 ? 13.894 -1.297 -1.225 1.00 83.44 300 THR A O 1
ATOM 2344 N N . ALA A 1 301 ? 16.007 -1.970 -0.939 1.00 75.44 301 ALA A N 1
ATOM 2345 C CA . ALA A 1 301 ? 15.778 -2.576 0.374 1.00 75.44 301 ALA A CA 1
ATOM 2346 C C . ALA A 1 301 ? 15.320 -1.577 1.464 1.00 75.44 301 ALA A C 1
ATOM 2348 O O . ALA A 1 301 ? 14.927 -2.000 2.551 1.00 75.44 301 ALA A O 1
ATOM 2349 N N . GLN A 1 302 ? 15.360 -0.263 1.200 1.00 66.69 302 GLN A N 1
ATOM 2350 C CA . GLN A 1 302 ? 14.908 0.791 2.118 1.00 66.69 302 GLN A CA 1
ATOM 2351 C C . GLN A 1 302 ? 13.818 1.663 1.464 1.00 66.69 302 GLN A C 1
ATOM 2353 O O . GLN A 1 302 ? 14.036 2.848 1.213 1.00 66.69 302 GLN A O 1
ATOM 2358 N N . PRO A 1 303 ? 12.624 1.102 1.194 1.00 59.19 303 PRO A N 1
ATOM 2359 C CA . PRO A 1 303 ? 11.613 1.752 0.357 1.00 59.19 303 PRO A CA 1
ATOM 2360 C C . PRO A 1 303 ? 10.837 2.889 1.053 1.00 59.19 303 PRO A C 1
ATOM 2362 O O . PRO A 1 303 ? 10.128 3.660 0.399 1.00 59.19 303 PRO A O 1
ATOM 2365 N N . LEU A 1 304 ? 10.944 3.015 2.381 1.00 60.19 304 LEU A N 1
ATOM 2366 C CA . LEU A 1 304 ? 10.037 3.815 3.213 1.00 60.19 304 LEU A CA 1
ATOM 2367 C C . LEU A 1 304 ? 10.610 5.182 3.602 1.00 60.19 304 LEU A C 1
ATOM 2369 O O . LEU A 1 304 ? 10.798 5.478 4.773 1.00 60.19 304 LEU A O 1
ATOM 2373 N N . ALA A 1 305 ? 10.778 6.083 2.635 1.00 64.00 305 ALA A N 1
ATOM 2374 C CA . ALA A 1 305 ? 11.009 7.501 2.941 1.00 64.00 305 ALA A CA 1
ATOM 2375 C C . ALA A 1 305 ? 12.215 7.753 3.878 1.00 64.00 305 ALA A C 1
ATOM 2377 O O . ALA A 1 305 ? 13.148 6.964 3.961 1.00 64.00 305 ALA A O 1
ATOM 2378 N N . SER A 1 306 ? 12.212 8.872 4.607 1.00 62.34 306 SER A N 1
ATOM 2379 C CA . SER A 1 306 ? 13.265 9.254 5.557 1.00 62.34 306 SER A CA 1
ATOM 2380 C C . SER A 1 306 ? 13.450 8.314 6.759 1.00 62.34 306 SER A C 1
ATOM 2382 O O . SER A 1 306 ? 14.314 8.591 7.597 1.00 62.34 306 SER A O 1
ATOM 2384 N N . ALA A 1 307 ? 12.656 7.244 6.866 1.00 72.38 307 ALA A N 1
ATOM 2385 C CA . ALA A 1 307 ? 12.564 6.427 8.062 1.00 72.38 307 ALA A CA 1
ATOM 2386 C C . ALA A 1 307 ? 12.794 4.937 7.774 1.00 72.38 307 ALA A C 1
ATOM 2388 O O . ALA A 1 307 ? 12.292 4.377 6.805 1.00 72.38 307 ALA A O 1
ATOM 2389 N N . LYS A 1 308 ? 13.553 4.260 8.634 1.00 83.12 308 LYS A N 1
ATOM 2390 C CA . LYS A 1 308 ? 13.787 2.815 8.520 1.00 83.12 308 LYS A CA 1
ATOM 2391 C C . LYS A 1 308 ? 12.794 2.065 9.394 1.00 83.12 308 LYS A C 1
ATOM 2393 O O . LYS A 1 308 ? 12.602 2.433 10.544 1.00 83.12 308 LYS A O 1
ATOM 2398 N N . LEU A 1 309 ? 12.161 1.019 8.871 1.00 85.62 309 LEU A N 1
ATOM 2399 C CA . LEU A 1 309 ? 11.316 0.150 9.690 1.00 85.62 309 LEU A CA 1
ATOM 2400 C C . LEU A 1 309 ? 12.200 -0.669 10.643 1.00 85.62 309 LEU A C 1
ATOM 2402 O O . LEU A 1 309 ? 13.132 -1.335 10.188 1.00 85.62 309 LEU A O 1
ATOM 2406 N N . LYS A 1 310 ? 11.880 -0.648 11.938 1.00 88.69 310 LYS A N 1
ATOM 2407 C CA . LYS A 1 310 ? 12.495 -1.500 12.962 1.00 88.69 310 LYS A CA 1
ATOM 2408 C C . LYS A 1 310 ? 11.987 -2.927 12.832 1.00 88.69 310 LYS A C 1
ATOM 2410 O O . LYS A 1 310 ? 11.010 -3.306 13.478 1.00 88.69 310 LYS A O 1
ATOM 2415 N N . ARG A 1 311 ? 12.625 -3.724 11.973 1.00 89.31 311 ARG A N 1
ATOM 2416 C CA . ARG A 1 311 ? 12.248 -5.134 11.758 1.00 89.31 311 ARG A CA 1
ATOM 2417 C C . ARG A 1 311 ? 12.323 -5.960 13.043 1.00 89.31 311 ARG A C 1
ATOM 2419 O O . ARG A 1 311 ? 11.622 -6.954 13.173 1.00 89.31 311 ARG A O 1
ATOM 2426 N N . GLU A 1 312 ? 13.131 -5.541 14.010 1.00 90.75 312 GLU A N 1
ATOM 2427 C CA . GLU A 1 312 ? 13.215 -6.157 15.331 1.00 90.75 312 GLU A CA 1
ATOM 2428 C C . GLU A 1 312 ? 11.929 -6.021 16.157 1.00 90.75 312 GLU A C 1
ATOM 2430 O O . GLU A 1 312 ? 11.668 -6.886 16.990 1.00 90.75 312 GLU A O 1
ATOM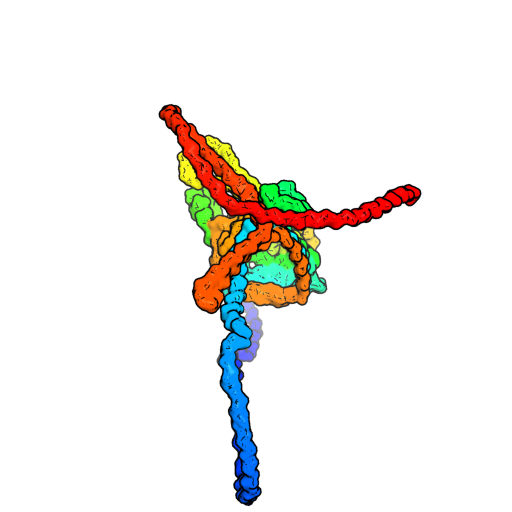 2435 N N . ASN A 1 313 ? 11.113 -4.991 15.904 1.00 89.56 313 ASN A N 1
ATOM 2436 C CA . ASN A 1 313 ? 9.843 -4.767 16.599 1.00 89.56 313 ASN A CA 1
ATOM 2437 C C . ASN A 1 313 ? 8.660 -5.416 15.874 1.00 89.56 313 ASN A C 1
ATOM 2439 O O . ASN A 1 313 ? 7.611 -5.615 16.475 1.00 89.56 313 ASN A O 1
ATOM 2443 N N . VAL A 1 314 ? 8.815 -5.754 14.594 1.00 89.94 314 VAL A N 1
ATOM 2444 C CA . VAL A 1 314 ? 7.737 -6.292 13.761 1.00 89.94 314 VAL A CA 1
ATOM 2445 C C . VAL A 1 314 ? 7.867 -7.812 13.666 1.00 89.94 314 VAL A C 1
ATOM 2447 O O . VAL A 1 314 ? 8.944 -8.363 13.428 1.00 89.94 314 VAL A O 1
ATOM 2450 N N . ASP A 1 315 ? 6.760 -8.520 13.867 1.00 90.94 315 ASP A N 1
ATOM 2451 C CA . ASP A 1 315 ? 6.689 -9.962 13.637 1.00 90.94 315 ASP A CA 1
ATOM 2452 C C . ASP A 1 315 ? 6.139 -10.239 12.232 1.00 90.94 315 ASP A C 1
ATOM 2454 O O . ASP A 1 315 ? 4.953 -10.512 12.044 1.00 90.94 315 ASP A O 1
ATOM 2458 N N . GLU A 1 316 ? 7.002 -10.114 11.220 1.00 92.00 316 GLU A N 1
ATOM 2459 C CA . GLU A 1 316 ? 6.618 -10.255 9.807 1.00 92.00 316 GLU A CA 1
ATOM 2460 C C . GLU A 1 316 ? 5.919 -11.597 9.526 1.00 92.00 316 GLU A C 1
ATOM 2462 O O . GLU A 1 316 ? 4.956 -11.650 8.759 1.00 92.00 316 GLU A O 1
ATOM 2467 N N . GLN A 1 317 ? 6.352 -12.671 10.196 1.00 94.12 317 GLN A N 1
ATOM 2468 C CA . GLN A 1 317 ? 5.769 -14.004 10.047 1.00 94.12 317 GLN A CA 1
ATOM 2469 C C . GLN A 1 317 ? 4.343 -14.052 10.593 1.00 94.12 317 GLN A C 1
ATOM 2471 O O . GLN A 1 317 ? 3.443 -14.525 9.899 1.00 94.12 317 GLN A O 1
ATOM 2476 N N . LYS A 1 318 ? 4.104 -13.527 11.801 1.00 94.50 318 LYS A N 1
ATOM 2477 C CA . LYS A 1 318 ? 2.749 -13.493 12.369 1.00 94.50 318 LYS A CA 1
ATOM 2478 C C . LYS A 1 318 ? 1.812 -12.584 11.587 1.00 94.50 318 LYS A C 1
ATOM 2480 O O . LYS A 1 318 ? 0.656 -12.949 11.401 1.00 94.50 318 LYS A O 1
ATOM 2485 N N . ILE A 1 319 ? 2.297 -11.442 11.097 1.00 93.81 319 ILE A N 1
ATOM 2486 C CA . ILE A 1 319 ? 1.507 -10.566 10.221 1.00 93.81 319 ILE A CA 1
ATOM 2487 C C . ILE A 1 319 ? 1.105 -11.327 8.963 1.00 93.81 319 ILE A C 1
ATOM 2489 O O . ILE A 1 319 ? -0.065 -11.324 8.596 1.00 93.81 319 ILE A O 1
ATOM 2493 N N . MET A 1 320 ? 2.053 -12.007 8.316 1.00 94.69 320 MET A N 1
ATOM 2494 C CA . MET A 1 320 ? 1.773 -12.771 7.105 1.00 94.69 320 MET A CA 1
ATOM 2495 C C . MET A 1 320 ? 0.767 -13.896 7.364 1.00 94.69 320 MET A C 1
ATOM 2497 O O . MET A 1 320 ? -0.174 -14.045 6.591 1.00 94.69 320 MET A O 1
ATOM 2501 N N . LEU A 1 321 ? 0.915 -14.646 8.458 1.00 96.06 321 LEU A N 1
ATOM 2502 C CA . LEU A 1 321 ? -0.032 -15.698 8.837 1.00 96.06 321 LEU A CA 1
ATOM 2503 C C . LEU A 1 321 ? -1.430 -15.136 9.127 1.00 96.06 321 LEU A C 1
ATOM 2505 O O . LEU A 1 321 ? -2.408 -15.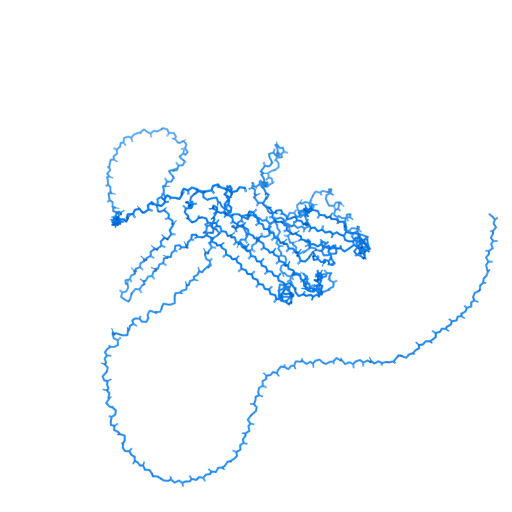679 8.625 1.00 96.06 321 LEU A O 1
ATOM 2509 N N . ALA A 1 322 ? -1.529 -14.024 9.861 1.00 95.31 322 ALA A N 1
ATOM 2510 C CA . ALA A 1 322 ? -2.801 -13.356 10.136 1.00 95.31 322 ALA A CA 1
ATOM 2511 C C . ALA A 1 322 ? -3.474 -12.844 8.853 1.00 95.31 322 ALA A C 1
ATOM 2513 O O . ALA A 1 322 ? -4.682 -12.985 8.672 1.00 95.31 322 ALA A O 1
ATOM 2514 N N . LEU A 1 323 ? -2.692 -12.283 7.926 1.00 94.88 323 LEU A N 1
ATOM 2515 C CA . LEU A 1 323 ? -3.197 -11.854 6.625 1.00 94.88 323 LEU A CA 1
ATOM 2516 C C . LEU A 1 323 ? -3.668 -13.044 5.785 1.00 94.88 323 LEU A C 1
ATOM 2518 O O . LEU A 1 323 ? -4.730 -12.956 5.180 1.00 94.88 323 LEU A O 1
ATOM 2522 N N . LEU A 1 324 ? -2.917 -14.147 5.754 1.00 96.06 324 LEU A N 1
ATOM 2523 C CA . LEU A 1 324 ? -3.304 -15.356 5.023 1.00 96.06 324 LEU A CA 1
ATOM 2524 C C . LEU A 1 324 ? -4.578 -15.985 5.594 1.00 96.06 324 LEU A C 1
ATOM 2526 O O . LEU A 1 324 ? -5.437 -16.396 4.820 1.00 96.06 324 LEU A O 1
ATOM 2530 N N . ASP A 1 325 ? -4.731 -16.015 6.918 1.00 96.25 325 ASP A N 1
ATOM 2531 C CA . ASP A 1 325 ? -5.935 -16.547 7.563 1.00 96.25 325 ASP A CA 1
ATOM 2532 C C . ASP A 1 325 ? -7.177 -15.679 7.300 1.00 96.25 325 ASP A C 1
ATOM 2534 O O . ASP A 1 325 ? -8.283 -16.189 7.094 1.00 96.25 325 ASP A O 1
ATOM 2538 N N . MET A 1 326 ? -6.987 -14.360 7.214 1.00 96.44 326 MET A N 1
ATOM 2539 C CA . MET A 1 326 ? -8.048 -13.405 6.896 1.00 96.44 326 MET A CA 1
ATOM 2540 C C . MET A 1 326 ? -8.551 -13.531 5.445 1.00 96.44 326 MET A C 1
ATOM 2542 O O . MET A 1 326 ? -9.696 -13.170 5.149 1.00 96.44 326 MET A O 1
ATOM 2546 N N . VAL A 1 327 ? -7.720 -14.021 4.521 1.00 97.25 327 VAL A N 1
ATOM 2547 C CA . VAL A 1 327 ? -8.033 -14.103 3.088 1.00 97.25 327 VAL A CA 1
ATOM 2548 C C . VAL A 1 327 ? -8.838 -15.367 2.777 1.00 97.25 327 VAL A C 1
ATOM 2550 O O . VAL A 1 327 ? -8.392 -16.490 2.976 1.00 97.25 327 VAL A O 1
ATOM 2553 N N . ASP A 1 328 ? -10.035 -15.187 2.216 1.00 96.81 328 ASP A N 1
ATOM 2554 C CA . ASP A 1 328 ? -10.851 -16.283 1.682 1.00 96.81 328 ASP A CA 1
ATOM 2555 C C . ASP A 1 328 ? -10.443 -16.616 0.243 1.00 96.81 328 ASP A C 1
ATOM 2557 O O . ASP A 1 328 ? -10.135 -17.753 -0.108 1.00 96.81 328 ASP A O 1
ATOM 2561 N N . ARG A 1 329 ? -10.443 -15.594 -0.616 1.00 96.38 329 ARG A N 1
ATOM 2562 C CA . ARG A 1 329 ? -10.138 -15.717 -2.045 1.00 96.38 329 ARG A CA 1
ATOM 2563 C C . ARG A 1 329 ? -9.403 -14.485 -2.516 1.00 96.38 329 ARG A C 1
ATOM 2565 O O . ARG A 1 329 ? -9.668 -13.385 -2.038 1.00 96.38 329 ARG A O 1
ATOM 2572 N N . TRP A 1 330 ? -8.547 -14.649 -3.509 1.00 96.62 330 TRP A N 1
ATOM 2573 C CA . TRP A 1 330 ? -7.872 -13.533 -4.149 1.00 96.62 330 TRP A CA 1
ATOM 2574 C C . TRP A 1 330 ? -7.814 -13.741 -5.659 1.00 96.62 330 TRP A C 1
ATOM 2576 O O . TRP A 1 330 ? -7.859 -14.865 -6.156 1.00 96.62 330 TRP A O 1
ATOM 2586 N N . ASN A 1 331 ? -7.752 -12.638 -6.389 1.00 95.38 331 ASN A N 1
ATOM 2587 C CA . ASN A 1 331 ? -7.467 -12.608 -7.809 1.00 95.38 331 ASN A CA 1
ATOM 2588 C C . ASN A 1 331 ? -6.509 -11.454 -8.090 1.00 95.38 331 ASN A C 1
ATOM 2590 O O . ASN A 1 331 ? -6.646 -10.373 -7.520 1.00 95.38 331 ASN A O 1
ATOM 2594 N N . LEU A 1 332 ? -5.541 -11.680 -8.970 1.00 95.94 332 LEU A N 1
ATOM 2595 C CA . LEU A 1 332 ? -4.557 -10.679 -9.349 1.00 95.94 332 LEU A CA 1
ATOM 2596 C C . LEU A 1 332 ? -4.432 -10.653 -10.865 1.00 95.94 332 LEU A C 1
ATOM 2598 O O . LEU A 1 332 ? -4.232 -11.681 -11.502 1.00 95.94 332 LEU A O 1
ATOM 2602 N N . GLU A 1 333 ? -4.540 -9.459 -11.417 1.00 96.88 333 GLU A N 1
ATOM 2603 C CA . GLU A 1 333 ? -4.293 -9.151 -12.811 1.00 96.88 333 GLU A CA 1
ATOM 2604 C C . GLU A 1 333 ? -3.120 -8.172 -12.855 1.00 96.88 333 GLU A C 1
ATOM 2606 O O . GLU A 1 333 ? -3.163 -7.097 -12.250 1.00 96.88 333 GLU A O 1
ATOM 2611 N N . ALA A 1 334 ? -2.048 -8.569 -13.533 1.00 95.69 334 ALA A N 1
ATOM 2612 C CA . ALA A 1 334 ? -0.836 -7.781 -13.656 1.00 95.69 334 ALA A CA 1
ATOM 2613 C C . ALA A 1 334 ? -0.491 -7.620 -15.132 1.00 95.69 334 ALA A C 1
ATOM 2615 O O . ALA A 1 334 ? -0.363 -8.595 -15.867 1.00 95.69 334 ALA A O 1
ATOM 2616 N N . THR A 1 335 ? -0.330 -6.372 -15.552 1.00 96.25 335 THR A N 1
ATOM 2617 C CA . THR A 1 335 ? 0.118 -6.009 -16.897 1.00 96.25 335 THR A CA 1
ATOM 2618 C C . THR A 1 335 ? 1.360 -5.153 -16.751 1.00 96.25 335 THR A C 1
ATOM 2620 O O . THR A 1 335 ? 1.358 -4.185 -15.993 1.00 96.25 335 THR A O 1
ATOM 2623 N N . ALA A 1 336 ? 2.440 -5.535 -17.418 1.00 94.00 336 ALA A N 1
ATOM 2624 C CA . ALA A 1 336 ? 3.715 -4.849 -17.304 1.00 94.00 336 ALA A CA 1
ATOM 2625 C C . ALA A 1 336 ? 4.349 -4.686 -18.682 1.00 94.00 336 ALA A C 1
ATOM 2627 O O . ALA A 1 336 ? 4.302 -5.596 -19.508 1.00 94.00 336 ALA A O 1
ATOM 2628 N N . VAL A 1 337 ? 4.957 -3.525 -18.900 1.00 92.88 337 VAL A N 1
ATOM 2629 C CA . VAL A 1 337 ? 5.811 -3.242 -20.050 1.00 92.88 337 VAL A CA 1
ATOM 2630 C C . VAL A 1 337 ? 7.204 -2.976 -19.513 1.00 92.88 337 VAL A C 1
ATOM 2632 O O . VAL A 1 337 ? 7.429 -2.014 -18.774 1.00 92.88 337 VAL A O 1
ATOM 2635 N N . ALA A 1 338 ? 8.132 -3.846 -19.886 1.00 91.62 338 ALA A N 1
ATOM 2636 C CA . ALA A 1 338 ? 9.528 -3.754 -19.506 1.00 91.62 338 ALA A CA 1
ATOM 2637 C C . ALA A 1 338 ? 10.415 -4.006 -20.726 1.00 91.62 338 ALA A C 1
ATOM 2639 O O . ALA A 1 338 ? 10.052 -4.767 -21.624 1.00 91.62 338 ALA A O 1
ATOM 2640 N N . THR A 1 339 ? 11.580 -3.368 -20.754 1.00 87.38 339 THR A N 1
ATOM 2641 C CA . THR A 1 339 ? 12.647 -3.750 -21.677 1.00 87.38 339 THR A CA 1
ATOM 2642 C C . THR A 1 339 ? 13.313 -5.004 -21.119 1.00 87.38 339 THR A C 1
ATOM 2644 O O . THR A 1 339 ? 13.752 -4.981 -19.967 1.00 87.38 339 THR A O 1
ATOM 2647 N N . PRO A 1 340 ? 13.383 -6.106 -21.883 1.00 80.62 340 PRO A N 1
ATOM 2648 C CA . PRO A 1 340 ? 14.088 -7.295 -21.428 1.00 80.62 340 PRO A CA 1
ATOM 2649 C C . PRO A 1 340 ? 15.568 -6.955 -21.177 1.00 80.62 340 PRO A C 1
ATOM 2651 O O . PRO A 1 340 ? 16.139 -6.132 -21.900 1.00 80.62 340 PRO A O 1
ATOM 2654 N N . PRO A 1 341 ? 16.202 -7.548 -20.152 1.00 75.38 341 PRO A N 1
ATOM 2655 C CA . PRO A 1 341 ? 17.623 -7.336 -19.913 1.00 75.38 341 PRO A CA 1
ATOM 2656 C C . PRO A 1 341 ? 18.442 -7.815 -21.121 1.00 75.38 341 PRO A C 1
ATOM 2658 O O . PRO A 1 341 ? 18.040 -8.741 -21.828 1.00 75.38 341 PRO A O 1
ATOM 2661 N N . ALA A 1 342 ? 19.598 -7.188 -21.357 1.00 72.88 342 ALA A N 1
ATOM 2662 C CA . ALA A 1 342 ? 20.556 -7.710 -22.324 1.00 72.88 342 ALA A CA 1
ATOM 2663 C C . ALA A 1 342 ? 21.073 -9.058 -21.810 1.00 72.88 342 ALA A C 1
ATOM 2665 O O . ALA A 1 342 ? 21.521 -9.154 -20.667 1.00 72.88 342 ALA A O 1
ATOM 2666 N N . VAL A 1 343 ? 20.976 -10.093 -22.640 1.00 71.25 343 VAL A N 1
ATOM 2667 C CA . VAL A 1 343 ? 21.478 -11.425 -22.301 1.00 71.25 343 VAL A CA 1
ATOM 2668 C C . VAL A 1 343 ? 22.824 -11.585 -22.990 1.00 71.25 343 VAL A C 1
ATOM 2670 O O . VAL A 1 343 ? 22.893 -11.539 -24.217 1.00 71.25 343 VAL A O 1
ATOM 2673 N N . MET A 1 344 ? 23.884 -11.740 -22.199 1.00 66.19 344 MET A N 1
ATOM 2674 C CA . MET A 1 344 ? 25.207 -12.110 -22.690 1.00 66.19 344 MET A CA 1
ATOM 2675 C C . MET A 1 344 ? 25.424 -13.591 -22.395 1.00 66.19 344 MET A C 1
ATOM 2677 O O . MET A 1 344 ? 25.296 -14.023 -21.251 1.00 66.19 344 MET A O 1
ATOM 2681 N N . VAL A 1 345 ? 25.694 -14.368 -23.435 1.00 75.25 345 VAL A N 1
ATOM 2682 C CA . VAL A 1 345 ? 25.984 -15.795 -23.341 1.00 75.25 345 VAL A CA 1
ATOM 2683 C C . VAL A 1 345 ? 27.453 -15.992 -23.682 1.00 75.25 345 VAL A C 1
ATOM 2685 O O . VAL A 1 345 ? 27.831 -15.888 -24.847 1.00 75.25 345 VAL A O 1
ATOM 2688 N N . ASP A 1 346 ? 28.260 -16.296 -22.668 1.00 66.81 346 ASP A N 1
ATOM 2689 C CA . ASP A 1 346 ? 29.659 -16.683 -22.834 1.00 66.81 346 ASP A CA 1
ATOM 2690 C C . ASP A 1 346 ? 29.757 -18.213 -22.863 1.00 66.81 346 ASP A C 1
ATOM 2692 O O . ASP A 1 346 ? 29.619 -18.901 -21.853 1.00 66.81 346 ASP A O 1
ATOM 2696 N N . LEU A 1 347 ? 29.975 -18.763 -24.053 1.00 73.00 347 LEU A N 1
ATOM 2697 C CA . LEU A 1 347 ? 30.161 -20.187 -24.300 1.00 73.00 347 LEU A CA 1
ATOM 2698 C C . LEU A 1 347 ? 31.652 -20.486 -24.415 1.00 73.00 347 LEU A C 1
ATOM 2700 O O . LEU A 1 347 ? 32.296 -20.103 -25.388 1.00 73.00 347 LEU A O 1
ATOM 2704 N N . THR A 1 348 ? 32.203 -21.216 -23.449 1.00 71.88 348 THR A N 1
ATOM 2705 C CA . THR A 1 348 ? 33.545 -21.797 -23.589 1.00 71.88 348 THR A CA 1
ATOM 2706 C C . THR A 1 348 ? 33.401 -23.222 -24.099 1.00 71.88 348 THR A C 1
ATOM 2708 O O . THR A 1 348 ? 32.907 -24.101 -23.395 1.00 71.88 348 THR A O 1
ATOM 2711 N N . LEU A 1 349 ? 33.789 -23.445 -25.348 1.00 74.56 349 LEU A N 1
ATOM 2712 C CA . LEU A 1 349 ? 33.725 -24.745 -25.996 1.00 74.56 349 LEU A CA 1
ATOM 2713 C C . LEU A 1 349 ? 34.966 -25.592 -25.644 1.00 74.56 349 LEU A C 1
ATOM 2715 O O . LEU A 1 349 ? 36.052 -25.041 -25.413 1.00 74.56 349 LEU A O 1
ATOM 2719 N N . PRO A 1 350 ? 34.844 -26.934 -25.635 1.00 65.94 350 PRO A N 1
ATOM 2720 C CA . PRO A 1 350 ? 35.986 -27.834 -25.492 1.00 65.94 350 PRO A CA 1
ATOM 2721 C C . PRO A 1 350 ? 37.067 -27.503 -26.528 1.00 65.94 350 PRO A C 1
ATOM 2723 O O . PRO A 1 350 ? 36.775 -27.358 -27.713 1.00 65.94 350 PRO A O 1
ATOM 2726 N N . GLY A 1 351 ? 38.314 -27.354 -26.077 1.00 80.19 351 GLY A N 1
ATOM 2727 C CA . GLY A 1 351 ? 39.423 -26.870 -26.911 1.00 80.19 351 GLY A CA 1
ATOM 2728 C C . GLY A 1 351 ? 39.787 -25.394 -26.706 1.00 80.19 351 GLY A C 1
ATOM 2729 O O . GLY A 1 351 ? 40.663 -24.892 -27.402 1.00 80.19 351 GLY A O 1
ATOM 2730 N N . GLY A 1 352 ? 39.161 -24.703 -25.744 1.00 78.94 352 GLY A N 1
ATOM 2731 C CA . GLY A 1 352 ? 39.549 -23.347 -25.331 1.00 78.94 352 GLY A CA 1
ATOM 2732 C C . GLY A 1 352 ? 38.992 -22.223 -26.208 1.00 78.94 352 GLY A C 1
ATOM 2733 O O . GLY A 1 352 ? 39.398 -21.074 -26.056 1.00 78.94 352 GLY A O 1
ATOM 2734 N N . LEU A 1 353 ? 38.062 -22.535 -27.116 1.00 67.88 353 LEU A N 1
ATOM 2735 C CA . LEU A 1 353 ? 37.363 -21.536 -27.920 1.00 67.88 353 LEU A CA 1
ATOM 2736 C C . LEU A 1 353 ? 36.285 -20.859 -27.067 1.00 67.88 353 LEU A C 1
ATOM 2738 O O . LEU A 1 353 ? 35.361 -21.520 -26.601 1.00 67.88 353 LEU A O 1
ATOM 2742 N N . THR A 1 354 ? 36.379 -19.546 -26.895 1.00 69.88 354 THR A N 1
ATOM 2743 C CA . THR A 1 354 ? 35.357 -18.738 -26.223 1.00 69.88 354 THR A CA 1
ATOM 2744 C C . THR A 1 354 ? 34.497 -18.015 -27.262 1.00 69.88 354 THR A C 1
ATOM 2746 O O . THR A 1 354 ? 35.008 -17.340 -28.154 1.00 69.88 354 THR A O 1
ATOM 2749 N N . LEU A 1 355 ? 33.177 -18.171 -27.171 1.00 71.31 355 LEU A N 1
ATOM 2750 C CA . LEU A 1 355 ? 32.184 -17.455 -27.968 1.00 71.31 355 LEU A CA 1
ATOM 2751 C C . LEU A 1 355 ? 31.342 -16.594 -27.030 1.00 71.31 355 LEU A C 1
ATOM 2753 O O . LEU A 1 355 ? 30.649 -17.130 -26.175 1.00 71.31 355 LEU A O 1
ATOM 2757 N N . ALA A 1 356 ? 31.384 -15.278 -27.207 1.00 70.56 356 ALA A N 1
ATOM 2758 C CA . ALA A 1 356 ? 30.518 -14.348 -26.492 1.00 70.56 356 ALA A CA 1
ATOM 2759 C C . ALA A 1 356 ? 29.394 -13.890 -27.428 1.00 70.56 356 ALA A C 1
ATOM 2761 O O . ALA A 1 356 ? 29.656 -13.337 -28.499 1.00 70.56 356 ALA A O 1
ATOM 2762 N N . PHE A 1 357 ? 28.145 -14.122 -27.036 1.00 72.12 357 PHE A N 1
ATOM 2763 C CA . PHE A 1 357 ? 26.963 -13.644 -27.747 1.00 72.12 357 PHE A CA 1
ATOM 2764 C C . PHE A 1 357 ? 26.239 -12.621 -26.883 1.00 72.12 357 PHE A C 1
ATOM 2766 O O . PHE A 1 357 ? 25.661 -12.974 -25.861 1.00 72.12 357 PHE A O 1
ATOM 2773 N N . GLU A 1 358 ? 26.228 -11.359 -27.301 1.00 71.25 358 GLU A N 1
ATOM 2774 C CA . GLU A 1 358 ? 25.420 -10.324 -26.659 1.00 71.25 358 GLU A CA 1
ATOM 2775 C C . GLU A 1 358 ? 24.126 -10.118 -27.453 1.00 71.25 358 GLU A C 1
ATOM 2777 O O . GLU A 1 358 ? 24.135 -9.647 -28.591 1.00 71.25 358 GLU A O 1
ATOM 2782 N N . MET A 1 359 ? 22.990 -10.465 -26.852 1.00 68.88 359 MET A N 1
ATOM 2783 C CA . MET A 1 359 ? 21.671 -10.195 -27.411 1.00 68.88 359 MET A CA 1
ATOM 2784 C C . MET A 1 359 ? 21.048 -9.011 -26.671 1.00 68.88 359 MET A C 1
ATOM 2786 O O . MET A 1 359 ? 20.417 -9.154 -25.622 1.00 68.88 359 MET A O 1
ATOM 2790 N N . MET A 1 360 ? 21.218 -7.812 -27.231 1.00 62.50 360 MET A N 1
ATOM 2791 C CA . MET A 1 360 ? 20.556 -6.603 -26.739 1.00 62.50 360 MET A CA 1
ATOM 2792 C C . MET A 1 360 ? 19.168 -6.467 -27.378 1.00 62.50 360 MET A C 1
ATOM 2794 O O . MET A 1 360 ? 19.037 -5.962 -28.491 1.00 62.50 360 MET A O 1
ATOM 2798 N N . HIS A 1 361 ? 18.102 -6.879 -26.687 1.00 60.56 361 HIS A N 1
ATOM 2799 C CA . HIS A 1 361 ? 16.744 -6.546 -27.130 1.00 60.56 361 HIS A CA 1
ATOM 2800 C C . HIS A 1 361 ? 16.379 -5.121 -26.678 1.00 60.56 361 HIS A C 1
ATOM 2802 O O . HIS A 1 361 ? 16.102 -4.872 -25.508 1.00 60.56 361 HIS A O 1
ATOM 2808 N N . GLY A 1 362 ? 16.361 -4.168 -27.613 1.00 52.22 362 GLY A N 1
ATOM 2809 C CA . GLY A 1 362 ? 15.691 -2.874 -27.416 1.00 52.22 362 GLY A CA 1
ATOM 2810 C C . GLY A 1 362 ? 16.523 -1.739 -26.811 1.00 52.22 362 GLY A C 1
ATOM 2811 O O . GLY A 1 362 ? 15.976 -0.669 -26.544 1.00 52.22 362 GLY A O 1
ATOM 2812 N N . ARG A 1 363 ? 17.840 -1.906 -26.632 1.00 51.56 363 ARG A N 1
ATOM 2813 C CA . ARG A 1 363 ? 18.730 -0.753 -26.452 1.00 51.56 363 ARG A CA 1
ATOM 2814 C C . ARG A 1 363 ? 19.150 -0.294 -27.841 1.00 51.56 363 ARG A C 1
ATOM 2816 O O . ARG A 1 363 ? 20.022 -0.903 -28.447 1.00 51.56 363 ARG A O 1
ATOM 2823 N N . ASP A 1 364 ? 18.503 0.746 -28.363 1.00 50.72 364 ASP A N 1
ATOM 2824 C CA . ASP A 1 364 ? 18.910 1.354 -29.631 1.00 50.72 364 ASP A CA 1
ATOM 2825 C C . ASP A 1 364 ? 20.400 1.712 -29.550 1.00 50.72 364 ASP A C 1
ATOM 2827 O O . ASP A 1 364 ? 20.773 2.693 -28.896 1.00 50.72 364 ASP A O 1
ATOM 2831 N N . ALA A 1 365 ? 21.244 0.930 -30.233 1.00 51.69 365 ALA A N 1
ATOM 2832 C CA . ALA A 1 365 ? 22.694 1.119 -30.322 1.00 51.69 365 ALA A CA 1
ATOM 2833 C C . ALA A 1 365 ? 23.078 2.475 -30.947 1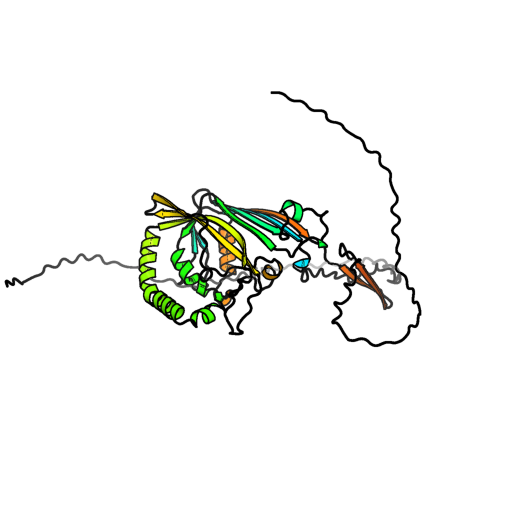.00 51.69 365 ALA A C 1
ATOM 2835 O O . ALA A 1 365 ? 24.237 2.878 -30.930 1.00 51.69 365 ALA A O 1
ATOM 2836 N N . THR A 1 366 ? 22.095 3.244 -31.423 1.00 51.97 366 THR A N 1
ATOM 2837 C CA . THR A 1 366 ? 22.226 4.636 -31.868 1.00 51.97 366 THR A CA 1
ATOM 2838 C C . THR A 1 366 ? 22.380 5.615 -30.700 1.00 51.97 366 THR A C 1
ATOM 2840 O O . THR A 1 366 ? 21.850 6.730 -30.732 1.00 51.97 366 THR A O 1
ATOM 2843 N N . GLY A 1 367 ? 23.083 5.210 -29.640 1.00 48.78 367 GLY A N 1
ATOM 2844 C CA . GLY A 1 367 ? 23.592 6.114 -28.624 1.00 48.78 367 GLY A CA 1
ATOM 2845 C C . GLY A 1 367 ? 24.550 7.095 -29.285 1.00 48.78 367 GLY A C 1
ATOM 2846 O O . GLY A 1 367 ? 25.756 6.872 -29.331 1.00 48.78 367 GLY A O 1
ATOM 2847 N N . VAL A 1 368 ? 23.993 8.182 -29.818 1.00 50.44 368 VAL A N 1
ATOM 2848 C CA . VAL A 1 368 ? 24.715 9.399 -30.159 1.00 50.44 368 VAL A CA 1
ATOM 2849 C C . VAL A 1 368 ? 25.553 9.727 -28.933 1.00 50.44 368 VAL A C 1
ATOM 2851 O O . VAL A 1 368 ? 25.007 10.065 -27.881 1.00 50.44 368 VAL A O 1
ATOM 2854 N N . ARG A 1 369 ? 26.876 9.568 -29.052 1.00 43.50 369 ARG A N 1
ATOM 2855 C CA . ARG A 1 369 ? 27.845 10.136 -28.118 1.00 43.50 369 ARG A CA 1
ATOM 2856 C C . ARG A 1 369 ? 27.469 11.604 -27.983 1.00 43.50 369 ARG A C 1
ATOM 2858 O O . ARG A 1 369 ? 27.736 12.389 -28.890 1.00 43.50 369 ARG A O 1
ATOM 2865 N N . HIS A 1 370 ? 26.792 11.961 -26.897 1.00 43.16 370 HIS A N 1
ATOM 2866 C CA . HIS A 1 370 ? 26.547 13.352 -26.582 1.00 43.16 370 HIS A CA 1
ATOM 2867 C C . HIS A 1 370 ? 27.930 13.947 -26.346 1.00 43.16 370 HIS A C 1
ATOM 2869 O O . HIS A 1 370 ? 28.580 13.669 -25.337 1.00 43.16 370 HIS A O 1
ATOM 2875 N N . GLY A 1 371 ? 28.410 14.661 -27.366 1.00 41.53 371 GLY A N 1
ATOM 2876 C CA . GLY A 1 371 ? 29.653 15.401 -27.334 1.00 41.53 371 GLY A CA 1
ATOM 2877 C C . GLY A 1 371 ? 29.694 16.211 -26.053 1.00 41.53 371 GLY A C 1
ATOM 2878 O O . GLY A 1 371 ? 28.704 16.844 -25.674 1.00 41.53 371 GLY A O 1
ATOM 2879 N N . GLY A 1 372 ? 30.829 16.100 -25.369 1.00 41.00 372 GLY A N 1
ATOM 2880 C CA . GLY A 1 372 ? 31.076 16.782 -24.119 1.00 41.00 372 GLY A CA 1
ATOM 2881 C C . GLY A 1 372 ? 30.673 18.245 -24.216 1.00 41.00 372 GLY A C 1
ATOM 2882 O O . GLY A 1 372 ? 30.987 18.940 -25.183 1.00 41.00 372 GLY A O 1
ATOM 2883 N N . VAL A 1 373 ? 29.991 18.708 -23.175 1.00 44.88 373 VAL A N 1
ATOM 2884 C CA . VAL A 1 373 ? 29.943 20.125 -22.850 1.00 44.88 373 VAL A CA 1
ATOM 2885 C C . VAL A 1 373 ? 31.385 20.528 -22.559 1.00 44.88 373 VAL A C 1
ATOM 2887 O O . VAL A 1 373 ? 31.905 20.332 -21.463 1.00 44.88 373 VAL A O 1
ATOM 2890 N N . SER A 1 374 ? 32.060 21.013 -23.595 1.00 40.81 374 SER A N 1
ATOM 2891 C CA . SER A 1 374 ? 33.348 21.670 -23.499 1.00 40.81 374 SER A CA 1
ATOM 2892 C C . SER A 1 374 ? 33.183 22.911 -22.631 1.00 40.81 374 SER A C 1
ATOM 2894 O O . SER A 1 374 ? 32.522 23.878 -23.019 1.00 40.81 374 SER A O 1
ATOM 2896 N N . SER A 1 375 ? 33.810 22.890 -21.461 1.00 44.94 375 SER A N 1
ATOM 2897 C CA . SER A 1 375 ? 34.233 24.096 -20.757 1.00 44.94 375 SER A CA 1
ATOM 2898 C C . SER A 1 375 ? 34.997 25.013 -21.729 1.00 44.94 375 SER A C 1
ATOM 2900 O O . SER A 1 375 ? 35.788 24.509 -22.530 1.00 44.94 375 SER A O 1
ATOM 2902 N N . PRO A 1 376 ? 34.813 26.343 -21.692 1.00 45.41 376 PRO A N 1
ATOM 2903 C CA . PRO A 1 376 ? 35.496 27.243 -22.611 1.00 45.41 376 PRO A CA 1
ATOM 2904 C C . PRO A 1 376 ? 36.969 27.388 -22.203 1.00 45.41 376 PRO A C 1
ATOM 2906 O O . PRO A 1 376 ? 37.318 28.221 -21.367 1.00 45.41 376 PRO A O 1
ATOM 2909 N N . SER A 1 377 ? 37.854 26.578 -22.788 1.00 41.69 377 SER A N 1
ATOM 2910 C CA . SER A 1 377 ? 39.299 26.789 -22.707 1.00 41.69 377 SER A CA 1
ATOM 2911 C C . SER A 1 377 ? 39.787 27.641 -23.878 1.00 41.69 377 SER A C 1
ATOM 2913 O O . SER A 1 377 ? 39.480 27.398 -25.042 1.00 41.69 377 SER A O 1
ATOM 2915 N N . LYS A 1 378 ? 40.549 28.666 -23.502 1.00 43.34 378 LYS A N 1
ATOM 2916 C CA . LYS A 1 378 ? 41.250 29.673 -24.299 1.00 43.34 378 LYS A CA 1
ATOM 2917 C C . LYS A 1 378 ? 41.860 29.182 -25.623 1.00 43.34 378 LYS A C 1
ATOM 2919 O O . LYS A 1 378 ? 42.446 28.112 -25.712 1.00 43.34 378 LYS A O 1
ATOM 2924 N N . ARG A 1 379 ? 41.805 30.098 -26.597 1.00 45.56 379 ARG A N 1
ATOM 2925 C CA . ARG A 1 379 ? 42.549 30.149 -27.865 1.00 45.56 379 ARG A CA 1
ATOM 2926 C C . ARG A 1 379 ? 44.041 29.789 -27.735 1.00 45.56 379 ARG A C 1
ATOM 2928 O O . ARG A 1 379 ? 44.772 30.502 -27.055 1.00 45.56 379 ARG A O 1
ATOM 2935 N N . SER A 1 380 ? 44.473 28.829 -28.548 1.00 38.41 380 SER A N 1
ATOM 2936 C CA . SER A 1 380 ? 45.711 28.804 -29.359 1.00 38.41 380 SER A CA 1
ATOM 2937 C C . SER A 1 380 ? 45.567 27.579 -30.279 1.00 38.41 380 SER A C 1
ATOM 2939 O O . SER A 1 380 ? 45.337 26.492 -29.774 1.00 38.41 380 SER A O 1
ATOM 2941 N N . GLY A 1 381 ? 45.471 27.656 -31.606 1.00 42.41 381 GLY A N 1
ATOM 2942 C CA . GLY A 1 381 ? 46.440 28.230 -32.532 1.00 42.41 381 GLY A CA 1
ATOM 2943 C C . GLY A 1 381 ? 47.408 27.130 -32.995 1.00 42.41 381 GLY A C 1
ATOM 2944 O O . GLY A 1 381 ? 48.410 26.933 -32.321 1.00 42.41 381 GLY A O 1
ATOM 2945 N N . GLY A 1 382 ? 47.120 26.441 -34.114 1.00 36.47 382 GLY A N 1
ATOM 2946 C CA . GLY A 1 382 ? 48.121 25.635 -34.841 1.00 36.47 382 GLY A CA 1
ATOM 2947 C C . GLY A 1 382 ? 47.667 24.302 -35.473 1.00 36.47 382 GLY A C 1
ATOM 2948 O O . GLY A 1 382 ? 47.694 23.295 -34.789 1.00 36.47 382 GLY A O 1
ATOM 2949 N N . ILE A 1 383 ? 47.334 24.358 -36.776 1.00 41.78 383 ILE A N 1
ATOM 2950 C CA . ILE A 1 383 ? 47.646 23.442 -37.916 1.00 41.78 383 ILE A CA 1
ATOM 2951 C C . ILE A 1 383 ? 47.209 21.943 -37.876 1.00 41.78 383 ILE A C 1
ATOM 2953 O O . ILE A 1 383 ? 47.343 21.294 -36.846 1.00 41.78 383 ILE A O 1
ATOM 2957 N N . PRO A 1 384 ? 46.690 21.375 -39.001 1.00 56.22 384 PRO A N 1
ATOM 2958 C CA . PRO A 1 384 ? 46.024 20.069 -39.044 1.00 56.22 384 PRO A CA 1
ATOM 2959 C C . PRO A 1 384 ? 46.927 18.933 -39.550 1.00 56.22 384 PRO A C 1
ATOM 2961 O O . PRO A 1 384 ? 47.800 19.160 -40.383 1.00 56.22 384 PRO A O 1
ATOM 2964 N N . GLU A 1 385 ? 46.624 17.693 -39.158 1.00 43.09 385 GLU A N 1
ATOM 2965 C CA . GLU A 1 385 ? 47.082 16.513 -39.894 1.00 43.09 385 GLU A CA 1
ATOM 2966 C C . GLU A 1 385 ? 46.041 15.386 -39.832 1.00 43.09 385 GLU A C 1
ATOM 2968 O O . GLU A 1 385 ? 45.521 15.014 -38.781 1.00 43.09 385 GLU A O 1
ATOM 2973 N N . SER A 1 386 ? 45.686 14.924 -41.025 1.00 47.12 386 SER A N 1
ATOM 2974 C CA . SER A 1 386 ? 44.857 13.769 -41.350 1.00 47.12 386 SER A CA 1
ATOM 2975 C C . SER A 1 386 ? 45.504 12.455 -40.913 1.00 47.12 386 SER A C 1
ATOM 2977 O O . SER A 1 386 ? 46.719 12.345 -41.005 1.00 47.12 386 SER A O 1
ATOM 2979 N N . ILE A 1 387 ? 44.702 11.432 -40.600 1.00 37.22 387 ILE A N 1
ATOM 2980 C CA . ILE A 1 387 ? 44.714 10.122 -41.283 1.00 37.22 387 ILE A CA 1
ATOM 2981 C C . ILE A 1 387 ? 43.550 9.269 -40.761 1.00 37.22 387 ILE A C 1
ATOM 2983 O O . ILE A 1 387 ? 43.274 9.177 -39.566 1.00 37.22 387 ILE A O 1
ATOM 2987 N N . SER A 1 388 ? 42.860 8.688 -41.733 1.00 41.38 388 SER A N 1
ATOM 2988 C CA . SER A 1 388 ? 41.730 7.777 -41.661 1.00 41.38 388 SER A CA 1
ATOM 2989 C C . SER A 1 388 ? 42.070 6.442 -40.997 1.00 41.38 388 SER A C 1
ATOM 2991 O O . SER A 1 388 ? 43.188 5.943 -41.099 1.00 41.38 388 SER A O 1
ATOM 2993 N N . GLY A 1 389 ? 41.053 5.822 -40.405 1.00 35.78 389 GLY A N 1
ATOM 2994 C CA . GLY A 1 389 ? 41.070 4.437 -39.952 1.00 35.78 389 GLY A CA 1
ATOM 2995 C C . GLY A 1 389 ? 39.651 3.885 -39.963 1.00 35.78 389 GLY A C 1
ATOM 2996 O O . GLY A 1 389 ? 38.982 3.870 -38.934 1.00 35.78 389 GLY A O 1
ATOM 2997 N N . ASP A 1 390 ? 39.194 3.496 -41.153 1.00 39.16 390 ASP A N 1
ATOM 2998 C CA . ASP A 1 390 ? 38.001 2.682 -41.365 1.00 39.16 390 ASP A CA 1
ATOM 2999 C C . ASP A 1 390 ? 38.122 1.357 -40.604 1.00 39.16 390 ASP A C 1
ATOM 3001 O O . ASP A 1 390 ? 39.142 0.677 -40.710 1.00 39.16 390 ASP A O 1
ATOM 3005 N N . SER A 1 391 ? 37.072 0.950 -39.885 1.00 34.50 391 SER A N 1
ATOM 3006 C CA . SER A 1 391 ? 36.804 -0.465 -39.583 1.00 34.50 391 SER A CA 1
ATOM 3007 C C . SER A 1 391 ? 35.351 -0.686 -39.150 1.00 34.50 391 SER A C 1
ATOM 3009 O O . SER A 1 391 ? 34.982 -0.548 -37.989 1.00 34.50 391 SER A O 1
ATOM 3011 N N . LEU A 1 392 ? 34.545 -1.008 -40.164 1.00 41.53 392 LEU A N 1
ATOM 3012 C CA . LEU A 1 392 ? 33.595 -2.126 -40.233 1.00 41.53 392 LEU A CA 1
ATOM 3013 C C . LEU A 1 392 ? 32.640 -2.362 -39.049 1.00 41.53 392 LEU A C 1
ATOM 3015 O O . LEU A 1 392 ? 32.962 -3.031 -38.074 1.00 41.53 392 LEU A O 1
ATOM 3019 N N . SER A 1 393 ? 31.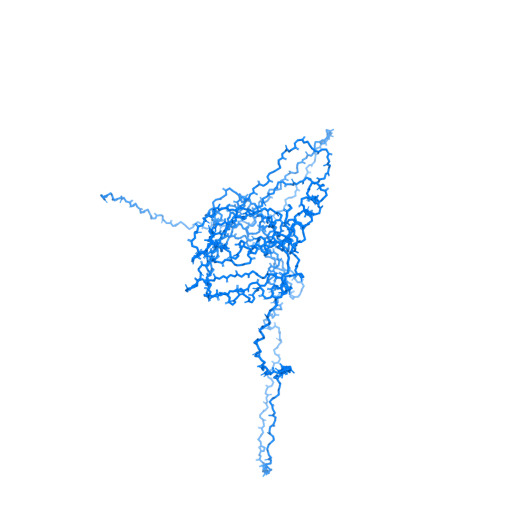379 -1.972 -39.246 1.00 34.69 393 SER A N 1
ATOM 3020 C CA . SER A 1 393 ? 30.217 -2.766 -38.810 1.00 34.69 393 SER A CA 1
ATOM 3021 C C . SER A 1 393 ? 28.966 -2.321 -39.571 1.00 34.69 393 SER A C 1
ATOM 3023 O O . SER A 1 393 ? 28.151 -1.532 -39.105 1.00 34.69 393 SER A O 1
ATOM 3025 N N . THR A 1 394 ? 28.815 -2.838 -40.791 1.00 32.03 394 THR A N 1
ATOM 3026 C CA . THR A 1 394 ? 27.565 -2.761 -41.556 1.00 32.03 394 THR A CA 1
ATOM 3027 C C . THR A 1 394 ? 27.057 -4.184 -41.737 1.00 32.03 394 THR A C 1
ATOM 3029 O O . THR A 1 394 ? 27.433 -4.872 -42.677 1.00 32.03 394 THR A O 1
ATOM 3032 N N . TRP A 1 395 ? 26.234 -4.652 -40.802 1.00 36.44 395 TRP A N 1
ATOM 3033 C CA . TRP A 1 395 ? 25.374 -5.809 -41.040 1.00 36.44 395 TRP A CA 1
ATOM 3034 C C . TRP A 1 395 ? 24.031 -5.261 -41.512 1.00 36.44 395 TRP A C 1
ATOM 3036 O O . TRP A 1 395 ? 23.204 -4.823 -40.718 1.00 36.44 395 TRP A O 1
ATOM 3046 N N . GLY A 1 396 ? 23.872 -5.196 -42.833 1.00 31.89 396 GLY A N 1
ATOM 3047 C CA . GLY A 1 396 ? 22.600 -4.888 -43.468 1.00 31.89 396 GLY A CA 1
ATOM 3048 C C . GLY A 1 396 ? 21.684 -6.102 -43.385 1.00 31.89 396 GLY A C 1
ATOM 3049 O O . GLY A 1 396 ? 21.946 -7.128 -44.007 1.00 31.89 396 GLY A O 1
ATOM 3050 N N . SER A 1 397 ? 20.600 -5.990 -42.627 1.00 34.06 397 SER A N 1
ATOM 3051 C CA . SER A 1 397 ? 19.450 -6.876 -42.752 1.00 34.06 397 SER A CA 1
ATOM 3052 C C . SER A 1 397 ? 18.666 -6.475 -44.004 1.00 34.06 397 SER A C 1
ATOM 3054 O O . SER A 1 397 ? 18.032 -5.424 -44.058 1.00 34.06 397 SER A O 1
ATOM 3056 N N . HIS A 1 398 ? 18.724 -7.318 -45.035 1.00 29.66 398 HIS A N 1
ATOM 3057 C CA . HIS A 1 398 ? 17.808 -7.256 -46.170 1.00 29.66 398 HIS A CA 1
ATOM 3058 C C . HIS A 1 398 ? 16.383 -7.553 -45.678 1.00 29.66 398 HIS A C 1
ATOM 3060 O O . HIS A 1 398 ? 16.060 -8.694 -45.351 1.00 29.66 398 HIS A O 1
ATOM 3066 N N . SER A 1 399 ? 15.521 -6.538 -45.632 1.00 32.06 399 SER A N 1
ATOM 3067 C CA . SER A 1 399 ? 14.075 -6.733 -45.550 1.00 32.06 399 SER A CA 1
ATOM 3068 C C . SER A 1 399 ? 13.550 -7.099 -46.937 1.00 32.06 399 SER A C 1
ATOM 3070 O O . SER A 1 399 ? 13.648 -6.316 -47.881 1.00 32.06 399 SER A O 1
ATOM 3072 N N . VAL A 1 400 ? 13.015 -8.310 -47.064 1.00 33.50 400 VAL A N 1
ATOM 3073 C CA . VAL A 1 400 ? 12.216 -8.732 -48.216 1.00 33.50 400 VAL A CA 1
ATOM 3074 C C . VAL A 1 400 ? 10.840 -8.080 -48.081 1.00 33.50 400 VAL A C 1
ATOM 3076 O O . VAL A 1 400 ? 10.078 -8.428 -47.179 1.00 33.50 400 VAL A O 1
ATOM 3079 N N . ASP A 1 401 ? 10.530 -7.134 -48.967 1.00 29.94 401 ASP A N 1
ATOM 3080 C CA . ASP A 1 401 ? 9.191 -6.559 -49.105 1.00 29.94 401 ASP A CA 1
ATOM 3081 C C . ASP A 1 401 ? 8.228 -7.622 -49.654 1.00 29.94 401 ASP A C 1
ATOM 3083 O O . ASP A 1 401 ? 8.199 -7.917 -50.851 1.00 29.94 401 ASP A O 1
ATOM 3087 N N . VAL A 1 402 ? 7.414 -8.203 -48.772 1.00 36.22 402 VAL A N 1
ATOM 3088 C CA . VAL A 1 402 ? 6.231 -8.970 -49.171 1.00 36.22 402 VAL A CA 1
ATOM 3089 C C . VAL A 1 402 ? 5.055 -8.005 -49.251 1.00 36.22 402 VAL A C 1
ATOM 3091 O O . VAL A 1 402 ? 4.450 -7.618 -48.253 1.00 36.22 402 VAL A O 1
ATOM 3094 N N . ASN A 1 403 ? 4.748 -7.614 -50.482 1.00 33.28 403 ASN A N 1
ATOM 3095 C CA . ASN A 1 403 ? 3.597 -6.805 -50.848 1.00 33.28 403 ASN A CA 1
ATOM 3096 C C . ASN A 1 403 ? 2.307 -7.616 -50.600 1.00 33.28 403 ASN A C 1
ATOM 3098 O O . ASN A 1 403 ? 2.027 -8.568 -51.331 1.00 33.28 403 ASN A O 1
ATOM 3102 N N . MET A 1 404 ? 1.520 -7.261 -49.578 1.00 33.16 404 MET A N 1
ATOM 3103 C CA . MET A 1 404 ? 0.184 -7.829 -49.347 1.00 33.16 404 MET A CA 1
ATOM 3104 C C . MET A 1 404 ? -0.886 -6.752 -49.605 1.00 33.16 404 MET A C 1
ATOM 3106 O O . MET A 1 404 ? -0.774 -5.646 -49.070 1.00 33.16 404 MET A O 1
ATOM 3110 N N . PRO A 1 405 ? -1.915 -7.020 -50.431 1.00 37.78 405 PRO A N 1
ATOM 3111 C CA . PRO A 1 405 ? -2.875 -6.001 -50.841 1.00 37.78 405 PRO A CA 1
ATOM 3112 C C . PRO A 1 405 ? -3.827 -5.587 -49.711 1.00 37.78 405 PRO A C 1
ATOM 3114 O O . PRO A 1 405 ? -4.442 -6.417 -49.041 1.00 37.78 405 PRO A O 1
ATOM 3117 N N . GLN A 1 406 ? -3.992 -4.271 -49.558 1.00 33.25 406 GLN A N 1
ATOM 3118 C CA . GLN A 1 406 ? -4.994 -3.652 -48.696 1.00 33.25 406 GLN A CA 1
ATOM 3119 C C . GLN A 1 406 ? -6.413 -3.920 -49.219 1.00 33.25 406 GLN A C 1
ATOM 3121 O O . GLN A 1 406 ? -6.820 -3.406 -50.261 1.00 33.25 406 GLN A O 1
ATOM 3126 N N . LEU A 1 407 ? -7.199 -4.669 -48.445 1.00 34.38 407 LEU A N 1
ATOM 3127 C CA . LEU A 1 407 ? -8.654 -4.715 -48.570 1.00 34.38 407 LEU A CA 1
ATOM 3128 C C . LEU A 1 407 ? -9.254 -3.539 -47.793 1.00 34.38 407 LEU A C 1
ATOM 3130 O O . LEU A 1 407 ? -9.343 -3.542 -46.566 1.00 34.38 407 LEU A O 1
ATOM 3134 N N . SER A 1 408 ? -9.663 -2.518 -48.540 1.00 36.66 408 SER A N 1
ATOM 3135 C CA . SER A 1 408 ? -10.488 -1.424 -48.044 1.00 36.66 408 SER A CA 1
ATOM 3136 C C . SER A 1 408 ? -11.915 -1.929 -47.806 1.00 36.66 408 SER A C 1
ATOM 3138 O O . SER A 1 408 ? -12.590 -2.384 -48.726 1.00 36.66 408 SER A O 1
ATOM 3140 N N . SER A 1 409 ? -12.400 -1.841 -46.565 1.00 39.34 409 SER A N 1
ATOM 3141 C CA . SER A 1 409 ? -13.830 -1.968 -46.271 1.00 39.34 409 SER A CA 1
ATOM 3142 C C . SER A 1 409 ? -14.361 -0.635 -45.756 1.00 39.34 409 SER A C 1
ATOM 3144 O O . SER A 1 409 ? -14.097 -0.172 -44.650 1.00 39.34 409 SER A O 1
ATOM 3146 N N . THR A 1 410 ? -15.095 0.025 -46.641 1.00 39.81 410 THR A N 1
ATOM 3147 C CA . THR A 1 410 ? -15.907 1.204 -46.371 1.00 39.81 410 THR A CA 1
ATOM 3148 C C . THR A 1 410 ? -17.170 0.733 -45.651 1.00 39.81 410 THR A C 1
ATOM 3150 O O . THR A 1 410 ? -18.008 0.073 -46.260 1.00 39.81 410 THR A O 1
ATOM 3153 N N . SER A 1 411 ? -17.352 1.075 -44.371 1.00 41.53 411 SER A N 1
ATOM 3154 C CA . SER A 1 411 ? -18.666 0.961 -43.724 1.00 41.53 411 SER A CA 1
ATOM 3155 C C . SER A 1 411 ? -19.282 2.353 -43.596 1.00 41.53 411 SER A C 1
ATOM 3157 O O . SER A 1 411 ? -18.780 3.247 -42.914 1.00 41.53 411 SER A O 1
ATOM 3159 N N . ARG A 1 412 ? -20.340 2.542 -44.384 1.00 41.06 412 ARG A N 1
ATOM 3160 C CA . ARG A 1 412 ? -21.173 3.736 -44.506 1.00 41.06 412 ARG A CA 1
ATOM 3161 C C . ARG A 1 412 ? -22.363 3.540 -43.562 1.00 41.06 412 ARG A C 1
ATOM 3163 O O . ARG A 1 412 ? -22.840 2.422 -43.395 1.00 41.06 412 ARG A O 1
ATOM 3170 N N . GLY A 1 413 ? -22.781 4.619 -42.906 1.00 40.41 413 GLY A N 1
ATOM 3171 C CA . GLY A 1 413 ? -23.469 4.548 -41.618 1.00 40.41 413 GLY A CA 1
ATOM 3172 C C . GLY A 1 413 ? -24.934 4.111 -41.623 1.00 40.41 413 GLY A C 1
ATOM 3173 O O . GLY A 1 413 ? -25.530 3.807 -42.654 1.00 40.41 413 GLY A O 1
ATOM 3174 N N . LYS A 1 414 ? -25.554 4.194 -40.439 1.00 45.03 414 LYS A N 1
ATOM 3175 C CA . LYS A 1 414 ? -27.009 4.326 -40.320 1.00 45.03 414 LYS A CA 1
ATOM 3176 C C . LYS A 1 414 ? -27.397 5.049 -39.029 1.00 45.03 414 LYS A C 1
ATOM 3178 O O . LYS A 1 414 ? -27.244 4.526 -37.933 1.00 45.03 414 LYS A O 1
ATOM 3183 N N . LYS A 1 415 ? -27.909 6.270 -39.206 1.00 49.31 415 LYS A N 1
ATOM 3184 C CA . LYS A 1 415 ? -28.764 6.996 -38.257 1.00 49.31 415 LYS A CA 1
ATOM 3185 C C . LYS A 1 415 ? -30.117 6.289 -38.141 1.00 49.31 415 LYS A C 1
ATOM 3187 O O . LYS A 1 415 ? -30.660 5.893 -39.173 1.00 49.31 415 LYS A O 1
ATOM 3192 N N . ARG A 1 416 ? -30.662 6.245 -36.924 1.00 47.22 416 ARG A N 1
ATOM 3193 C CA . ARG A 1 416 ? -32.087 6.231 -36.507 1.00 47.22 416 ARG A CA 1
ATOM 3194 C C . ARG A 1 416 ? -32.087 5.837 -35.023 1.00 47.22 416 ARG A C 1
ATOM 3196 O O . ARG A 1 416 ? -31.342 4.933 -34.676 1.00 47.22 416 ARG A O 1
ATOM 3203 N N . GLY A 1 417 ? -32.837 6.437 -34.115 1.00 50.78 417 GLY A N 1
ATOM 3204 C CA . GLY A 1 417 ? -33.821 7.515 -34.121 1.00 50.78 417 GLY A CA 1
ATOM 3205 C C . GLY A 1 417 ? -34.158 7.805 -32.662 1.00 50.78 417 GLY A C 1
ATOM 3206 O O . GLY A 1 417 ? -33.837 6.930 -31.823 1.00 50.78 417 GLY A O 1
#

Foldseek 3Di:
DDDDDDDDDDDDDDDDDDDDDDDDDDDDDDDDDDDDDDDDDDDDDDDDDDDDDDDDDPPPDDPPPPPPPPPPPPPPDDPPVPPFLLQFAKKKKKKKFWFDAAKFWFAFFPDPVADTKIKGAHPVTKIKIKIWMKHAPPDDNVRSLDPPDASVVGHFIFTAKIKIFIVPFIWIAPVVSCLVCQLVQKAFPVVVVVCVPVVVVVVVVVCVVCVVVVVVVVVVCRVFKIWTWGMKMKHKDWPDPPPPVDDPDPPDPPHTFIWIWIFTWGWIHGNVHDTHTDGRDTDDCSSAPTFGGGVNLCPDPQGGHSIRGPVVTGPPVSSVVSVVNRTPDMDMDMRTDGQDDWDWDWDQDPPRDTDIDTDRGRPPPPPPPPPDPDDDDDDDDDDDDDDDDDDDDDPDDDDDDDDDDDDDDDDDDDDDD

Secondary structure (DSSP, 8-state):
----------------------------------------------------PPP---------STTS-----------GGG--GGGEEEEEEEEEEEEPSEEEEE--SS-TTS--EEEEEPTT-EEEEEEEEEEETT--HHHHH-TTS-GGGPPPEEEEEEEEEEEEEEEEESHHHHHHHGGGGEEESHHHHHHTSHHHHHHHHHHHHTHHHHHHHHHHHHHHEEEEEEEEEEEEEEE-----------S-----EEEEEEEEEEEEEETTTEEEEEEEEEPPTTTS---BSBHHHHTSS--STTEEE-TTT--HHHHHHHHHHHEEEEEEEEEEEEPPPPEEEEEEETTTEEEEEEE-SS--S----------------------------------------------------

pLDDT: mean 71.7, std 23.56, range [28.09, 98.5]

Organism: NCBI:txid420275

Radius of gyration: 36.97 Å; chains: 1; bounding box: 82×112×115 Å